Protein 4YHB (pdb70)

Foldseek 3Di:
DKDWDFAQKDKAKWWWDDWACQFVFKIKTKTADPSLPRDDDDALFQKKKKWDADPPVSHTDTFDDDPRDTDVPPPPRTDIAIWGQLDQDVVVRITMTMDGQDDPDDSNPCSVPDDTGDMIIIIDPRIYMDDDDWQEEEEEEEPRCVSSVLSVQQPDDLRHEYEYEYEYADPRPDDDGNGRPPHHYHYHHPPPPDFPPDLVRVVVVVPDDDDDTGYAYEYEEAPVSCVVVVVVCVVVPDDDSHRYHYWYRHHPPDDRDDRVD/DAKDWFFDQKDKAKWWFDDWDPQFVFKIKTKTADPRLPPDDDDALQQKKKKWAAQPVPRHGDTFDDDPSDTDCPPPPRTDIAIWGQLDQDVPVRIGMTMAGQDDPDDRNPCSVPDDTGHMIMIIDPRIYIDHDDWQEEEEEEEPRCVSSVLSVQQPDELQHHYEYEYEYQDDSPDDDGNGRPPYHYHYHHPPPDDFPPDLRRVVVVVPDDDDDIQYAYEYEGAPVSCVVVVVVCCVVPDDDSHRYDHWYRHHPPDDRDDRVD

Nearest PDB structures (foldseek):
  4yhb-assembly1_A  TM=1.004E+00  e=2.285E-58  Thermobifida fusca TM51
  2gpj-assembly1_A  TM=9.014E-01  e=5.171E-22  Shewanella putrefaciens CN-32
  6k2l-assembly1_A  TM=8.757E-01  e=4.577E-22  Aeromonas hydrophila
  6k2l-assembly1_B  TM=9.013E-01  e=5.585E-21  Aeromonas hydrophila
  7lrn-assembly2_B  TM=8.281E-01  e=8.837E-19  Acinetobacter baumannii

Solvent-accessible surface area: 26146 Å² total; per-residue (Å²): 182,114,66,84,57,113,8,106,25,114,31,16,75,1,63,2,74,57,52,111,121,55,12,29,58,6,2,17,0,12,0,2,40,97,53,5,52,66,13,98,21,58,25,10,28,6,55,2,40,0,0,1,40,37,106,168,96,62,74,62,33,62,8,70,33,94,143,67,148,10,95,18,74,235,34,123,32,30,19,39,46,51,37,10,1,3,100,46,74,70,196,53,105,40,0,12,0,7,0,24,27,72,60,134,13,27,4,1,114,26,1,45,94,12,109,86,32,39,127,0,0,0,6,5,4,89,16,4,42,78,44,68,134,15,84,31,8,4,1,0,0,5,20,44,0,2,6,0,0,0,14,42,0,49,100,17,59,83,121,2,49,4,17,1,26,0,9,3,11,7,44,32,10,67,27,183,31,110,31,12,159,64,27,116,52,58,40,32,56,17,54,44,44,47,62,16,75,30,60,43,6,28,143,13,5,100,156,31,160,96,29,191,58,174,16,17,4,8,0,0,0,5,18,56,24,0,100,30,0,66,132,41,0,97,141,103,55,30,71,152,14,162,26,1,26,15,35,12,52,61,92,133,92,64,88,54,48,82,48,128,122,132,102,113,61,96,72,116,15,86,18,78,48,16,73,2,71,1,68,70,51,170,118,43,13,78,113,4,2,67,0,26,0,2,42,77,65,7,23,51,10,106,22,48,23,9,27,6,59,1,38,0,0,2,49,19,111,164,85,68,72,61,34,60,8,76,42,109,135,68,170,13,97,18,65,214,30,118,19,29,19,39,46,48,35,10,0,21,137,48,27,20,145,41,85,31,0,12,0,6,0,22,28,70,112,129,15,29,3,1,109,28,2,45,101,12,111,84,33,44,144,0,0,0,6,6,5,81,17,3,54,71,47,32,130,10,73,16,15,3,4,0,0,5,24,42,0,5,5,0,0,0,33,37,0,64,86,16,67,176,126,12,51,3,9,0,19,0,9,3,12,43,62,60,12,68,26,184,30,110,32,8,117,67,27,112,54,56,40,31,56,20,113,80,45,51,56,14,71,26,59,47,9,29,141,14,5,95,156,33,155,39,59,201,32,158,14,16,0,7,0,0,0,6,13,67,30,2,94,55,1,73,153,65,3,94,158,144,54,30,78,105,6,154,16,0,40,21,32,18,51,63,62,135,93,71,85,54,41,84,48,120,123

Radius of gyration: 28.06 Å; Cα contacts (8 Å, |Δi|>4): 1148; chains: 2; bounding box: 57×70×82 Å

Structure (mmCIF, N/CA/C/O backbone):
data_4YHB
#
_entry.id   4YHB
#
_cell.length_a   129.541
_cell.length_b   75.067
_cell.length_c   73.904
_cell.angle_alpha   90.00
_cell.angle_beta   102.62
_cell.angle_gamma   90.00
#
_symmetry.space_group_name_H-M   'C 1 2 1'
#
loop_
_entity.id
_entity.type
_entity.pdbx_description
1 polymer 'Iron-chelator utilization protein'
2 non-polymer 'FLAVIN-ADENINE DINUCLEOTIDE'
3 non-polymer 'ZINC ION'
4 non-polymer (4S)-2-METHYL-2,4-PENTANEDIOL
5 water water
#
loop_
_atom_site.group_PDB
_atom_site.id
_atom_site.type_symbol
_atom_site.label_atom_id
_atom_site.label_alt_id
_atom_site.label_comp_id
_atom_site.label_asym_id
_atom_site.label_entity_id
_atom_site.label_seq_id
_atom_site.pdbx_PDB_ins_code
_atom_site.Cartn_x
_atom_site.Cartn_y
_atom_site.Cartn_z
_atom_site.occupancy
_atom_site.B_iso_or_equiv
_atom_site.auth_seq_id
_atom_site.auth_comp_id
_atom_site.auth_asym_id
_atom_site.auth_atom_id
_atom_site.pdbx_PDB_model_num
ATOM 1 N N . GLU A 1 7 ? 18.825 -4.241 84.065 1.00 47.34 7 GLU A N 1
ATOM 2 C CA . GLU A 1 7 ? 17.899 -3.109 84.091 1.00 48.04 7 GLU A CA 1
ATOM 3 C C . GLU A 1 7 ? 18.662 -1.777 84.068 1.00 45.89 7 GLU A C 1
ATOM 4 O O . GLU A 1 7 ? 19.794 -1.686 84.544 1.00 45.69 7 GLU A O 1
ATOM 10 N N . ARG A 1 8 ? 18.028 -0.744 83.524 1.00 42.27 8 ARG A N 1
ATOM 11 C CA . ARG A 1 8 ? 18.612 0.592 83.503 1.00 40.57 8 ARG A CA 1
ATOM 12 C C . ARG A 1 8 ? 18.847 1.113 84.917 1.00 44.73 8 ARG A C 1
ATOM 13 O O . ARG A 1 8 ? 17.920 1.141 85.724 1.00 40.28 8 ARG A O 1
ATOM 21 N N . THR A 1 9 ? 20.075 1.534 85.215 1.00 37.22 9 THR A N 1
ATOM 22 C CA . THR A 1 9 ? 20.430 1.894 86.584 1.00 38.01 9 THR A CA 1
ATOM 23 C C . THR A 1 9 ? 21.277 3.167 86.707 1.00 37.05 9 THR A C 1
ATOM 24 O O . THR A 1 9 ? 22.308 3.322 86.042 1.00 35.33 9 THR A O 1
ATOM 28 N N . VAL A 1 10 ? 20.841 4.066 87.582 1.00 36.27 10 VAL A N 1
ATOM 29 C CA . VAL A 1 10 ? 21.572 5.293 87.863 1.00 34.67 10 VAL A CA 1
ATOM 30 C C . VAL A 1 10 ? 22.411 5.159 89.127 1.00 37.47 10 VAL A C 1
ATOM 31 O O . VAL A 1 10 ? 21.948 4.646 90.147 1.00 35.75 10 VAL A O 1
ATOM 35 N N . GLU A 1 11 ? 23.657 5.608 89.049 1.00 33.99 11 GLU A N 1
ATOM 36 C CA . GLU A 1 11 ? 24.517 5.702 90.214 1.00 31.50 11 GLU A CA 1
ATOM 37 C C . GLU A 1 11 ? 25.016 7.137 90.377 1.00 36.34 11 GLU A C 1
ATOM 38 O O . GLU A 1 11 ? 25.531 7.733 89.433 1.00 33.11 11 GLU A O 1
ATOM 44 N N . MET A 1 12 ? 24.862 7.696 91.569 1.00 34.13 12 MET A N 1
ATOM 45 C CA . MET A 1 12 ? 25.340 9.048 91.824 1.00 29.86 12 MET A CA 1
ATOM 46 C C . MET A 1 12 ? 26.809 9.054 92.225 1.00 29.13 12 MET A C 1
ATOM 47 O O . MET A 1 12 ? 27.300 8.122 92.864 1.00 30.55 12 MET A O 1
ATOM 52 N N . TYR A 1 13 ? 27.510 10.106 91.821 1.00 28.68 13 TYR A N 1
ATOM 53 C CA . TYR A 1 13 ? 28.874 10.366 92.269 1.00 28.55 13 TYR A CA 1
ATOM 54 C C . TYR A 1 13 ? 28.857 11.522 93.248 1.00 27.47 13 TYR A C 1
ATOM 55 O O . TYR A 1 13 ? 28.044 12.443 93.103 1.00 30.24 13 TYR A O 1
ATOM 64 N N . PRO A 1 14 ? 29.775 11.508 94.222 1.00 29.31 14 PRO A N 1
ATOM 65 C CA . PRO A 1 14 ? 29.964 12.701 95.054 1.00 29.88 14 PRO A CA 1
ATOM 66 C C . PRO A 1 14 ? 30.512 13.873 94.234 1.00 30.31 14 PRO A C 1
ATOM 67 O O . PRO A 1 14 ? 31.380 13.707 93.371 1.00 28.41 14 PRO A O 1
ATOM 71 N N . LEU A 1 15 ? 29.984 15.055 94.505 1.00 24.02 15 LEU A N 1
ATOM 72 C CA . LEU A 1 15 ? 30.349 16.268 93.784 1.00 24.78 15 LEU A CA 1
ATOM 73 C C . LEU A 1 15 ? 31.601 16.890 94.382 1.00 28.59 15 LEU A C 1
ATOM 74 O O . LEU A 1 15 ? 31.737 16.945 95.603 1.00 28.51 15 LEU A O 1
ATOM 79 N N . LYS A 1 16 ? 32.528 17.349 93.548 1.00 24.32 16 LYS A N 1
ATOM 80 C CA . LYS A 1 16 ? 33.635 18.158 94.062 1.00 31.81 16 LYS A CA 1
ATOM 81 C C . LYS A 1 16 ? 34.122 19.127 92.995 1.00 28.92 16 LYS A C 1
ATOM 82 O O . LYS A 1 16 ? 34.077 18.838 91.794 1.00 29.21 16 LYS A O 1
ATOM 88 N N . SER A 1 17 ? 34.557 20.298 93.446 1.00 26.57 17 SER A N 1
ATOM 89 C CA . SER A 1 17 ? 35.059 21.325 92.555 1.00 25.13 17 SER A CA 1
ATOM 90 C C . SER A 1 17 ? 36.512 21.017 92.250 1.00 31.52 17 SER A C 1
ATOM 91 O O . SER A 1 17 ? 37.344 20.996 93.148 1.00 26.60 17 SER A O 1
ATOM 94 N N . ARG A 1 18 ? 36.812 20.753 90.986 1.00 25.70 18 ARG A N 1
ATOM 95 C CA . ARG A 1 18 ? 38.177 20.464 90.587 1.00 22.93 18 ARG A CA 1
ATOM 96 C C . ARG A 1 18 ? 38.714 21.569 89.696 1.00 25.77 18 ARG A C 1
ATOM 97 O O . ARG A 1 18 ? 37.987 22.122 88.860 1.00 27.62 18 ARG A O 1
ATOM 105 N N . LEU A 1 19 ? 39.985 21.900 89.875 1.00 23.89 19 LEU A N 1
ATOM 106 C CA . LEU A 1 19 ? 40.663 22.791 88.942 1.00 25.19 19 LEU A CA 1
ATOM 107 C C . LEU A 1 19 ? 41.683 21.981 88.158 1.00 24.92 19 LEU A C 1
ATOM 108 O O . LEU A 1 19 ? 42.637 21.463 88.733 1.00 22.96 19 LEU A O 1
ATOM 113 N N . LEU A 1 20 ? 41.478 21.853 86.847 1.00 20.82 20 LEU A N 1
ATOM 114 C CA . LEU A 1 20 ? 42.371 21.032 86.041 1.00 19.67 20 LEU A CA 1
ATOM 115 C C . LEU A 1 20 ? 43.074 21.869 84.991 1.00 19.83 20 LEU A C 1
ATOM 116 O O . LEU A 1 20 ? 42.619 22.948 84.633 1.00 20.18 20 LEU A O 1
ATOM 121 N N . GLU A 1 21 ? 44.188 21.347 84.492 1.00 20.90 21 GLU A N 1
ATOM 122 C CA . GLU A 1 21 ? 45.059 22.094 83.590 1.00 19.85 21 GLU A CA 1
ATOM 123 C C . GLU A 1 21 ? 45.261 21.309 82.312 1.00 18.72 21 GLU A C 1
ATOM 124 O O . GLU A 1 21 ? 45.412 20.091 82.354 1.00 19.84 21 GLU A O 1
ATOM 130 N N . VAL A 1 22 ? 45.244 22.007 81.178 1.00 21.75 22 VAL A N 1
ATOM 131 C CA . VAL A 1 22 ? 45.480 21.361 79.891 1.00 19.81 22 VAL A CA 1
ATOM 132 C C . VAL A 1 22 ? 46.915 20.823 79.831 1.00 20.23 22 VAL A C 1
ATOM 133 O O . VAL A 1 22 ? 47.881 21.558 80.02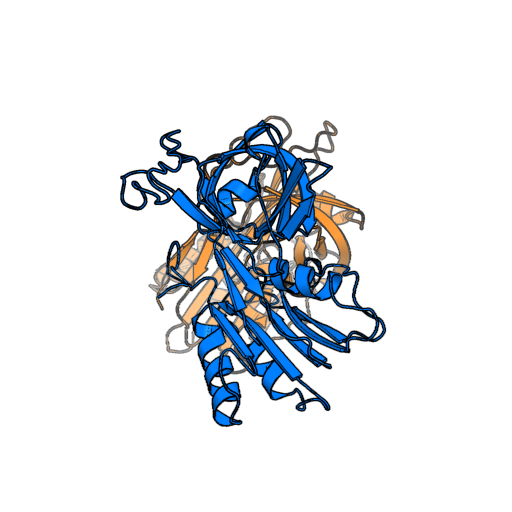5 1.00 21.77 22 VAL A O 1
ATOM 137 N N . VAL A 1 23 ? 47.054 19.536 79.566 1.00 17.20 23 VAL A N 1
ATOM 138 C CA . VAL A 1 23 ? 48.381 18.953 79.395 1.00 20.43 23 VAL A CA 1
ATOM 139 C C . VAL A 1 23 ? 48.683 18.643 77.921 1.00 21.62 23 VAL A C 1
ATOM 140 O O . VAL A 1 23 ? 49.789 18.912 77.440 1.00 20.08 23 VAL A O 1
ATOM 144 N N . ASN A 1 24 ? 47.694 18.083 77.220 1.00 20.33 24 ASN A N 1
ATOM 145 C CA . ASN A 1 24 ? 47.827 17.762 75.795 1.00 18.13 24 ASN A CA 1
ATOM 146 C C . ASN A 1 24 ? 46.702 18.391 74.981 1.00 20.20 24 ASN A C 1
ATOM 147 O O . ASN A 1 24 ? 45.561 18.472 75.450 1.00 17.79 24 ASN A O 1
ATOM 152 N N . VAL A 1 25 ? 47.033 18.835 73.767 1.00 18.32 25 VAL A N 1
ATOM 153 C CA . VAL A 1 25 ? 46.031 19.312 72.808 1.00 17.70 25 VAL A CA 1
ATOM 154 C C . VAL A 1 25 ? 46.266 18.600 71.483 1.00 20.84 25 VAL A C 1
ATOM 155 O O . VAL A 1 25 ? 47.387 18.618 70.953 1.00 18.56 25 VAL A O 1
ATOM 159 N N . ARG A 1 26 ? 45.226 17.943 70.968 1.00 19.17 26 ARG A N 1
ATOM 160 C CA . ARG A 1 26 ? 45.312 17.238 69.693 1.00 20.02 26 ARG A CA 1
ATOM 161 C C . ARG A 1 26 ? 44.210 17.739 68.743 1.00 21.66 26 ARG A C 1
ATOM 162 O O . ARG A 1 26 ? 43.036 17.532 69.009 1.00 23.16 26 ARG A O 1
ATOM 170 N N . ARG A 1 27 ? 44.582 18.430 67.668 1.00 21.69 27 ARG A N 1
ATOM 171 C CA . ARG A 1 27 ? 43.581 18.885 66.706 1.00 24.05 27 ARG A CA 1
ATOM 172 C C . ARG A 1 27 ? 43.286 17.722 65.768 1.00 23.65 27 ARG A C 1
ATOM 173 O O . ARG A 1 27 ? 43.949 17.552 64.744 1.00 25.19 27 ARG A O 1
ATOM 181 N N . ILE A 1 28 ? 42.314 16.901 66.145 1.00 20.04 28 ILE A N 1
ATOM 182 C CA . ILE A 1 28 ? 42.063 15.655 65.438 1.00 22.10 28 ILE A CA 1
ATOM 183 C C . ILE A 1 28 ? 41.405 15.869 64.071 1.00 25.18 28 ILE A C 1
ATOM 184 O O . ILE A 1 28 ? 41.696 15.134 63.137 1.00 25.71 28 ILE A O 1
ATOM 189 N N . THR A 1 29 ? 40.523 16.856 63.950 1.00 22.42 29 THR A N 1
ATOM 190 C CA . THR A 1 29 ? 39.966 17.240 62.646 1.00 21.83 29 THR A CA 1
ATOM 191 C C . THR A 1 29 ? 39.931 18.761 62.633 1.00 22.57 29 THR A C 1
ATOM 192 O O . THR A 1 29 ? 40.135 19.385 63.690 1.00 21.84 29 THR A O 1
ATOM 196 N N . PRO A 1 30 ? 39.692 19.375 61.460 1.00 21.48 30 PRO A N 1
ATOM 197 C CA . PRO A 1 30 ? 39.689 20.839 61.421 1.00 21.37 30 PRO A CA 1
ATOM 198 C C . PRO A 1 30 ? 38.753 21.527 62.426 1.00 22.69 30 PRO A C 1
ATOM 199 O O . PRO A 1 30 ? 39.135 22.583 62.934 1.00 23.76 30 PRO A O 1
ATOM 203 N N . ARG A 1 31 ? 37.589 20.950 62.722 1.00 17.91 31 ARG A N 1
ATOM 204 C CA . ARG A 1 31 ? 36.626 21.583 63.632 1.00 20.19 31 ARG A CA 1
ATOM 205 C C . ARG A 1 31 ? 36.458 20.885 64.986 1.00 19.31 31 ARG A C 1
ATOM 206 O O . ARG A 1 31 ? 35.475 21.125 65.687 1.00 17.18 31 ARG A O 1
ATOM 214 N N . MET A 1 32 ? 37.388 20.006 65.333 1.00 17.95 32 MET A N 1
ATOM 215 C CA . MET A 1 32 ? 37.339 19.342 66.630 1.00 21.13 32 MET A CA 1
ATOM 216 C C . MET A 1 32 ? 38.719 19.245 67.264 1.00 19.69 32 MET A C 1
ATOM 217 O O . MET A 1 32 ? 39.697 18.877 66.607 1.00 22.32 32 MET A O 1
ATOM 222 N N . VAL A 1 33 ? 38.788 19.573 68.548 1.00 19.53 33 VAL A N 1
ATOM 223 C CA . VAL A 1 33 ? 40.048 19.531 69.261 1.00 18.32 33 VAL A CA 1
ATOM 224 C C . VAL A 1 33 ? 39.894 18.653 70.500 1.00 19.77 33 VAL A C 1
ATOM 225 O O . VAL A 1 33 ? 38.904 18.749 71.235 1.00 20.93 33 VAL A O 1
ATOM 229 N N . ARG A 1 34 ? 40.866 17.762 70.684 1.00 18.43 34 ARG A N 1
ATOM 230 C CA . ARG A 1 34 ? 40.856 16.789 71.760 1.00 18.53 34 ARG A CA 1
ATOM 231 C C . ARG A 1 34 ? 41.855 17.261 72.792 1.00 19.80 34 ARG A C 1
ATOM 232 O O . ARG A 1 34 ? 43.023 17.507 72.470 1.00 20.85 34 ARG A O 1
ATOM 240 N N . VAL A 1 35 ? 41.377 17.423 74.025 1.00 19.47 35 VAL A N 1
ATOM 241 C CA . VAL A 1 35 ? 42.151 18.045 75.085 1.00 15.17 35 VAL A CA 1
ATOM 242 C C . VAL A 1 35 ? 42.277 17.068 76.248 1.00 21.65 35 VAL A C 1
ATOM 243 O O . VAL A 1 35 ? 41.269 16.494 76.677 1.00 18.78 35 VAL A O 1
ATOM 247 N N . ASP A 1 36 ? 43.498 16.857 76.745 1.00 19.19 36 ASP A N 1
ATOM 248 C CA . ASP A 1 36 ? 43.677 16.085 77.979 1.00 21.26 36 ASP A CA 1
ATOM 249 C C . ASP A 1 36 ? 43.885 17.038 79.154 1.00 22.21 36 ASP A C 1
ATOM 250 O O . ASP A 1 36 ? 44.771 17.896 79.088 1.00 20.37 36 ASP A O 1
ATOM 255 N N . LEU A 1 37 ? 43.076 16.880 80.211 1.00 18.13 37 LEU A N 1
ATOM 256 C CA . LEU A 1 37 ? 43.151 17.709 81.418 1.00 18.92 37 LEU A CA 1
ATOM 257 C C . LEU A 1 37 ? 43.714 16.886 82.578 1.00 19.12 37 LEU A C 1
ATOM 258 O O . LEU A 1 37 ? 43.322 15.738 82.765 1.00 21.42 37 LEU A O 1
ATOM 263 N N . GLY A 1 38 ? 44.625 17.468 83.349 1.00 21.23 38 GLY A N 1
ATOM 264 C CA . GLY A 1 38 ? 45.218 16.755 84.473 1.00 19.45 38 GLY A CA 1
ATOM 265 C C . GLY A 1 38 ? 45.429 17.660 85.666 1.00 24.07 38 GLY A C 1
ATOM 266 O O . GLY A 1 38 ? 45.015 18.818 85.645 1.00 21.38 38 GLY A O 1
ATOM 267 N N . GLY A 1 39 ? 46.094 17.136 86.697 1.00 25.92 39 GLY A N 1
ATOM 268 C CA . GLY A 1 39 ? 46.372 17.896 87.905 1.00 26.63 39 GLY A CA 1
ATOM 269 C C . GLY A 1 39 ? 45.938 17.084 89.112 1.00 25.06 39 GLY A C 1
ATOM 270 O O . GLY A 1 39 ? 45.134 16.167 88.983 1.00 25.56 39 GLY A O 1
ATOM 271 N N . SER A 1 40 ? 46.467 17.407 90.289 1.00 28.27 40 SER A N 1
ATOM 272 C CA . SER A 1 40 ? 46.184 16.605 91.473 1.00 28.74 40 SER A CA 1
ATOM 273 C C . SER A 1 40 ? 44.699 16.580 91.852 1.00 26.77 40 SER A C 1
ATOM 274 O O . SER A 1 40 ? 44.243 15.624 92.481 1.00 27.01 40 SER A O 1
ATOM 277 N N . ASP A 1 41 ? 43.930 17.599 91.467 1.00 26.63 41 ASP A N 1
ATOM 278 C CA . ASP A 1 41 ? 42.492 17.579 91.774 1.00 29.81 41 ASP A CA 1
ATOM 279 C C . ASP A 1 41 ? 41.771 16.405 91.107 1.00 26.96 41 ASP A C 1
ATOM 280 O O . ASP A 1 41 ? 40.651 16.078 91.489 1.00 28.15 41 ASP A O 1
ATOM 285 N N . ILE A 1 42 ? 42.398 15.760 90.124 1.00 28.87 42 ILE A N 1
ATOM 286 C CA . ILE A 1 42 ? 41.704 14.696 89.394 1.00 25.62 42 ILE A CA 1
ATOM 287 C C . ILE A 1 42 ? 41.510 13.449 90.263 1.00 26.36 42 ILE A C 1
ATOM 288 O O . ILE A 1 42 ? 40.739 12.553 89.913 1.00 24.91 42 ILE A O 1
ATOM 293 N N . ALA A 1 43 ? 42.188 13.403 91.412 1.00 32.36 43 ALA A N 1
ATOM 294 C CA . ALA A 1 43 ? 41.973 12.329 92.379 1.00 25.52 43 ALA A CA 1
ATOM 295 C C . ALA A 1 43 ? 40.501 12.142 92.710 1.00 26.46 43 ALA A C 1
ATOM 296 O O . ALA A 1 43 ? 39.774 13.113 92.958 1.00 25.84 43 ALA A O 1
ATOM 298 N N . GLY A 1 44 ? 40.064 10.887 92.708 1.00 26.10 44 GLY A N 1
ATOM 299 C CA . GLY A 1 44 ? 38.698 10.551 93.058 1.00 30.01 44 GLY A CA 1
ATOM 300 C C . GLY A 1 44 ? 37.713 10.659 91.908 1.00 31.65 44 GLY A C 1
ATOM 301 O O . GLY A 1 44 ? 36.552 10.269 92.035 1.00 32.75 44 GLY A O 1
ATOM 302 N N . LEU A 1 45 ? 38.156 11.207 90.784 1.00 27.19 45 LEU A N 1
ATOM 303 C CA . LEU A 1 45 ? 37.259 11.330 89.634 1.00 27.98 45 LEU A CA 1
ATOM 304 C C . LEU A 1 45 ? 36.874 9.942 89.120 1.00 27.74 45 LEU A C 1
ATOM 305 O O . LEU A 1 45 ? 37.717 9.054 89.045 1.00 29.25 45 LEU A O 1
ATOM 310 N N . ARG A 1 46 ? 35.598 9.764 88.785 1.00 29.57 46 ARG A N 1
ATOM 311 C CA . ARG A 1 46 ? 35.088 8.512 88.221 1.00 31.13 46 ARG A CA 1
ATOM 312 C C . ARG A 1 46 ? 34.301 8.736 86.927 1.00 27.55 46 ARG A C 1
ATOM 313 O O . ARG A 1 46 ? 33.637 9.755 86.767 1.00 25.34 46 ARG A O 1
ATOM 321 N N . SER A 1 47 ? 34.346 7.759 86.031 1.00 25.47 47 SER A N 1
ATOM 322 C CA . SER A 1 47 ? 33.462 7.750 84.871 1.00 27.25 47 SER A CA 1
ATOM 323 C C . SER A 1 47 ? 33.242 6.316 84.426 1.00 27.68 47 SER A C 1
ATOM 324 O O . SER A 1 47 ? 34.172 5.656 83.971 1.00 32.68 47 SER A O 1
ATOM 327 N N . ASP A 1 48 ? 32.015 5.826 84.564 1.00 25.04 48 ASP A N 1
ATOM 328 C CA . ASP A 1 48 ? 31.743 4.422 84.278 1.00 27.80 48 ASP A CA 1
ATOM 329 C C . ASP A 1 48 ? 31.050 4.177 82.935 1.00 25.63 48 ASP A C 1
ATOM 330 O O . ASP A 1 48 ? 31.078 3.061 82.419 1.00 27.33 48 ASP A O 1
ATOM 335 N N . ASN A 1 49 ? 30.430 5.202 82.363 1.00 22.71 49 ASN A N 1
ATOM 336 C CA . ASN A 1 49 ? 29.622 4.977 81.161 1.00 23.02 49 ASN A CA 1
ATOM 337 C C . ASN A 1 49 ? 29.784 6.045 80.076 1.00 23.58 49 ASN A C 1
ATOM 338 O O . ASN A 1 49 ? 30.279 7.139 80.343 1.00 20.95 49 ASN A O 1
ATOM 343 N N . PHE A 1 50 ? 29.339 5.712 78.862 1.00 25.00 50 PHE A N 1
ATOM 344 C CA . PHE A 1 50 ? 29.719 6.446 77.656 1.00 22.52 50 PHE A CA 1
ATOM 345 C C . PHE A 1 50 ? 29.200 7.877 77.585 1.00 22.27 50 PHE A C 1
ATOM 346 O O . PHE A 1 50 ? 29.844 8.734 76.981 1.00 20.28 50 PHE A O 1
ATOM 354 N N . ALA A 1 51 ? 28.043 8.150 78.171 1.00 19.76 51 ALA A N 1
ATOM 355 C CA . ALA A 1 51 ? 27.496 9.498 78.075 1.00 22.97 51 ALA A CA 1
ATOM 356 C C . ALA A 1 51 ? 27.786 10.353 79.309 1.00 21.96 51 ALA A C 1
ATOM 357 O O . ALA A 1 51 ? 27.218 11.442 79.448 1.00 20.39 51 ALA A O 1
ATOM 359 N N . ASP A 1 52 ? 28.661 9.870 80.194 1.00 20.77 52 ASP A N 1
ATOM 360 C CA . ASP A 1 52 ? 29.081 10.657 81.359 1.00 20.71 52 ASP A CA 1
ATOM 361 C C . ASP A 1 52 ? 29.557 12.037 80.914 1.00 21.77 52 ASP A C 1
ATOM 362 O O . ASP A 1 52 ? 30.243 12.167 79.902 1.00 19.42 52 ASP A O 1
ATOM 367 N N . HIS A 1 53 ? 29.190 13.072 81.658 1.00 21.64 53 HIS A N 1
ATOM 368 C CA . HIS A 1 53 ? 29.593 14.424 81.272 1.00 19.12 53 HIS A CA 1
ATOM 369 C C . HIS A 1 53 ? 29.853 15.305 82.481 1.00 22.93 53 HIS A C 1
ATOM 370 O O . HIS A 1 53 ? 29.268 15.127 83.552 1.00 19.08 53 HIS A O 1
ATOM 377 N N . VAL A 1 54 ? 30.737 16.270 82.285 1.00 20.71 54 VAL A N 1
ATOM 378 C CA . VAL A 1 54 ? 31.082 17.229 83.319 1.00 21.13 54 VAL A CA 1
ATOM 379 C C . VAL A 1 54 ? 30.562 18.590 82.913 1.00 20.04 54 VAL A C 1
ATOM 380 O O . VAL A 1 54 ? 30.164 18.799 81.757 1.00 20.51 54 VAL A O 1
ATOM 384 N N . LYS A 1 55 ? 30.551 19.517 83.857 1.00 16.55 55 LYS A N 1
ATOM 385 C CA . LYS A 1 55 ? 30.382 20.917 83.514 1.00 16.36 55 LYS A CA 1
ATOM 386 C C . LYS A 1 55 ? 31.753 21.560 83.575 1.00 17.37 55 LYS A C 1
ATOM 387 O O . LYS A 1 55 ? 32.440 21.494 84.598 1.00 17.38 55 LYS A O 1
ATOM 393 N N . LEU A 1 56 ? 32.159 22.164 82.469 1.00 16.88 56 LEU A N 1
ATOM 394 C CA . LEU A 1 56 ? 33.407 22.905 82.421 1.00 17.31 56 LEU A CA 1
ATOM 395 C C . LEU A 1 56 ? 33.150 24.375 82.680 1.00 16.66 56 LEU A C 1
ATOM 396 O O . LEU A 1 56 ? 32.249 24.978 82.085 1.00 17.77 56 LEU A O 1
ATOM 401 N N . TRP A 1 57 ? 33.975 24.959 83.539 1.00 16.34 57 TRP A N 1
ATOM 402 C CA . TRP A 1 57 ? 33.833 26.354 83.934 1.00 18.18 57 TRP A CA 1
ATOM 403 C C . TRP A 1 57 ? 34.954 27.185 83.322 1.00 18.60 57 TRP A C 1
ATOM 404 O O . TRP A 1 57 ? 36.133 26.979 83.619 1.00 19.52 57 TRP A O 1
ATOM 415 N N . PHE A 1 58 ? 34.566 28.122 82.459 1.00 19.84 58 PHE A N 1
ATOM 416 C CA . PHE A 1 58 ? 35.491 28.833 81.581 1.00 19.11 58 PHE A CA 1
ATOM 417 C C . PHE A 1 58 ? 35.817 30.238 82.090 1.00 19.59 58 PHE A C 1
ATOM 418 O O . PHE A 1 58 ? 34.996 30.860 82.773 1.00 21.64 58 PHE A O 1
ATOM 426 N N . PRO A 1 59 ? 36.993 30.766 81.712 1.00 22.92 59 PRO A N 1
ATOM 427 C CA . PRO A 1 59 ? 37.304 32.180 81.964 1.00 27.14 59 PRO A CA 1
ATOM 428 C C . PRO A 1 59 ? 36.478 33.095 81.063 1.00 33.36 59 PRO A C 1
ATOM 429 O O . PRO A 1 59 ? 36.041 32.659 79.996 1.00 26.48 59 PRO A O 1
ATOM 433 N N . ASN A 1 60 ? 36.246 34.330 81.494 1.00 35.51 60 ASN A N 1
ATOM 434 C CA . ASN A 1 60 ? 35.691 35.345 80.609 1.00 44.07 60 ASN A CA 1
ATOM 435 C C . ASN A 1 60 ? 36.829 35.987 79.833 1.00 50.18 60 ASN A C 1
ATOM 436 O O . ASN A 1 60 ? 37.720 36.601 80.425 1.00 56.71 60 ASN A O 1
ATOM 441 N N . PRO A 1 61 ? 36.801 35.853 78.501 1.00 52.43 61 PRO A N 1
ATOM 442 C CA . PRO A 1 61 ? 37.867 36.358 77.630 1.00 56.63 61 PRO A CA 1
ATOM 443 C C . PRO A 1 61 ? 38.019 37.876 77.690 1.00 61.94 61 PRO A C 1
ATOM 444 O O . PRO A 1 61 ? 39.097 38.396 77.393 1.00 65.14 61 PRO A O 1
ATOM 448 N N . GLU A 1 62 ? 36.957 38.578 78.070 1.00 59.45 62 GLU A N 1
ATOM 449 C CA . GLU A 1 62 ? 37.003 40.034 78.117 1.00 66.63 62 GLU A CA 1
ATOM 450 C C . GLU A 1 62 ? 37.385 40.571 79.496 1.00 65.41 62 GLU A C 1
ATOM 451 O O . GLU A 1 62 ? 38.285 41.402 79.610 1.00 68.81 62 GLU A O 1
ATOM 457 N N . THR A 1 63 ? 36.709 40.097 80.538 1.00 60.93 63 THR A N 1
ATOM 458 C CA . THR A 1 63 ? 36.970 40.579 81.893 1.00 59.48 63 THR A CA 1
ATOM 459 C C . THR A 1 63 ? 38.290 40.031 82.440 1.00 61.39 63 THR A C 1
ATOM 460 O O . THR A 1 63 ? 38.964 40.685 83.240 1.00 57.15 63 THR A O 1
ATOM 464 N N . GLY A 1 64 ? 38.661 38.833 81.997 1.00 58.92 64 GLY A N 1
ATOM 465 C CA . GLY A 1 64 ? 39.784 38.116 82.576 1.00 55.43 64 GLY A CA 1
ATOM 466 C C . GLY A 1 64 ? 39.314 37.346 83.800 1.00 54.05 64 GLY A C 1
ATOM 467 O O . GLY A 1 64 ? 40.064 36.577 84.409 1.00 44.39 64 GLY A O 1
ATOM 468 N N . GLU A 1 65 ? 38.052 37.574 84.151 1.00 51.84 65 GLU A N 1
ATOM 469 C CA . GLU A 1 65 ? 37.381 36.903 85.258 1.00 49.56 65 GLU A CA 1
ATOM 470 C C . GLU A 1 65 ? 37.318 35.390 85.039 1.00 41.08 65 GLU A C 1
ATOM 471 O O . GLU A 1 65 ? 37.147 34.928 83.915 1.00 34.11 65 GLU A O 1
ATOM 477 N N . HIS A 1 66 ? 37.478 34.610 86.099 1.00 33.06 66 HIS A N 1
ATOM 478 C CA . HIS A 1 66 ? 37.317 33.166 85.964 1.00 30.86 66 HIS A CA 1
ATOM 479 C C . HIS A 1 66 ? 36.689 32.567 87.207 1.00 29.84 66 HIS A C 1
ATOM 480 O O . HIS A 1 66 ? 37.387 32.192 88.157 1.00 27.50 66 HIS A O 1
ATOM 487 N N . VAL A 1 67 ? 35.367 32.468 87.186 1.00 25.77 67 VAL A N 1
ATOM 488 C CA . VAL A 1 67 ? 34.632 31.933 88.317 1.00 27.00 67 VAL A CA 1
ATOM 489 C C . VAL A 1 67 ? 34.631 30.415 88.277 1.00 25.85 67 VAL A C 1
ATOM 490 O O . VAL A 1 67 ? 34.311 29.801 87.252 1.00 23.83 67 VAL A O 1
ATOM 494 N N . LEU A 1 68 ? 35.001 29.817 89.396 1.00 18.79 68 LEU A N 1
ATOM 495 C CA . LEU A 1 68 ? 35.053 28.366 89.520 1.00 22.82 68 LEU A CA 1
ATOM 496 C C . LEU A 1 68 ? 33.851 27.871 90.324 1.00 22.93 68 LEU A C 1
ATOM 497 O O . LEU A 1 68 ? 33.222 28.662 91.032 1.00 26.04 68 LEU A O 1
ATOM 502 N N . PRO A 1 69 ? 33.524 26.565 90.228 1.00 22.04 69 PRO A N 1
ATOM 503 C CA . PRO A 1 69 ? 32.391 26.050 91.006 1.00 20.23 69 PRO A CA 1
ATOM 504 C C . PRO A 1 69 ? 32.613 26.166 92.511 1.00 27.27 69 PRO A C 1
ATOM 505 O O . PRO A 1 69 ? 33.725 25.924 92.976 1.00 25.18 69 PRO A O 1
ATOM 509 N N . VAL A 1 70 ? 31.563 26.499 93.253 1.00 23.75 70 VAL A N 1
ATOM 510 C CA . VAL A 1 70 ? 31.600 26.421 94.711 1.00 27.06 70 VAL A CA 1
ATOM 511 C C . VAL A 1 70 ? 30.746 25.244 95.156 1.00 25.35 70 VAL A C 1
ATOM 512 O O . VAL A 1 70 ? 29.552 25.231 94.905 1.00 26.04 70 VAL A O 1
ATOM 516 N N . VAL A 1 71 ? 31.352 24.247 95.792 1.00 20.38 71 VAL A N 1
ATOM 517 C CA . VAL A 1 71 ? 30.607 23.048 96.156 1.00 21.49 71 VAL A CA 1
ATOM 518 C C . VAL A 1 71 ? 30.595 22.890 97.677 1.00 27.04 71 VAL A C 1
ATOM 519 O O . VAL A 1 71 ? 31.642 22.925 98.311 1.00 25.73 71 VAL A O 1
ATOM 523 N N . GLU A 1 72 ? 29.401 22.730 98.235 1.00 25.93 72 GLU A N 1
ATOM 524 C CA . GLU A 1 72 ? 29.213 22.580 99.675 1.00 31.84 72 GLU A CA 1
ATOM 525 C C . GLU A 1 72 ? 28.103 21.581 99.940 1.00 30.51 72 GLU A C 1
ATOM 526 O O . GLU A 1 72 ? 27.035 21.686 99.347 1.00 30.27 72 GLU A O 1
ATOM 532 N N . ASP A 1 73 ? 28.358 20.618 100.824 1.00 32.26 73 ASP A N 1
ATOM 533 C CA . ASP A 1 73 ? 27.378 19.580 101.147 1.00 32.65 73 ASP A CA 1
ATOM 534 C C . ASP A 1 73 ? 26.793 18.925 99.884 1.00 33.41 73 ASP A C 1
ATOM 535 O O . ASP A 1 73 ? 25.578 18.807 99.734 1.00 32.31 73 ASP A O 1
ATOM 540 N N . ASP A 1 74 ? 27.684 18.531 98.978 1.00 28.23 74 ASP A N 1
ATOM 541 C CA . ASP A 1 74 ? 27.334 17.814 97.747 1.00 29.11 74 ASP A CA 1
ATOM 542 C C . ASP A 1 74 ? 26.431 18.592 96.789 1.00 28.85 74 ASP A C 1
ATOM 543 O O . ASP A 1 74 ? 25.707 17.992 95.983 1.00 30.32 74 ASP A O 1
ATOM 548 N N . ARG A 1 75 ? 26.485 19.916 96.862 1.00 24.98 75 ARG A N 1
ATOM 549 C CA . ARG A 1 75 ? 25.752 20.754 95.921 1.00 31.22 75 ARG A CA 1
ATOM 550 C C . ARG A 1 75 ? 26.593 21.923 95.433 1.00 27.04 75 ARG A C 1
ATOM 551 O O . ARG A 1 75 ? 27.372 22.506 96.191 1.00 26.59 75 ARG A O 1
ATOM 559 N N . CYS A 1 76 ? 26.411 22.285 94.171 1.00 23.30 76 CYS A N 1
ATOM 560 C CA . CYS A 1 76 ? 27.021 23.503 93.659 1.00 24.81 76 CYS A CA 1
ATOM 561 C C . CYS A 1 76 ? 26.180 24.694 94.088 1.00 23.18 76 CYS A C 1
ATOM 562 O O . CYS A 1 76 ? 24.974 24.712 93.851 1.00 27.02 76 CYS A O 1
ATOM 565 N N . LEU A 1 77 ? 26.814 25.680 94.720 1.00 25.28 77 LEU A N 1
ATOM 566 C CA . LEU A 1 77 ? 26.107 26.842 95.264 1.00 24.65 77 LEU A CA 1
ATOM 567 C C . LEU A 1 77 ? 26.021 28.051 94.331 1.00 31.29 77 LEU A C 1
ATOM 568 O O . LEU A 1 77 ? 25.234 28.973 94.578 1.00 26.24 77 LEU A O 1
ATOM 573 N N . ASN A 1 78 ? 26.843 28.091 93.290 1.00 24.67 78 ASN A N 1
ATOM 574 C CA . ASN A 1 78 ? 26.946 29.337 92.544 1.00 23.32 78 ASN A CA 1
ATOM 575 C C . ASN A 1 78 ? 26.654 29.226 91.055 1.00 25.06 78 ASN A C 1
ATOM 576 O O . ASN A 1 78 ? 27.218 29.971 90.257 1.00 25.84 78 ASN A O 1
ATOM 581 N N . PHE A 1 79 ? 25.752 28.318 90.696 1.00 23.05 79 PHE A N 1
ATOM 582 C CA . PHE A 1 79 ? 25.248 28.231 89.325 1.00 23.96 79 PHE A CA 1
ATOM 583 C C . PHE A 1 79 ? 24.691 29.577 88.874 1.00 29.12 79 PHE A C 1
ATOM 584 O O . PHE A 1 79 ? 24.796 29.928 87.704 1.00 27.22 79 PHE A O 1
ATOM 592 N N . ARG A 1 80 ? 24.100 30.341 89.798 1.00 25.73 80 ARG A N 1
ATOM 593 C CA . ARG A 1 80 ? 23.447 31.590 89.404 1.00 25.31 80 ARG A CA 1
ATOM 594 C C . ARG A 1 80 ? 24.276 32.827 89.736 1.00 25.66 80 ARG A C 1
ATOM 595 O O . ARG A 1 80 ? 23.793 33.952 89.619 1.00 28.91 80 ARG A O 1
ATOM 603 N N . ALA A 1 81 ? 25.517 32.632 90.157 1.00 24.64 81 ALA A N 1
ATOM 604 C CA . ALA A 1 81 ? 26.377 33.777 90.451 1.00 31.23 81 ALA A CA 1
ATOM 605 C C . ALA A 1 81 ? 26.686 34.533 89.159 1.00 37.08 81 ALA A C 1
ATOM 606 O O . ALA A 1 81 ? 26.674 33.947 88.080 1.00 28.85 81 ALA A O 1
ATOM 608 N N . PRO A 1 82 ? 26.937 35.846 89.261 1.00 40.19 82 PRO A N 1
ATOM 609 C CA . PRO A 1 82 ? 27.278 36.580 88.039 1.00 39.92 82 PRO A CA 1
ATOM 610 C C . PRO A 1 82 ? 28.686 36.233 87.550 1.00 36.72 82 PRO A C 1
ATOM 611 O O . PRO A 1 82 ? 29.570 35.927 88.358 1.00 39.46 82 PRO A O 1
ATOM 615 N N . GLY A 1 83 ? 28.876 36.250 86.233 1.00 37.18 83 GLY A N 1
ATOM 616 C CA . GLY A 1 83 ? 30.176 35.983 85.637 1.00 34.22 83 GLY A CA 1
ATOM 617 C C . GLY A 1 83 ? 30.500 34.521 85.352 1.00 33.04 83 GLY A C 1
ATOM 618 O O . GLY A 1 83 ? 31.528 34.224 84.739 1.00 31.55 83 GLY A O 1
ATOM 619 N N . VAL A 1 84 ? 29.652 33.596 85.795 1.00 28.29 84 VAL A N 1
ATOM 620 C CA . VAL A 1 84 ? 29.953 32.182 85.580 1.00 23.46 84 VAL A CA 1
ATOM 621 C C . VAL A 1 84 ? 29.724 31.802 84.120 1.00 22.91 84 VAL A C 1
ATOM 622 O O . VAL A 1 84 ? 28.782 32.259 83.478 1.00 23.66 84 VAL A O 1
ATOM 626 N N . ILE A 1 85 ? 30.610 30.965 83.603 1.00 18.72 85 ILE A N 1
ATOM 627 C CA . ILE A 1 85 ? 30.463 30.427 82.257 1.00 22.10 85 ILE A CA 1
ATOM 628 C C . ILE A 1 85 ? 30.681 28.939 82.327 1.00 21.28 85 ILE A C 1
ATOM 629 O O . ILE A 1 85 ? 31.816 28.486 82.284 1.00 20.88 85 ILE A O 1
ATOM 634 N N . TYR A 1 86 ? 29.604 28.176 82.478 1.00 18.98 86 TYR A N 1
ATOM 635 C CA . TYR A 1 86 ? 29.750 26.736 82.558 1.00 19.94 86 TYR A CA 1
ATOM 636 C C . TYR A 1 86 ? 28.954 26.094 81.427 1.00 19.00 86 TYR A C 1
ATOM 637 O O . TYR A 1 86 ? 27.930 26.633 80.999 1.00 18.78 86 TYR A O 1
ATOM 646 N N . ARG A 1 87 ? 29.441 24.952 80.945 1.00 17.15 87 ARG A N 1
ATOM 647 C CA . ARG A 1 87 ? 28.846 24.250 79.805 1.00 17.12 87 ARG A CA 1
ATOM 648 C C . ARG A 1 87 ? 29.078 22.756 79.966 1.00 20.54 87 ARG A C 1
ATOM 649 O O . ARG A 1 87 ? 30.101 22.346 80.521 1.00 19.65 87 ARG A O 1
ATOM 657 N N . ASP A 1 88 ? 28.146 21.949 79.456 1.00 19.85 88 ASP A N 1
ATOM 658 C CA . ASP A 1 88 ? 28.245 20.489 79.501 1.00 17.64 88 ASP A CA 1
ATOM 659 C C . ASP A 1 88 ? 29.171 19.956 78.415 1.00 17.94 88 ASP A C 1
ATOM 660 O O . ASP A 1 88 ? 28.994 20.292 77.243 1.00 14.57 88 ASP A O 1
ATOM 665 N N . TYR A 1 89 ? 30.115 19.101 78.797 1.00 14.15 89 TYR A N 1
ATOM 666 C CA . TYR A 1 89 ? 30.966 18.394 77.843 1.00 17.88 89 TYR A CA 1
ATOM 667 C C . TYR A 1 89 ? 31.114 16.940 78.281 1.00 19.35 89 TYR A C 1
ATOM 668 O O . TYR A 1 89 ? 31.176 16.628 79.475 1.00 15.64 89 TYR A O 1
ATOM 677 N N . THR A 1 90 ? 31.197 16.053 77.301 1.00 19.09 90 THR A N 1
ATOM 678 C CA . THR A 1 90 ? 31.322 14.626 77.555 1.00 17.60 90 THR A CA 1
ATOM 679 C C . THR A 1 90 ? 32.713 14.224 78.049 1.00 16.35 90 THR A C 1
ATOM 680 O O . THR A 1 90 ? 33.724 14.793 77.630 1.00 17.44 90 THR A O 1
ATOM 684 N N . VAL A 1 91 ? 32.752 13.244 78.956 1.00 16.34 91 VAL A N 1
ATOM 685 C CA . VAL A 1 91 ? 33.986 12.537 79.261 1.00 17.12 91 VAL A CA 1
ATOM 686 C C . VAL A 1 91 ? 34.311 11.629 78.083 1.00 17.65 91 VAL A C 1
ATOM 687 O O . VAL A 1 91 ? 33.793 10.520 77.999 1.00 18.52 91 VAL A O 1
ATOM 691 N N . ARG A 1 92 ? 35.134 12.113 77.156 1.00 17.75 92 ARG A N 1
ATOM 692 C CA . ARG A 1 92 ? 35.507 11.324 75.981 1.00 17.57 92 ARG A CA 1
ATOM 693 C C . ARG A 1 92 ? 36.303 10.087 76.379 1.00 18.48 92 ARG A C 1
ATOM 694 O O . ARG A 1 92 ? 36.080 9.007 75.852 1.00 19.45 92 ARG A O 1
ATOM 702 N N . ARG A 1 93 ? 37.244 10.265 77.299 1.00 19.72 93 ARG A N 1
ATOM 703 C CA . ARG A 1 93 ? 37.950 9.159 77.932 1.00 20.79 93 ARG A CA 1
ATOM 704 C C . ARG A 1 93 ? 38.406 9.607 79.308 1.00 23.87 93 ARG A C 1
ATOM 705 O O . ARG A 1 93 ? 38.682 10.792 79.536 1.00 20.63 93 ARG A O 1
ATOM 713 N N . PHE A 1 94 ? 38.484 8.659 80.229 1.00 24.44 94 PHE A N 1
ATOM 714 C CA . PHE A 1 94 ? 39.115 8.929 81.507 1.00 24.36 94 PHE A CA 1
ATOM 715 C C . PHE A 1 94 ? 40.099 7.820 81.822 1.00 30.07 94 PHE A C 1
ATOM 716 O O . PHE A 1 94 ? 39.725 6.651 81.892 1.00 31.44 94 PHE A O 1
ATOM 724 N N . ASP A 1 95 ? 41.354 8.195 82.015 1.00 29.05 95 ASP A N 1
ATOM 725 C CA . ASP A 1 95 ? 42.408 7.225 82.282 1.00 35.03 95 ASP A CA 1
ATOM 726 C C . ASP A 1 95 ? 42.900 7.426 83.711 1.00 33.35 95 ASP A C 1
ATOM 727 O O . ASP A 1 95 ? 43.629 8.377 83.991 1.00 30.20 95 ASP A O 1
ATOM 732 N N . ALA A 1 96 ? 42.489 6.536 84.610 1.00 35.71 96 ALA A N 1
ATOM 733 C CA . ALA A 1 96 ? 42.768 6.702 86.035 1.00 39.34 96 ALA A CA 1
ATOM 734 C C . ALA A 1 96 ? 44.250 6.557 86.370 1.00 38.89 96 ALA A C 1
ATOM 735 O O . ALA A 1 96 ? 44.736 7.198 87.303 1.00 45.64 96 ALA A O 1
ATOM 737 N N . LYS A 1 97 ? 44.974 5.729 85.626 1.00 38.70 97 LYS A N 1
ATOM 738 C CA . LYS A 1 97 ? 46.393 5.556 85.918 1.00 43.94 97 LYS A CA 1
ATOM 739 C C . LYS A 1 97 ? 47.218 6.706 85.345 1.00 42.27 97 LYS A C 1
ATOM 740 O O . LYS A 1 97 ? 48.141 7.191 85.997 1.00 43.73 97 LYS A O 1
ATOM 746 N N . ALA A 1 98 ? 46.875 7.157 84.139 1.00 35.29 98 ALA A N 1
ATOM 747 C CA . ALA A 1 98 ? 47.516 8.332 83.554 1.00 33.48 98 ALA A CA 1
ATOM 748 C C . ALA A 1 98 ? 47.086 9.603 84.279 1.00 31.14 98 ALA A C 1
ATOM 749 O O . ALA A 1 98 ? 47.754 10.639 84.194 1.00 30.40 98 ALA A O 1
ATOM 751 N N . ARG A 1 99 ? 45.961 9.506 84.987 1.00 28.46 99 ARG A N 1
ATOM 752 C CA . ARG A 1 99 ? 45.349 10.632 85.690 1.00 28.73 99 ARG A CA 1
ATOM 753 C C . ARG A 1 99 ? 45.057 11.760 84.717 1.00 24.01 99 ARG A C 1
ATOM 754 O O . ARG A 1 99 ? 45.452 12.902 84.939 1.00 23.05 99 ARG A O 1
ATOM 762 N N . LEU A 1 100 ? 44.371 11.422 83.632 1.00 24.18 100 LEU A N 1
ATOM 763 C CA . LEU A 1 100 ? 44.056 12.399 82.593 1.00 26.32 100 LEU A CA 1
ATOM 764 C C . LEU A 1 100 ? 42.597 12.286 82.151 1.00 23.01 100 LEU A C 1
ATOM 765 O O . LEU A 1 100 ? 42.106 11.189 81.908 1.00 26.84 100 LEU A O 1
ATOM 770 N N . LEU A 1 101 ? 41.918 13.428 82.065 1.00 22.55 101 LEU A N 1
ATOM 771 C CA . LEU A 1 101 ? 40.544 13.509 81.580 1.00 21.27 101 LEU A CA 1
ATOM 772 C C . LEU A 1 101 ? 40.550 14.050 80.163 1.00 20.40 101 LEU A C 1
ATOM 773 O O . LEU A 1 101 ? 41.023 15.162 79.941 1.00 20.42 101 LEU A O 1
ATOM 778 N N . THR A 1 102 ? 40.021 13.274 79.214 1.00 18.66 102 THR A N 1
ATOM 779 C CA . THR A 1 102 ? 39.988 13.698 77.817 1.00 19.78 102 THR A CA 1
ATOM 780 C C . THR A 1 102 ? 38.614 14.249 77.428 1.00 19.28 102 THR A C 1
ATOM 781 O O . THR A 1 102 ? 37.576 13.627 77.693 1.00 19.72 102 THR A O 1
ATOM 785 N N . ILE A 1 103 ? 38.624 15.427 76.818 1.00 16.61 103 ILE A N 1
ATOM 786 C CA . ILE A 1 103 ? 37.410 16.080 76.347 1.00 17.44 103 ILE A CA 1
ATOM 787 C C . ILE A 1 103 ? 37.551 16.460 74.882 1.00 18.35 103 ILE A C 1
ATOM 788 O O . ILE A 1 103 ? 38.550 17.084 74.492 1.00 17.75 103 ILE A O 1
ATOM 793 N N . ASP A 1 104 ? 36.548 16.104 74.082 1.00 16.77 104 ASP A N 1
ATOM 794 C CA . ASP A 1 104 ? 36.487 16.534 72.686 1.00 17.43 104 ASP A CA 1
ATOM 795 C C . ASP A 1 104 ? 35.591 17.767 72.530 1.00 17.67 104 ASP A C 1
ATOM 796 O O . ASP A 1 104 ? 34.388 17.702 72.813 1.00 19.36 104 ASP A O 1
ATOM 801 N N . PHE A 1 105 ? 36.166 18.876 72.065 1.00 17.34 105 PHE A N 1
ATOM 802 C CA . PHE A 1 105 ? 35.431 20.131 71.882 1.00 16.02 105 PHE A CA 1
ATOM 803 C C . PHE A 1 105 ? 35.110 20.384 70.411 1.00 17.55 105 PHE A C 1
ATOM 804 O O . PHE A 1 105 ? 36.013 20.334 69.569 1.00 17.75 105 PHE A O 1
ATOM 812 N N . VAL A 1 106 ? 33.861 20.724 70.108 1.00 16.65 106 VAL A N 1
ATOM 813 C CA . VAL A 1 106 ? 33.577 21.307 68.797 1.00 17.15 106 VAL A CA 1
ATOM 814 C C . VAL A 1 106 ? 34.166 22.708 68.774 1.00 18.68 106 VAL A C 1
ATOM 815 O O . VAL A 1 106 ? 33.957 23.489 69.700 1.00 18.05 106 VAL A O 1
ATOM 819 N N . VAL A 1 107 ? 34.918 23.024 67.728 1.00 18.21 107 VAL A N 1
ATOM 820 C CA . VAL A 1 107 ? 35.464 24.368 67.591 1.00 17.75 107 VAL A CA 1
ATOM 821 C C . VAL A 1 107 ? 34.490 25.149 66.730 1.00 22.48 107 VAL A C 1
ATOM 822 O O . VAL A 1 107 ? 34.278 24.792 65.580 1.00 19.82 107 VAL A O 1
ATOM 826 N N . HIS A 1 108 ? 33.852 26.161 67.314 1.00 23.64 108 HIS A N 1
ATOM 827 C CA . HIS A 1 108 ? 32.910 27.023 66.602 1.00 23.26 108 HIS A CA 1
ATOM 828 C C . HIS A 1 108 ? 33.012 28.432 67.200 1.00 27.22 108 HIS A C 1
ATOM 829 O O . HIS A 1 108 ? 33.595 28.619 68.275 1.00 26.29 108 HIS A O 1
ATOM 836 N N . ASP A 1 109 ? 32.434 29.414 66.515 1.00 25.79 109 ASP A N 1
ATOM 837 C CA . ASP A 1 109 ? 32.587 30.819 66.885 1.00 30.98 109 ASP A CA 1
ATOM 838 C C . ASP A 1 109 ? 31.394 31.411 67.619 1.00 28.34 109 ASP A C 1
ATOM 839 O O . ASP A 1 109 ? 31.385 32.600 67.915 1.00 31.77 109 ASP A O 1
ATOM 844 N N . ASN A 1 110 ? 30.385 30.604 67.911 1.00 22.86 110 ASN A N 1
ATOM 845 C CA . ASN A 1 110 ? 29.131 31.181 68.383 1.00 22.47 110 ASN A CA 1
ATOM 846 C C . ASN A 1 110 ? 29.019 31.337 69.898 1.00 23.62 110 ASN A C 1
ATOM 847 O O . ASN A 1 110 ? 28.091 31.983 70.379 1.00 24.06 110 ASN A O 1
ATOM 852 N N . GLY A 1 111 ? 29.954 30.759 70.647 1.00 25.00 111 GLY A N 1
ATOM 853 C CA . GLY A 1 111 ? 29.903 30.846 72.101 1.00 20.54 111 GLY A CA 1
ATOM 854 C C . GLY A 1 111 ? 31.263 30.703 72.739 1.00 21.34 111 GLY A C 1
ATOM 855 O O . GLY A 1 111 ? 32.223 30.295 72.079 1.00 20.58 111 GLY A O 1
ATOM 856 N N . PRO A 1 112 ? 31.358 31.022 74.043 1.00 23.53 112 PRO A N 1
ATOM 857 C CA . PRO A 1 112 ? 32.668 31.049 74.694 1.00 21.97 112 PRO A CA 1
ATOM 858 C C . PRO A 1 112 ? 33.331 29.673 74.801 1.00 21.26 112 PRO A C 1
ATOM 859 O O . PRO A 1 112 ? 34.551 29.615 74.771 1.00 19.99 112 PRO A O 1
ATOM 863 N N . GLY A 1 113 ? 32.565 28.590 74.913 1.00 17.56 113 GLY A N 1
ATOM 864 C CA . GLY A 1 113 ? 33.173 27.268 74.982 1.00 17.15 113 GLY A CA 1
ATOM 865 C C . GLY A 1 113 ? 33.864 26.927 73.664 1.00 23.03 113 GLY A C 1
ATOM 866 O O . GLY A 1 113 ? 35.025 26.513 73.636 1.00 20.77 113 GLY A O 1
ATOM 867 N N . GLY A 1 114 ? 33.130 27.099 72.569 1.00 18.85 114 GLY A N 1
ATOM 868 C CA . GLY A 1 114 ? 33.686 26.948 71.231 1.00 18.42 114 GLY A CA 1
ATOM 869 C C . GLY A 1 114 ? 34.892 27.850 70.999 1.00 22.02 114 GLY A C 1
ATOM 870 O O . GLY A 1 114 ? 35.894 27.422 70.431 1.00 21.44 114 GLY A O 1
ATOM 871 N N . ARG A 1 115 ? 34.807 29.097 71.444 1.00 19.46 115 ARG A N 1
ATOM 872 C CA . ARG A 1 115 ? 35.898 30.038 71.214 1.00 22.27 115 ARG A CA 1
ATOM 873 C C . ARG A 1 115 ? 37.122 29.703 72.066 1.00 23.95 115 ARG A C 1
ATOM 874 O O . ARG A 1 115 ? 38.253 29.892 71.620 1.00 25.13 115 ARG A O 1
ATOM 882 N N . TRP A 1 116 ? 36.901 29.179 73.269 1.00 20.54 116 TRP A N 1
ATOM 883 C CA . TRP A 1 116 ? 38.000 28.728 74.131 1.00 21.94 116 TRP A CA 1
ATOM 884 C C . TRP A 1 116 ? 38.740 27.554 73.487 1.00 24.68 116 TRP A C 1
ATOM 885 O O . TRP A 1 116 ? 39.975 27.487 73.514 1.00 21.82 116 TRP A O 1
ATOM 896 N N . ALA A 1 117 ? 37.977 26.619 72.918 1.00 23.38 117 ALA A N 1
ATOM 897 C CA . ALA A 1 117 ? 38.554 25.451 72.255 1.00 22.11 117 ALA A CA 1
ATOM 898 C C . ALA A 1 117 ? 39.517 25.837 71.130 1.00 25.31 117 ALA A C 1
ATOM 899 O O . ALA A 1 117 ? 40.513 25.147 70.891 1.00 22.17 117 ALA A O 1
ATOM 901 N N . ALA A 1 118 ? 39.188 26.909 70.413 1.00 24.71 118 ALA A N 1
ATOM 902 C CA . ALA A 1 118 ? 39.970 27.330 69.245 1.00 25.06 118 ALA A CA 1
ATOM 903 C C . ALA A 1 118 ? 41.391 27.728 69.629 1.00 29.52 118 ALA A C 1
ATOM 904 O O . ALA A 1 118 ? 42.304 27.649 68.808 1.00 28.86 118 ALA A O 1
ATOM 906 N N . THR A 1 119 ? 41.578 28.145 70.881 1.00 26.94 119 THR A N 1
ATOM 907 C CA . THR A 1 119 ? 42.890 28.604 71.341 1.00 28.66 119 THR A CA 1
ATOM 908 C C . THR A 1 119 ? 43.439 27.754 72.482 1.00 31.86 119 THR A C 1
ATOM 909 O O . THR A 1 119 ? 44.389 28.147 73.146 1.00 29.17 119 THR A O 1
ATOM 913 N N . ALA A 1 120 ? 42.834 26.591 72.704 1.00 28.02 120 ALA A N 1
ATOM 914 C CA . ALA A 1 120 ? 43.243 25.716 73.792 1.00 28.38 120 ALA A CA 1
ATOM 915 C C . ALA A 1 120 ? 44.712 25.327 73.666 1.00 26.92 120 ALA A C 1
ATOM 916 O O . ALA A 1 120 ? 45.168 24.927 72.602 1.00 23.39 120 ALA A O 1
ATOM 918 N N . GLN A 1 121 ? 45.457 25.461 74.758 1.00 25.87 121 GLN A N 1
ATOM 919 C CA . GLN A 1 121 ? 46.870 25.100 74.744 1.00 28.97 121 GLN A CA 1
ATOM 920 C C . GLN A 1 121 ? 47.323 24.694 76.147 1.00 23.43 121 GLN A C 1
ATOM 921 O O . GLN A 1 121 ? 46.688 25.076 77.130 1.00 20.91 121 GLN A O 1
ATOM 927 N N . PRO A 1 122 ? 48.402 23.898 76.241 1.00 25.09 122 PRO A N 1
ATOM 928 C CA . PRO A 1 122 ? 48.892 23.441 77.546 1.00 25.77 122 PRO A CA 1
ATOM 929 C C . PRO A 1 122 ? 49.069 24.611 78.513 1.00 25.39 122 PRO A C 1
ATOM 930 O O . PRO A 1 122 ? 49.540 25.672 78.106 1.00 26.17 122 PRO A O 1
ATOM 934 N N . GLY A 1 123 ? 48.636 24.438 79.755 1.00 27.83 123 GLY A N 1
ATOM 935 C CA . GLY A 1 123 ? 48.712 25.513 80.729 1.00 25.46 123 GLY A CA 1
ATOM 936 C C . GLY A 1 123 ? 47.399 26.243 80.970 1.00 26.36 123 GLY A C 1
ATOM 937 O O . GLY A 1 123 ? 47.241 26.859 82.016 1.00 26.49 123 GLY A O 1
ATOM 938 N N . ASP A 1 124 ? 46.474 26.208 80.009 1.00 23.35 124 ASP A N 1
ATOM 939 C CA . ASP A 1 124 ? 45.114 26.714 80.245 1.00 23.63 124 ASP A CA 1
ATOM 940 C C . ASP A 1 124 ? 44.478 25.906 81.355 1.00 21.23 124 ASP A C 1
ATOM 941 O O . ASP A 1 124 ? 44.710 24.709 81.445 1.00 21.01 124 ASP A O 1
ATOM 946 N N . ARG A 1 125 ? 43.662 26.543 82.184 1.00 21.66 125 ARG A N 1
ATOM 947 C CA . ARG A 1 125 ? 42.990 25.809 83.249 1.00 20.36 125 ARG A CA 1
ATOM 948 C C . ARG A 1 125 ? 41.474 25.966 83.165 1.00 16.94 125 ARG A C 1
ATOM 949 O O . ARG A 1 125 ? 40.968 26.992 82.706 1.00 21.49 125 ARG A O 1
ATOM 957 N N . LEU A 1 126 ? 40.758 24.934 83.605 1.00 17.49 126 LEU A N 1
ATOM 958 C CA . LEU A 1 126 ? 39.306 24.955 83.640 1.00 19.45 126 LEU A CA 1
ATOM 959 C C . LEU A 1 126 ? 38.804 24.415 84.963 1.00 16.57 126 LEU A C 1
ATOM 960 O O . LEU A 1 126 ? 39.376 23.471 85.512 1.00 20.57 126 LEU A O 1
ATOM 965 N N . GLY A 1 127 ? 37.724 25.001 85.460 1.00 17.84 127 GLY A N 1
ATOM 966 C CA . GLY A 1 127 ? 36.985 24.393 86.553 1.00 17.58 127 GLY A CA 1
ATOM 967 C C . GLY A 1 127 ? 36.243 23.185 86.001 1.00 22.00 127 GLY A C 1
ATOM 968 O O . GLY A 1 127 ? 35.692 23.228 84.895 1.00 15.92 127 GLY A O 1
ATOM 969 N N . VAL A 1 128 ? 36.244 22.093 86.754 1.00 19.54 128 VAL A N 1
ATOM 970 C CA . VAL A 1 128 ? 35.578 20.875 86.313 1.00 15.87 128 VAL A CA 1
ATOM 971 C C . VAL A 1 128 ? 34.623 20.392 87.392 1.00 21.84 128 VAL A C 1
ATOM 972 O O . VAL A 1 128 ? 35.047 20.028 88.507 1.00 22.59 128 VAL A O 1
ATOM 976 N N . LEU A 1 129 ? 33.329 20.407 87.077 1.00 19.86 129 LEU A N 1
ATOM 977 C CA . LEU A 1 129 ? 32.316 19.969 88.037 1.00 21.27 129 LEU A CA 1
ATOM 978 C C . LEU A 1 129 ? 31.617 18.691 87.572 1.00 21.64 129 LEU A C 1
ATOM 979 O O . LEU A 1 129 ? 31.143 18.602 86.433 1.00 20.64 129 LEU A O 1
AT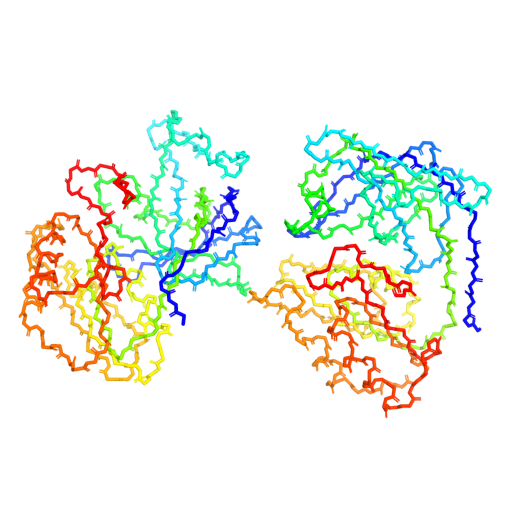OM 984 N N . GLY A 1 130 ? 31.549 17.699 88.459 1.00 21.80 130 GLY A N 1
ATOM 985 C CA . GLY A 1 130 ? 30.932 16.434 88.122 1.00 21.74 130 GLY A CA 1
ATOM 986 C C . GLY A 1 130 ? 31.915 15.383 87.626 1.00 20.05 130 GLY A C 1
ATOM 987 O O . GLY A 1 130 ? 33.119 15.545 87.800 1.00 21.86 130 GLY A O 1
ATOM 988 N N . PRO A 1 131 ? 31.414 14.310 86.989 1.00 21.17 131 PRO A N 1
ATOM 989 C CA . PRO A 1 131 ? 30.014 14.062 86.625 1.00 21.03 131 PRO A CA 1
ATOM 990 C C . PRO A 1 131 ? 29.135 13.924 87.858 1.00 22.71 131 PRO A C 1
ATOM 991 O O . PRO A 1 131 ? 29.629 13.485 88.885 1.00 22.94 131 PRO A O 1
ATOM 995 N N . ARG A 1 132 ? 27.881 14.340 87.756 1.00 22.13 132 ARG A N 1
ATOM 996 C CA . ARG A 1 132 ? 26.944 14.243 88.868 1.00 26.22 132 ARG A CA 1
ATOM 997 C C . ARG A 1 132 ? 26.696 12.770 89.201 1.00 26.78 132 ARG A C 1
ATOM 998 O O . ARG A 1 132 ? 26.421 12.393 90.349 1.00 29.10 132 ARG A O 1
ATOM 1006 N N . GLY A 1 133 ? 26.816 11.937 88.176 1.00 26.61 133 GLY A N 1
ATOM 1007 C CA . GLY A 1 133 ? 26.590 10.513 88.306 1.00 27.91 133 GLY A CA 1
ATOM 1008 C C . GLY A 1 133 ? 26.720 9.832 86.959 1.00 27.84 133 GLY A C 1
ATOM 1009 O O . GLY A 1 133 ? 27.328 10.375 86.036 1.00 22.56 133 GLY A O 1
ATOM 1010 N N . THR A 1 134 ? 26.158 8.637 86.845 1.00 23.39 134 THR A N 1
ATOM 1011 C CA . THR A 1 134 ? 26.364 7.809 85.658 1.00 25.35 134 THR A CA 1
ATOM 1012 C C . THR A 1 134 ? 25.152 6.902 85.462 1.00 29.62 134 THR A C 1
ATOM 1013 O O . THR A 1 134 ? 24.443 6.580 86.424 1.00 28.34 134 THR A O 1
ATOM 1017 N N . VAL A 1 135 ? 24.897 6.519 84.212 1.00 28.54 135 VAL A N 1
ATOM 1018 C CA . VAL A 1 135 ? 23.752 5.667 83.898 1.00 28.33 135 VAL A CA 1
ATOM 1019 C C . VAL A 1 135 ? 24.193 4.382 83.215 1.00 35.86 135 VAL A C 1
ATOM 1020 O O . VAL A 1 135 ? 24.820 4.418 82.146 1.00 30.81 135 VAL A O 1
ATOM 1024 N N . TYR A 1 136 ? 23.872 3.250 83.840 1.00 33.08 136 TYR A N 1
ATOM 1025 C CA . TYR A 1 136 ? 24.158 1.937 83.274 1.00 32.08 136 TYR A CA 1
ATOM 1026 C C . TYR A 1 136 ? 22.979 1.424 82.456 1.00 33.78 136 TYR A C 1
ATOM 1027 O O . TYR A 1 136 ? 21.820 1.625 82.826 1.00 36.35 136 TYR A O 1
ATOM 1036 N N . TYR A 1 137 ? 23.279 0.742 81.357 1.00 34.55 137 TYR A N 1
ATOM 1037 C CA . TYR A 1 137 ? 22.240 0.103 80.549 1.00 31.87 137 TYR A CA 1
ATOM 1038 C C . TYR A 1 137 ? 22.504 -1.391 80.413 1.00 33.83 137 TYR A C 1
ATOM 1039 O O . TYR A 1 137 ? 23.659 -1.822 80.406 1.00 33.53 137 TYR A O 1
ATOM 1048 N N . PRO A 1 138 ? 21.428 -2.189 80.301 1.00 36.53 138 PRO A N 1
ATOM 1049 C CA . PRO A 1 138 ? 21.577 -3.609 79.962 1.00 41.14 138 PRO A CA 1
ATOM 1050 C C . PRO A 1 138 ? 22.128 -3.770 78.549 1.00 43.99 138 PRO A C 1
ATOM 1051 O O . PRO A 1 138 ? 21.945 -2.881 77.713 1.00 38.98 138 PRO A O 1
ATOM 1055 N N . GLU A 1 139 ? 22.789 -4.889 78.285 1.00 42.02 139 GLU A N 1
ATOM 1056 C CA . GLU A 1 139 ? 23.378 -5.117 76.975 1.00 47.40 139 GLU A CA 1
ATOM 1057 C C . GLU A 1 139 ? 22.305 -5.293 75.912 1.00 42.63 139 GLU A C 1
ATOM 1058 O O . GLU A 1 139 ? 21.199 -5.759 76.189 1.00 38.98 139 GLU A O 1
ATOM 1064 N N . ALA A 1 140 ? 22.642 -4.889 74.695 1.00 35.73 140 ALA A N 1
ATOM 1065 C CA . ALA A 1 140 ? 21.778 -5.085 73.545 1.00 33.41 140 ALA A CA 1
ATOM 1066 C C . ALA A 1 140 ? 22.550 -5.860 72.490 1.00 33.42 140 ALA A C 1
ATOM 1067 O O . ALA A 1 140 ? 23.771 -5.976 72.574 1.00 35.49 140 ALA A O 1
ATOM 1069 N N . ASP A 1 141 ? 21.846 -6.402 71.504 1.00 33.45 141 ASP A N 1
ATOM 1070 C CA . ASP A 1 141 ? 22.505 -7.109 70.413 1.00 31.62 141 ASP A CA 1
ATOM 1071 C C . ASP A 1 141 ? 22.939 -6.141 69.330 1.00 34.54 141 ASP A C 1
ATOM 1072 O O . ASP A 1 141 ? 23.980 -6.315 68.699 1.00 37.24 141 ASP A O 1
ATOM 1077 N N . HIS A 1 142 ? 22.121 -5.124 69.105 1.00 33.04 142 HIS A N 1
ATOM 1078 C CA . HIS A 1 142 ? 22.365 -4.202 68.015 1.00 30.98 142 HIS A CA 1
ATOM 1079 C C . HIS A 1 142 ? 22.104 -2.778 68.478 1.00 31.42 142 HIS A C 1
ATOM 1080 O O . HIS A 1 142 ? 21.013 -2.448 68.949 1.00 32.15 142 HIS A O 1
ATOM 1087 N N . TYR A 1 143 ? 23.123 -1.940 68.351 1.00 28.26 143 TYR A N 1
ATOM 1088 C CA . TYR A 1 143 ? 23.036 -0.551 68.770 1.00 27.21 143 TYR A CA 1
ATOM 1089 C C . TYR A 1 143 ? 22.904 0.356 67.560 1.00 27.79 143 TYR A C 1
ATOM 1090 O O . TYR A 1 143 ? 23.701 0.277 66.632 1.00 28.89 143 TYR A O 1
ATOM 1099 N N . VAL A 1 144 ? 21.885 1.204 67.568 1.00 26.52 144 VAL A N 1
ATOM 1100 C CA . VAL A 1 144 ? 21.713 2.207 66.532 1.00 26.24 144 VAL A CA 1
ATOM 1101 C C . VAL A 1 144 ? 22.046 3.582 67.109 1.00 29.39 144 VAL A C 1
ATOM 1102 O O . VAL A 1 144 ? 21.383 4.044 68.037 1.00 30.57 144 VAL A O 1
ATOM 1106 N N . LEU A 1 145 ? 23.081 4.224 66.579 1.00 24.56 145 LEU A N 1
ATOM 1107 C CA . LEU A 1 145 ? 23.548 5.499 67.133 1.00 25.89 145 LEU A CA 1
ATOM 1108 C C . LEU A 1 145 ? 23.445 6.642 66.129 1.00 25.44 145 LEU A C 1
ATOM 1109 O O . LEU A 1 145 ? 23.900 6.525 64.989 1.00 25.05 145 LEU A O 1
ATOM 1114 N N . LEU A 1 146 ? 22.833 7.739 66.554 1.00 22.51 146 LEU A N 1
ATOM 1115 C CA . LEU A 1 146 ? 22.722 8.944 65.742 1.00 20.75 146 LEU A CA 1
ATOM 1116 C C . LEU A 1 146 ? 23.327 10.109 66.522 1.00 25.52 146 LEU A C 1
ATOM 1117 O O . LEU A 1 146 ? 23.090 10.257 67.731 1.00 23.60 146 LEU A O 1
ATOM 1122 N N . ALA A 1 147 ? 24.141 10.920 65.855 1.00 22.60 147 ALA A N 1
ATOM 1123 C CA . ALA A 1 147 ? 24.818 12.004 66.555 1.00 20.68 147 ALA A CA 1
ATOM 1124 C C . ALA A 1 147 ? 25.298 13.062 65.582 1.00 20.13 147 ALA A C 1
ATOM 1125 O O . ALA A 1 147 ? 25.818 12.732 64.520 1.00 19.79 147 ALA A O 1
ATOM 1127 N N . ASP A 1 148 ? 25.116 14.333 65.936 1.00 20.36 148 ASP A N 1
ATOM 1128 C CA . ASP A 1 148 ? 25.850 15.391 65.245 1.00 18.65 148 ASP A CA 1
ATOM 1129 C C . ASP A 1 148 ? 27.155 15.587 66.025 1.00 18.93 148 ASP A C 1
ATOM 1130 O O . ASP A 1 148 ? 27.437 14.800 66.931 1.00 18.66 148 ASP A O 1
ATOM 1135 N N . GLU A 1 149 ? 27.953 16.607 65.710 1.00 18.22 149 GLU A N 1
ATOM 1136 C CA . GLU A 1 149 ? 29.305 16.661 66.279 1.00 20.41 149 GLU A CA 1
ATOM 1137 C C . GLU A 1 149 ? 29.344 16.856 67.813 1.00 19.80 149 GLU A C 1
ATOM 1138 O O . GLU A 1 149 ? 30.317 16.468 68.456 1.00 19.07 149 GLU A O 1
ATOM 1144 N N . THR A 1 150 ? 28.304 17.430 68.404 1.00 19.59 150 THR A N 1
ATOM 1145 C CA . THR A 1 150 ? 28.303 17.631 69.866 1.00 18.20 150 THR A CA 1
ATOM 1146 C C . THR A 1 150 ? 28.110 16.327 70.622 1.00 18.51 150 THR A C 1
ATOM 1147 O O . THR A 1 150 ? 28.546 16.192 71.774 1.00 15.14 150 THR A O 1
ATOM 1151 N N . ALA A 1 151 ? 27.454 15.373 69.964 1.00 17.91 151 ALA A N 1
ATOM 1152 C CA . ALA A 1 151 ? 27.157 14.086 70.558 1.00 16.06 151 ALA A CA 1
ATOM 1153 C C . ALA A 1 151 ? 28.070 12.981 70.041 1.00 16.57 151 ALA A C 1
ATOM 1154 O O . ALA A 1 151 ? 28.022 11.858 70.530 1.00 19.48 151 ALA A O 1
ATOM 1156 N N . LEU A 1 152 ? 28.933 13.309 69.085 1.00 15.55 152 LEU A N 1
ATOM 1157 C CA . LEU A 1 152 ? 29.887 12.332 68.557 1.00 16.43 152 LEU A CA 1
ATOM 1158 C C . LEU A 1 152 ? 30.859 11.797 69.619 1.00 18.76 152 LEU A C 1
ATOM 1159 O O . LEU A 1 152 ? 31.175 10.602 69.601 1.00 17.93 152 LEU A O 1
ATOM 1164 N N . PRO A 1 153 ? 31.336 12.655 70.547 1.00 18.74 153 PRO A N 1
ATOM 1165 C CA . PRO A 1 153 ? 32.228 12.086 71.575 1.00 17.64 153 PRO A CA 1
ATOM 1166 C C . PRO A 1 153 ? 31.616 10.940 72.374 1.00 18.91 153 PRO A C 1
ATOM 1167 O O . PRO A 1 153 ? 32.280 9.910 72.572 1.00 17.59 153 PRO A O 1
ATOM 1171 N N . ALA A 1 154 ? 30.383 11.123 72.844 1.00 17.03 154 ALA A N 1
ATOM 1172 C CA . ALA A 1 154 ? 29.699 10.076 73.583 1.00 18.16 154 ALA A CA 1
ATOM 1173 C C . ALA A 1 154 ? 29.455 8.858 72.691 1.00 19.65 154 ALA A C 1
ATOM 1174 O O . ALA A 1 154 ? 29.707 7.736 73.112 1.00 20.27 154 ALA A O 1
ATOM 1176 N N . ALA A 1 155 ? 28.961 9.078 71.471 1.00 19.45 155 ALA A N 1
ATOM 1177 C CA . ALA A 1 155 ? 28.711 7.967 70.542 1.00 23.70 155 ALA A CA 1
ATOM 1178 C C . ALA A 1 155 ? 29.987 7.185 70.223 1.00 22.65 155 ALA A C 1
ATOM 1179 O O . ALA A 1 155 ? 29.977 5.949 70.206 1.00 22.04 155 ALA A O 1
ATOM 1181 N N . ALA A 1 156 ? 31.083 7.902 69.984 1.00 20.16 156 ALA A N 1
ATOM 1182 C CA . ALA A 1 156 ? 32.353 7.260 69.662 1.00 20.77 156 ALA A CA 1
ATOM 1183 C C . ALA A 1 156 ? 32.886 6.479 70.862 1.00 24.04 156 ALA A C 1
ATOM 1184 O O . ALA A 1 156 ? 33.422 5.372 70.704 1.00 20.95 156 ALA A O 1
ATOM 1186 N N . ARG A 1 157 ? 32.729 7.043 72.060 1.00 21.43 157 ARG A N 1
ATOM 1187 C CA . ARG A 1 157 ? 33.150 6.340 73.269 1.00 19.37 157 ARG A CA 1
ATOM 1188 C C . ARG A 1 157 ? 32.366 5.044 73.423 1.00 21.14 157 ARG A C 1
ATOM 1189 O O . ARG A 1 157 ? 32.930 4.012 73.762 1.00 25.47 157 ARG A O 1
ATOM 1197 N N . ARG A 1 158 ? 31.063 5.111 73.170 1.00 21.67 158 ARG A N 1
ATOM 1198 C CA . ARG A 1 158 ? 30.196 3.936 73.198 1.00 23.81 158 ARG A CA 1
ATOM 1199 C C . ARG A 1 158 ? 30.677 2.865 72.217 1.00 27.54 158 ARG A C 1
ATOM 1200 O O . ARG A 1 158 ? 30.888 1.709 72.591 1.00 28.20 158 ARG A O 1
ATOM 1208 N N . ILE A 1 159 ? 30.866 3.265 70.965 1.00 24.67 159 ILE A N 1
ATOM 1209 C CA . ILE A 1 159 ? 31.325 2.345 69.935 1.00 26.20 159 ILE A CA 1
ATOM 1210 C C . ILE A 1 159 ? 32.645 1.672 70.313 1.00 29.09 159 ILE A C 1
ATOM 1211 O O . ILE A 1 159 ? 32.799 0.463 70.145 1.00 29.00 159 ILE A O 1
ATOM 1216 N N . GLU A 1 160 ? 33.590 2.438 70.849 1.00 26.94 160 GLU A N 1
ATOM 1217 C CA . GLU A 1 160 ? 34.905 1.882 71.116 1.00 28.39 160 GLU A CA 1
ATOM 1218 C C . GLU A 1 160 ? 34.911 0.977 72.357 1.00 32.19 160 GLU A C 1
ATOM 1219 O O . GLU A 1 160 ? 35.841 0.206 72.551 1.00 30.16 160 GLU A O 1
ATOM 1225 N N . GLU A 1 161 ? 33.857 1.038 73.164 1.00 30.10 161 GLU A N 1
ATOM 1226 C CA . GLU A 1 161 ? 33.768 0.221 74.378 1.00 32.87 161 GLU A CA 1
ATOM 1227 C C . GLU A 1 161 ? 32.894 -1.031 74.191 1.00 35.32 161 GLU A C 1
ATOM 1228 O O . GLU A 1 161 ? 32.854 -1.911 75.054 1.00 33.88 161 GLU A O 1
ATOM 1234 N N . LEU A 1 162 ? 32.204 -1.113 73.060 1.00 31.19 162 LEU A N 1
ATOM 1235 C CA . LEU A 1 162 ? 31.357 -2.265 72.764 1.00 36.35 162 LEU A CA 1
ATOM 1236 C C . LEU A 1 162 ? 32.177 -3.545 72.589 1.00 40.84 162 LEU A C 1
ATOM 1237 O O . LEU A 1 162 ? 33.283 -3.507 72.045 1.00 39.70 162 LEU A O 1
ATOM 1242 N N . PRO A 1 163 ? 31.628 -4.686 73.042 1.00 42.30 163 PRO A N 1
ATOM 1243 C CA . PRO A 1 163 ? 32.257 -5.990 72.805 1.00 48.55 163 PRO A CA 1
ATOM 1244 C C . PRO A 1 163 ? 32.352 -6.284 71.308 1.00 47.56 163 PRO A C 1
ATOM 1245 O O . PRO A 1 163 ? 31.539 -5.767 70.542 1.00 46.89 163 PRO A O 1
ATOM 1249 N N . ARG A 1 164 ? 33.322 -7.096 70.900 1.00 47.69 164 ARG A N 1
ATOM 1250 C CA . ARG A 1 164 ? 33.533 -7.381 69.481 1.00 50.49 164 ARG A CA 1
ATOM 1251 C C . ARG A 1 164 ? 32.317 -8.047 68.829 1.00 47.89 164 ARG A C 1
ATOM 1252 O O . ARG A 1 164 ? 32.126 -7.953 67.620 1.00 49.26 164 ARG A O 1
ATOM 1254 N N . ASP A 1 165 ? 31.488 -8.698 69.639 1.00 48.85 165 ASP A N 1
ATOM 1255 C CA . ASP A 1 165 ? 30.297 -9.390 69.144 1.00 55.86 165 ASP A CA 1
ATOM 1256 C C . ASP A 1 165 ? 29.199 -8.434 68.677 1.00 52.20 165 ASP A C 1
ATOM 1257 O O . ASP A 1 165 ? 28.372 -8.794 67.843 1.00 48.50 165 ASP A O 1
ATOM 1262 N N . ALA A 1 166 ? 29.179 -7.232 69.250 1.00 46.90 166 ALA A N 1
ATOM 1263 C CA . ALA A 1 166 ? 28.076 -6.293 69.056 1.00 43.88 166 ALA A CA 1
ATOM 1264 C C . ALA A 1 166 ? 27.907 -5.865 67.607 1.00 39.66 166 ALA A C 1
ATOM 1265 O O . ALA A 1 166 ? 28.878 -5.755 66.868 1.00 39.90 166 ALA A O 1
ATOM 1267 N N . SER A 1 167 ? 26.658 -5.639 67.212 1.00 36.85 167 SER A N 1
ATOM 1268 C CA . SER A 1 167 ? 26.349 -5.014 65.940 1.00 32.93 167 SER A CA 1
ATOM 1269 C C . SER A 1 167 ? 26.108 -3.535 66.152 1.00 35.14 167 SER A C 1
ATOM 1270 O O . SER A 1 167 ? 25.487 -3.127 67.148 1.00 34.25 167 SER A O 1
ATOM 1273 N N . VAL A 1 168 ? 26.581 -2.733 65.206 1.00 32.61 168 VAL A N 1
ATOM 1274 C CA . VAL A 1 168 ? 26.443 -1.286 65.282 1.00 31.95 168 VAL A CA 1
ATOM 1275 C C . VAL A 1 168 ? 25.955 -0.718 63.967 1.00 30.76 168 VAL A C 1
ATOM 1276 O O . VAL A 1 168 ? 26.469 -1.062 62.902 1.00 33.02 168 VAL A O 1
ATOM 1280 N N . THR A 1 169 ? 24.954 0.145 64.042 1.00 24.05 169 THR A N 1
ATOM 1281 C CA . THR A 1 169 ? 24.578 0.968 62.905 1.00 30.22 169 THR A CA 1
ATOM 1282 C C . THR A 1 169 ? 24.640 2.414 63.370 1.00 29.40 169 THR A C 1
ATOM 1283 O O . THR A 1 169 ? 23.912 2.804 64.284 1.00 28.93 169 THR A O 1
ATOM 1287 N N . ALA A 1 170 ? 25.519 3.204 62.767 1.00 26.13 170 ALA A N 1
ATOM 1288 C CA . ALA A 1 170 ? 25.720 4.578 63.223 1.00 25.22 170 ALA A CA 1
ATOM 1289 C C . ALA A 1 170 ? 25.606 5.583 62.086 1.00 25.54 170 ALA A C 1
ATOM 1290 O O . ALA A 1 170 ? 26.052 5.335 60.964 1.00 25.77 170 ALA A O 1
ATOM 1292 N N . PHE A 1 171 ? 24.980 6.711 62.391 1.00 21.83 171 PHE A N 1
ATOM 1293 C CA . PHE A 1 171 ? 24.874 7.830 61.473 1.00 27.66 171 PHE A CA 1
ATOM 1294 C C . PHE A 1 171 ? 25.402 9.079 62.178 1.00 22.09 171 PHE A C 1
ATOM 1295 O O . PHE A 1 171 ? 24.829 9.537 63.149 1.00 21.22 171 PHE A O 1
ATOM 1303 N N . PHE A 1 172 ? 26.517 9.604 61.695 1.00 22.42 172 PHE A N 1
ATOM 1304 C CA . PHE A 1 172 ? 27.142 10.767 62.310 1.00 19.31 172 PHE A CA 1
ATOM 1305 C C . PHE A 1 172 ? 27.097 11.950 61.348 1.00 22.39 172 PHE A C 1
ATOM 1306 O O . PHE A 1 172 ? 27.670 11.888 60.256 1.00 24.68 172 PHE A O 1
ATOM 1314 N N . GLU A 1 173 ? 26.394 13.006 61.737 1.00 20.30 173 GLU A N 1
ATOM 1315 C CA . GLU A 1 173 ? 26.337 14.228 60.948 1.00 20.64 173 GLU A CA 1
ATOM 1316 C C . GLU A 1 173 ? 27.514 15.128 61.287 1.00 23.06 173 GLU A C 1
ATOM 1317 O O . GLU A 1 173 ? 27.705 15.491 62.447 1.00 20.02 173 GLU A O 1
ATOM 1323 N N . VAL A 1 174 ? 28.305 15.476 60.282 1.00 21.15 174 VAL A N 1
ATOM 1324 C CA . VAL A 1 174 ? 29.459 16.354 60.480 1.00 22.62 174 VAL A CA 1
ATOM 1325 C C . VAL A 1 174 ? 29.466 17.379 59.351 1.00 24.82 174 VAL A C 1
ATOM 1326 O O . VAL A 1 174 ? 28.675 17.266 58.406 1.00 20.29 174 VAL A O 1
ATOM 1330 N N . ALA A 1 175 ? 30.360 18.361 59.437 1.00 21.71 175 ALA A N 1
ATOM 1331 C CA . ALA A 1 175 ? 30.359 19.474 58.487 1.00 23.72 175 ALA A CA 1
ATOM 1332 C C . ALA A 1 175 ? 30.672 19.028 57.068 1.00 24.15 175 ALA A C 1
ATOM 1333 O O . ALA A 1 175 ? 30.051 19.512 56.121 1.00 24.65 175 ALA A O 1
ATOM 1335 N N . ASP A 1 176 ? 31.641 18.122 56.935 1.00 22.49 176 ASP A N 1
ATOM 1336 C CA . ASP A 1 176 ? 32.129 17.662 55.631 1.00 23.43 176 ASP A CA 1
ATOM 1337 C C . ASP A 1 176 ? 33.050 16.469 55.830 1.00 27.74 176 ASP A C 1
ATOM 1338 O O . ASP A 1 176 ? 33.275 16.050 56.977 1.00 22.83 176 ASP A O 1
ATOM 1343 N N . ALA A 1 177 ? 33.630 15.967 54.733 1.00 20.45 177 ALA A N 1
ATOM 1344 C CA . ALA A 1 177 ? 34.413 14.729 54.767 1.00 20.80 177 ALA A CA 1
ATOM 1345 C C . ALA A 1 177 ? 35.687 14.822 55.610 1.00 23.19 177 ALA A C 1
ATOM 1346 O O . ALA A 1 177 ? 36.192 13.805 56.103 1.00 25.04 177 ALA A O 1
ATOM 1348 N N . ALA A 1 178 ? 36.203 16.034 55.791 1.00 21.30 178 ALA A N 1
ATOM 1349 C CA . ALA A 1 178 ? 37.429 16.229 56.563 1.00 24.08 178 ALA A CA 1
ATOM 1350 C C . ALA A 1 178 ? 37.195 16.035 58.050 1.00 22.73 178 ALA A C 1
ATOM 1351 O O . ALA A 1 178 ? 38.1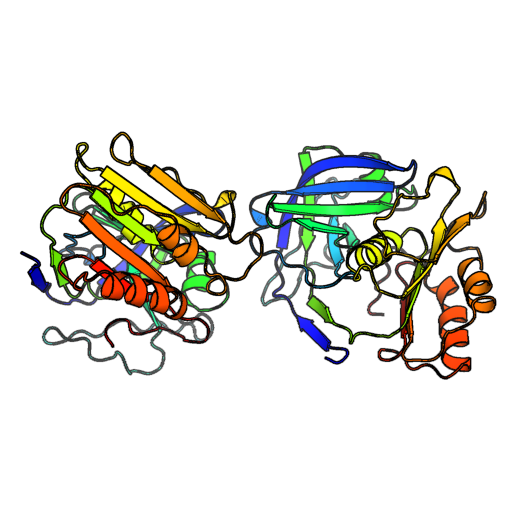45 15.976 58.829 1.00 23.00 178 ALA A O 1
ATOM 1353 N N . GLU A 1 179 ? 35.929 15.950 58.443 1.00 21.88 179 GLU A N 1
ATOM 1354 C CA . GLU A 1 179 ? 35.574 15.829 59.851 1.00 22.83 179 GLU A CA 1
ATOM 1355 C C . GLU A 1 179 ? 35.331 14.381 60.275 1.00 23.61 179 GLU A C 1
ATOM 1356 O O . GLU A 1 179 ? 35.047 14.116 61.442 1.00 22.47 179 GLU A O 1
ATOM 1362 N N . GLU A 1 180 ? 35.430 13.448 59.332 1.00 22.94 180 GLU A N 1
ATOM 1363 C CA . GLU A 1 180 ? 35.291 12.025 59.652 1.00 21.70 180 GLU A CA 1
ATOM 1364 C C . GLU A 1 180 ? 36.430 11.565 60.548 1.00 24.22 180 GLU A C 1
ATOM 1365 O O . GLU A 1 180 ? 37.552 12.043 60.421 1.00 26.63 180 GLU A O 1
ATOM 1371 N N . GLN A 1 181 ? 36.132 10.645 61.459 1.00 22.91 181 GLN A N 1
ATOM 1372 C CA . GLN A 1 181 ? 37.136 10.087 62.354 1.00 24.34 181 GLN A CA 1
ATOM 1373 C C . GLN A 1 181 ? 37.308 8.595 62.107 1.00 24.14 181 GLN A C 1
ATOM 1374 O O . GLN A 1 181 ? 36.396 7.931 61.633 1.00 30.56 181 GLN A O 1
ATOM 1380 N N . GLU A 1 182 ? 38.485 8.074 62.424 1.00 27.21 182 GLU A N 1
ATOM 1381 C CA . GLU A 1 182 ? 38.721 6.642 62.393 1.00 30.76 182 GLU A CA 1
ATOM 1382 C C . GLU A 1 182 ? 38.425 6.075 63.771 1.00 29.43 182 GLU A C 1
ATOM 1383 O O . GLU A 1 182 ? 39.111 6.397 64.732 1.00 27.96 182 GLU A O 1
ATOM 1389 N N . LEU A 1 183 ? 37.392 5.246 63.854 1.00 28.91 183 LEU A N 1
ATOM 1390 C CA . LEU A 1 183 ? 36.921 4.717 65.128 1.00 32.34 183 LEU A CA 1
ATOM 1391 C C . LEU A 1 183 ? 37.254 3.237 65.301 1.00 33.14 183 LEU A C 1
ATOM 1392 O O . LEU A 1 183 ? 37.211 2.468 64.339 1.00 30.09 183 LEU A O 1
ATOM 1397 N N . ASP A 1 184 ? 37.570 2.842 66.530 1.00 31.28 184 ASP A N 1
ATOM 1398 C CA . ASP A 1 184 ? 37.833 1.439 66.842 1.00 35.84 184 ASP A CA 1
ATOM 1399 C C . ASP A 1 184 ? 36.524 0.719 67.150 1.00 37.12 184 ASP A C 1
ATOM 1400 O O . ASP A 1 184 ? 36.133 0.581 68.306 1.00 40.57 184 ASP A O 1
ATOM 1405 N N . ALA A 1 185 ? 35.857 0.260 66.102 1.00 35.38 185 ALA A N 1
ATOM 1406 C CA . ALA A 1 185 ? 34.517 -0.293 66.213 1.00 37.31 185 ALA A CA 1
ATOM 1407 C C . ALA A 1 185 ? 34.548 -1.819 66.145 1.00 42.39 185 ALA A C 1
ATOM 1408 O O . ALA A 1 185 ? 35.509 -2.395 65.621 1.00 39.10 185 ALA A O 1
ATOM 1410 N N . PRO A 1 186 ? 33.501 -2.479 66.674 1.00 38.88 186 PRO A N 1
ATOM 1411 C CA . PRO A 1 186 ? 33.412 -3.933 66.524 1.00 41.03 186 PRO A CA 1
ATOM 1412 C C . PRO A 1 186 ? 33.420 -4.346 65.059 1.00 42.57 186 PRO A C 1
ATOM 1413 O O . PRO A 1 186 ? 33.108 -3.537 64.176 1.00 35.55 186 PRO A O 1
ATOM 1417 N N . GLU A 1 187 ? 33.782 -5.600 64.814 1.00 47.43 187 GLU A N 1
ATOM 1418 C CA . GLU A 1 187 ? 33.814 -6.142 63.467 1.00 49.05 187 GLU A CA 1
ATOM 1419 C C . GLU A 1 187 ? 32.446 -6.017 62.807 1.00 47.15 187 GLU A C 1
ATOM 1420 O O . GLU A 1 187 ? 31.423 -6.324 63.416 1.00 52.11 187 GLU A O 1
ATOM 1426 N N . GLY A 1 188 ? 32.433 -5.535 61.570 1.00 42.42 188 GLY A N 1
ATOM 1427 C CA . GLY A 1 188 ? 31.205 -5.438 60.807 1.00 43.43 188 GLY A CA 1
ATOM 1428 C C . GLY A 1 188 ? 30.348 -4.227 61.122 1.00 41.47 188 GLY A C 1
ATOM 1429 O O . GLY A 1 188 ? 29.237 -4.105 60.607 1.00 39.76 188 GLY A O 1
ATOM 1430 N N . ALA A 1 189 ? 30.848 -3.331 61.968 1.00 38.82 189 ALA A N 1
ATOM 1431 C CA . ALA A 1 189 ? 30.100 -2.119 62.292 1.00 35.34 189 ALA A CA 1
ATOM 1432 C C . ALA A 1 189 ? 29.804 -1.335 61.022 1.00 33.93 189 ALA A C 1
ATOM 1433 O O . ALA A 1 189 ? 30.635 -1.262 60.116 1.00 34.36 189 ALA A O 1
ATOM 1435 N N . GLU A 1 190 ? 28.602 -0.779 60.946 1.00 30.54 190 GLU A N 1
ATOM 1436 C CA . GLU A 1 190 ? 28.216 0.038 59.809 1.00 35.05 190 GLU A CA 1
ATOM 1437 C C . GLU A 1 190 ? 28.117 1.497 60.228 1.00 35.20 190 GLU A C 1
ATOM 1438 O O . GLU A 1 190 ? 27.176 1.900 60.914 1.00 32.12 190 GLU A O 1
ATOM 1444 N N . ILE A 1 191 ? 29.104 2.282 59.813 1.00 29.11 191 ILE A N 1
ATOM 1445 C CA . ILE A 1 191 ? 29.194 3.671 60.228 1.00 28.26 191 ILE A CA 1
ATOM 1446 C C . ILE A 1 191 ? 29.107 4.588 59.024 1.00 29.70 191 ILE A C 1
ATOM 1447 O O . ILE A 1 191 ? 29.928 4.515 58.114 1.00 26.08 191 ILE A O 1
ATOM 1452 N N . THR A 1 192 ? 28.092 5.440 59.013 1.00 26.29 192 THR A N 1
ATOM 1453 C CA . THR A 1 192 ? 27.875 6.338 57.897 1.00 27.74 192 THR A CA 1
ATOM 1454 C C . THR A 1 192 ? 28.072 7.769 58.337 1.00 26.79 192 THR A C 1
ATOM 1455 O O . THR A 1 192 ? 27.469 8.227 59.312 1.00 25.00 192 THR A O 1
ATOM 1459 N N . TRP A 1 193 ? 28.934 8.470 57.622 1.00 24.74 193 TRP A N 1
ATOM 1460 C CA . TRP A 1 193 ? 29.168 9.870 57.895 1.00 23.84 193 TRP A CA 1
ATOM 1461 C C . TRP A 1 193 ? 28.293 10.689 56.959 1.00 25.68 193 TRP A C 1
ATOM 1462 O O . TRP A 1 193 ? 28.375 10.557 55.733 1.00 27.37 193 TRP A O 1
ATOM 1473 N N . LEU A 1 194 ? 27.439 11.522 57.538 1.00 21.62 194 LEU A N 1
ATOM 1474 C CA . LEU A 1 194 ? 26.588 12.409 56.751 1.00 23.37 194 LEU A CA 1
ATOM 1475 C C . LEU A 1 194 ? 27.156 13.823 56.776 1.00 25.25 194 LEU A C 1
ATOM 1476 O O . LEU A 1 194 ? 27.526 14.335 57.834 1.00 22.08 194 LEU A O 1
ATOM 1481 N N . HIS A 1 195 ? 27.217 14.452 55.614 1.00 21.31 195 HIS A N 1
ATOM 1482 C CA . HIS A 1 195 ? 27.891 15.740 55.478 1.00 23.21 195 HIS A CA 1
ATOM 1483 C C . HIS A 1 195 ? 26.916 16.876 55.216 1.00 26.01 195 HIS A C 1
ATOM 1484 O O . HIS A 1 195 ? 26.115 16.813 54.284 1.00 21.30 195 HIS A O 1
ATOM 1491 N N . ARG A 1 196 ? 27.007 17.932 56.019 1.00 22.34 196 ARG A N 1
ATOM 1492 C CA . ARG A 1 196 ? 26.179 19.117 55.815 1.00 21.77 196 ARG A CA 1
ATOM 1493 C C . ARG A 1 196 ? 26.563 19.899 54.561 1.00 23.22 196 ARG A C 1
ATOM 1494 O O . ARG A 1 196 ? 25.731 20.618 54.005 1.00 24.93 196 ARG A O 1
ATOM 1502 N N . ASN A 1 197 ? 27.817 19.770 54.133 1.00 19.70 197 ASN A N 1
ATOM 1503 C CA . ASN A 1 197 ? 28.292 20.390 52.887 1.00 24.88 197 ASN A CA 1
ATOM 1504 C C . ASN A 1 197 ? 27.829 21.839 52.666 1.00 29.27 197 ASN A C 1
ATOM 1505 O O . ASN A 1 197 ? 27.331 22.188 51.588 1.00 25.59 197 ASN A O 1
ATOM 1510 N N . GLY A 1 198 ? 27.979 22.673 53.693 1.00 25.08 198 GLY A N 1
ATOM 1511 C CA . GLY A 1 198 ? 27.664 24.087 53.573 1.00 25.32 198 GLY A CA 1
ATOM 1512 C C . GLY A 1 198 ? 26.477 24.529 54.406 1.00 26.32 198 GLY A C 1
ATOM 1513 O O . GLY A 1 198 ? 26.374 25.703 54.764 1.00 29.28 198 GLY A O 1
ATOM 1514 N N . ALA A 1 199 ? 25.580 23.597 54.718 1.00 21.61 199 ALA A N 1
ATOM 1515 C CA . ALA A 1 199 ? 24.449 23.898 55.581 1.00 22.76 199 ALA A CA 1
ATOM 1516 C C . ALA A 1 199 ? 24.947 24.143 57.008 1.00 25.71 199 ALA A C 1
ATOM 1517 O O . ALA A 1 199 ? 25.865 23.466 57.472 1.00 24.35 199 ALA A O 1
ATOM 1519 N N . ALA A 1 200 ? 24.353 25.109 57.696 1.00 24.43 200 ALA A N 1
ATOM 1520 C CA . ALA A 1 200 ? 24.780 25.426 59.066 1.00 30.69 200 ALA A CA 1
ATOM 1521 C C . ALA A 1 200 ? 24.403 24.312 60.041 1.00 23.21 200 ALA A C 1
ATOM 1522 O O . ALA A 1 200 ? 23.413 23.616 59.828 1.00 26.09 200 ALA A O 1
ATOM 1524 N N . PRO A 1 201 ? 25.188 24.147 61.125 1.00 25.62 201 PRO A N 1
ATOM 1525 C CA . PRO A 1 201 ? 24.850 23.189 62.183 1.00 26.78 201 PRO A CA 1
ATOM 1526 C C . PRO A 1 201 ? 23.423 23.388 62.664 1.00 25.01 201 PRO A C 1
ATOM 1527 O O . PRO A 1 201 ? 23.009 24.527 62.862 1.00 25.63 201 PRO A O 1
ATOM 1531 N N . GLY A 1 202 ? 22.684 22.299 62.830 1.00 25.11 202 GLY A N 1
ATOM 1532 C CA . GLY A 1 202 ? 21.364 22.360 63.419 1.00 25.20 202 GLY A CA 1
ATOM 1533 C C . GLY A 1 202 ? 20.260 22.761 62.451 1.00 34.52 202 GLY A C 1
ATOM 1534 O O . GLY A 1 202 ? 19.132 22.980 62.882 1.00 33.36 202 GLY A O 1
ATOM 1535 N N . THR A 1 203 ? 20.566 22.850 61.155 1.00 28.67 203 THR A N 1
ATOM 1536 C CA . THR A 1 203 ? 19.563 23.292 60.187 1.00 29.68 203 THR A CA 1
ATOM 1537 C C . THR A 1 203 ? 19.142 22.214 59.197 1.00 29.57 203 THR A C 1
ATOM 1538 O O . THR A 1 203 ? 18.300 22.468 58.336 1.00 35.31 203 THR A O 1
ATOM 1542 N N . THR A 1 204 ? 19.723 21.023 59.299 1.00 27.48 204 THR A N 1
ATOM 1543 C CA . THR A 1 204 ? 19.361 19.938 58.390 1.00 32.07 204 THR A CA 1
ATOM 1544 C C . THR A 1 204 ? 18.559 18.845 59.094 1.00 32.11 204 THR A C 1
ATOM 1545 O O . THR A 1 204 ? 18.527 18.777 60.316 1.00 30.66 204 THR A O 1
ATOM 1549 N N . ASP A 1 205 ? 17.935 17.969 58.318 1.00 28.59 205 ASP A N 1
ATOM 1550 C CA . ASP A 1 205 ? 17.267 16.806 58.893 1.00 30.95 205 ASP A CA 1
ATOM 1551 C C . ASP A 1 205 ? 17.976 15.514 58.503 1.00 29.34 205 ASP A C 1
ATOM 1552 O O . ASP A 1 205 ? 17.339 14.464 58.366 1.00 28.54 205 ASP A O 1
ATOM 1557 N N . LEU A 1 206 ? 19.295 15.591 58.330 1.00 26.31 206 LEU A N 1
ATOM 1558 C CA . LEU A 1 206 ? 20.089 14.448 57.858 1.00 25.80 206 LEU A CA 1
ATOM 1559 C C . LEU A 1 206 ? 19.964 13.215 58.748 1.00 26.78 206 LEU A C 1
ATOM 1560 O O . LEU A 1 206 ? 19.890 12.096 58.248 1.00 20.93 206 LEU A O 1
ATOM 1565 N N . LEU A 1 207 ? 19.933 13.411 60.066 1.00 21.26 207 LEU A N 1
ATOM 1566 C CA . LEU A 1 207 ? 19.822 12.274 60.978 1.00 24.35 207 LEU A CA 1
ATOM 1567 C C . LEU A 1 207 ? 18.456 11.592 60.878 1.00 24.68 207 LEU A C 1
ATOM 1568 O O . LEU A 1 207 ? 18.367 10.362 60.827 1.00 24.29 207 LEU A O 1
ATOM 1573 N N . LEU A 1 208 ? 17.398 12.398 60.872 1.00 24.35 208 LEU A N 1
ATOM 1574 C CA . LEU A 1 208 ? 16.040 11.883 60.732 1.00 25.25 208 LEU A CA 1
ATOM 1575 C C . LEU A 1 208 ? 15.890 11.109 59.423 1.00 27.59 208 LEU A C 1
ATOM 1576 O O . LEU A 1 208 ? 15.341 10.007 59.396 1.00 28.09 208 LEU A O 1
ATOM 1581 N N . ARG A 1 209 ? 16.399 11.690 58.343 1.00 26.95 209 ARG A N 1
ATOM 1582 C CA . ARG A 1 209 ? 16.305 11.071 57.023 1.00 28.58 209 ARG A CA 1
ATOM 1583 C C . ARG A 1 209 ? 17.020 9.728 56.989 1.00 30.68 209 ARG A C 1
ATOM 1584 O O . ARG A 1 209 ? 16.510 8.776 56.410 1.00 29.29 209 ARG A O 1
ATOM 1592 N N . ALA A 1 210 ? 18.191 9.639 57.619 1.00 25.87 210 ALA A N 1
ATOM 1593 C CA . ALA A 1 210 ? 18.923 8.371 57.667 1.00 24.51 210 ALA A CA 1
ATOM 1594 C C . ALA A 1 210 ? 18.178 7.319 58.494 1.00 28.85 210 ALA A C 1
ATOM 1595 O O . ALA A 1 210 ? 18.119 6.147 58.117 1.00 29.75 210 ALA A O 1
ATOM 1597 N N . LEU A 1 211 ? 17.624 7.744 59.626 1.00 26.98 211 LEU A N 1
ATOM 1598 C CA . LEU A 1 211 ? 16.841 6.867 60.497 1.00 28.82 211 LEU A CA 1
ATOM 1599 C C . LEU A 1 211 ? 15.606 6.298 59.784 1.00 28.20 211 LEU A C 1
ATOM 1600 O O . LEU A 1 211 ? 15.293 5.109 59.911 1.00 30.27 211 LEU A O 1
ATOM 1605 N N . GLU A 1 212 ? 14.920 7.161 59.042 1.00 26.14 212 GLU A N 1
ATOM 1606 C CA . GLU A 1 212 ? 13.735 6.779 58.274 1.00 31.34 212 GLU A CA 1
ATOM 1607 C C . GLU A 1 212 ? 14.025 5.701 57.234 1.00 34.60 212 GLU A C 1
ATOM 1608 O O . GLU A 1 212 ? 13.135 4.923 56.875 1.00 37.16 212 GLU A O 1
ATOM 1614 N N . GLN A 1 213 ? 15.265 5.649 56.755 1.00 29.02 213 GLN A N 1
ATOM 1615 C CA . GLN A 1 213 ? 15.643 4.678 55.738 1.00 28.84 213 GLN A CA 1
ATOM 1616 C C . GLN A 1 213 ? 16.173 3.387 56.334 1.00 33.44 213 GLN A C 1
ATOM 1617 O O . GLN A 1 213 ? 16.530 2.472 55.603 1.00 34.52 213 GLN A O 1
ATOM 1623 N N . THR A 1 214 ? 16.224 3.311 57.660 1.00 28.93 214 THR A N 1
ATOM 1624 C CA . THR A 1 214 ? 16.872 2.194 58.327 1.00 31.74 214 THR A CA 1
ATOM 1625 C C . THR A 1 214 ? 15.862 1.150 58.791 1.00 35.50 214 THR A C 1
ATOM 1626 O O . THR A 1 214 ? 14.959 1.454 59.563 1.00 35.75 214 THR A O 1
ATOM 1630 N N . GLU A 1 215 ? 16.026 -0.081 58.323 1.00 38.40 215 GLU A N 1
ATOM 1631 C CA . GLU A 1 215 ? 15.147 -1.165 58.737 1.00 41.80 215 GLU A CA 1
ATOM 1632 C C . GLU A 1 215 ? 15.442 -1.523 60.187 1.00 37.57 215 GLU A C 1
ATOM 1633 O O . GLU A 1 215 ? 16.601 -1.561 60.597 1.00 36.68 215 GLU A O 1
ATOM 1639 N N . PHE A 1 216 ? 14.397 -1.770 60.968 1.00 37.85 216 PHE A N 1
ATOM 1640 C CA . PHE A 1 216 ? 14.594 -2.127 62.369 1.00 38.67 216 PHE A CA 1
ATOM 1641 C C . PHE A 1 216 ? 15.319 -3.473 62.462 1.00 39.57 216 PHE A C 1
ATOM 1642 O O . PHE A 1 216 ? 14.842 -4.484 61.954 1.00 40.61 216 PHE A O 1
ATOM 1650 N N . PRO A 1 217 ? 16.496 -3.483 63.094 1.00 36.50 217 PRO A N 1
ATOM 1651 C CA . PRO A 1 217 ? 17.326 -4.691 63.079 1.00 34.07 217 PRO A CA 1
ATOM 1652 C C . PRO A 1 217 ? 16.758 -5.836 63.930 1.00 38.85 217 PRO A C 1
ATOM 1653 O O . PRO A 1 217 ? 15.781 -5.661 64.668 1.00 33.67 217 PRO A O 1
ATOM 1657 N N . LYS A 1 218 ? 17.374 -7.007 63.805 1.00 38.53 218 LYS A N 1
ATOM 1658 C CA . LYS A 1 218 ? 16.960 -8.186 64.555 1.00 39.02 218 LYS A CA 1
ATOM 1659 C C . LYS A 1 218 ? 17.562 -8.184 65.957 1.00 38.92 218 LYS A C 1
ATOM 1660 O O . LYS A 1 218 ? 18.510 -7.449 66.236 1.00 39.84 218 LYS A O 1
ATOM 1666 N N . GLY A 1 219 ? 17.010 -9.011 66.839 1.00 35.60 219 GLY A N 1
ATOM 1667 C CA . GLY A 1 219 ? 17.535 -9.132 68.187 1.00 32.25 219 GLY A CA 1
ATOM 1668 C C . GLY A 1 219 ? 17.158 -7.980 69.104 1.00 29.47 219 GLY A C 1
ATOM 1669 O O . GLY A 1 219 ? 16.276 -7.177 68.801 1.00 27.97 219 GLY A O 1
ATOM 1670 N N . ARG A 1 220 ? 17.826 -7.907 70.247 1.00 31.34 220 ARG A N 1
ATOM 1671 C CA . ARG A 1 220 ? 17.570 -6.835 71.196 1.00 27.60 220 ARG A CA 1
ATOM 1672 C C . ARG A 1 220 ? 18.259 -5.555 70.709 1.00 32.21 220 ARG A C 1
ATOM 1673 O O . ARG A 1 220 ? 19.484 -5.506 70.603 1.00 29.28 220 ARG A O 1
ATOM 1681 N N . VAL A 1 221 ? 17.455 -4.537 70.406 1.00 27.14 221 VAL A N 1
ATOM 1682 C CA . VAL A 1 221 ? 17.926 -3.292 69.804 1.00 32.72 221 VAL A CA 1
ATOM 1683 C C . VAL A 1 221 ? 17.868 -2.115 70.781 1.00 36.43 221 VAL A C 1
ATOM 1684 O O . VAL A 1 221 ? 16.907 -1.961 71.537 1.00 29.43 221 VAL A O 1
ATOM 1688 N N . PHE A 1 222 ? 18.902 -1.280 70.768 1.00 33.48 222 PHE A N 1
ATOM 1689 C CA . PHE A 1 222 ? 18.835 -0.020 71.496 1.00 28.18 222 PHE A CA 1
ATOM 1690 C C . PHE A 1 222 ? 19.206 1.155 70.588 1.00 30.02 222 PHE A C 1
ATOM 1691 O O . PHE A 1 222 ? 20.237 1.128 69.914 1.00 27.22 222 PHE A O 1
ATOM 1699 N N . VAL A 1 223 ? 18.343 2.167 70.563 1.00 26.59 223 VAL A N 1
ATOM 1700 C CA . VAL A 1 223 ? 18.546 3.345 69.723 1.00 26.32 223 VAL A CA 1
ATOM 1701 C C . VAL A 1 223 ? 18.978 4.526 70.584 1.00 28.50 223 VAL A C 1
ATOM 1702 O O . VAL A 1 223 ? 18.310 4.864 71.560 1.00 26.71 223 VAL A O 1
ATOM 1706 N N . TRP A 1 224 ? 20.103 5.143 70.238 1.00 23.89 224 TRP A N 1
ATOM 1707 C CA . TRP A 1 224 ? 20.586 6.303 70.996 1.00 24.22 224 TRP A CA 1
ATOM 1708 C C . TRP A 1 224 ? 20.835 7.454 70.038 1.00 23.42 224 TRP A C 1
ATOM 1709 O O . TRP A 1 224 ? 21.542 7.296 69.042 1.00 23.31 224 TRP A O 1
ATOM 1720 N N . ALA A 1 225 ? 20.243 8.606 70.327 1.00 21.93 225 ALA A N 1
ATOM 1721 C CA . ALA A 1 225 ? 20.434 9.776 69.476 1.00 24.68 225 ALA A CA 1
ATOM 1722 C C . ALA A 1 225 ? 20.758 10.988 70.343 1.00 26.32 225 ALA A C 1
ATOM 1723 O O . ALA A 1 225 ? 20.138 11.194 71.389 1.00 24.48 225 ALA A O 1
ATOM 1725 N N . GLY A 1 226 ? 21.729 11.783 69.900 1.00 23.01 226 GLY A N 1
ATOM 1726 C CA . GLY A 1 226 ? 22.115 12.993 70.602 1.00 19.57 226 GLY A CA 1
ATOM 1727 C C . GLY A 1 226 ? 22.452 14.060 69.577 1.00 20.63 226 GLY A C 1
ATOM 1728 O O . GLY A 1 226 ? 22.932 13.766 68.493 1.00 20.62 226 GLY A O 1
ATOM 1729 N N . GLY A 1 227 ? 22.199 15.309 69.913 1.00 19.58 227 GLY A N 1
ATOM 1730 C CA . GLY A 1 227 ? 22.472 16.387 68.985 1.00 23.89 227 GLY A CA 1
ATOM 1731 C C . GLY A 1 227 ? 21.540 17.553 69.218 1.00 20.94 227 GLY A C 1
ATOM 1732 O O . GLY A 1 227 ? 21.110 17.788 70.351 1.00 23.23 227 GLY A O 1
ATOM 1733 N N . GLU A 1 228 ? 21.218 18.276 68.151 1.00 22.66 228 GLU A N 1
ATOM 1734 C CA . GLU A 1 228 ? 20.470 19.525 68.266 1.00 22.11 228 GLU A CA 1
ATOM 1735 C C . GLU A 1 228 ? 19.017 19.219 68.627 1.00 26.45 228 GLU A C 1
ATOM 1736 O O . GLU A 1 228 ? 18.381 18.360 68.004 1.00 26.89 228 GLU A O 1
ATOM 1742 N N . ALA A 1 229 ? 18.503 19.928 69.632 1.00 21.90 229 ALA A N 1
ATOM 1743 C CA . ALA A 1 229 ? 17.233 19.571 70.272 1.00 27.97 229 ALA A CA 1
ATOM 1744 C C . ALA A 1 229 ? 16.058 19.475 69.292 1.00 26.19 229 ALA A C 1
ATOM 1745 O O . ALA A 1 229 ? 15.288 18.512 69.328 1.00 29.24 229 ALA A O 1
ATOM 1747 N N . ASP A 1 230 ? 15.930 20.464 68.420 1.00 29.26 230 ASP A N 1
ATOM 1748 C CA . ASP A 1 230 ? 14.804 20.512 67.489 1.00 30.12 230 ASP A CA 1
ATOM 1749 C C . ASP A 1 230 ? 14.908 19.433 66.413 1.00 35.34 230 ASP A C 1
ATOM 1750 O O . ASP A 1 230 ? 13.891 18.890 65.975 1.00 31.92 230 ASP A O 1
ATOM 1755 N N . ALA A 1 231 ? 16.132 19.127 65.988 1.00 29.81 231 ALA A N 1
ATOM 1756 C CA . ALA A 1 231 ? 16.370 18.044 65.044 1.00 30.59 231 ALA A CA 1
ATOM 1757 C C . ALA A 1 231 ? 15.962 16.705 65.632 1.00 31.93 231 ALA A C 1
ATOM 1758 O O . ALA A 1 231 ? 15.547 15.804 64.909 1.00 32.14 231 ALA A O 1
ATOM 1760 N N . LEU A 1 232 ? 16.063 16.581 66.951 1.00 29.15 232 LEU A N 1
ATOM 1761 C CA . LEU A 1 232 ? 15.794 15.311 67.617 1.00 25.63 232 LEU A CA 1
ATOM 1762 C C . LEU A 1 232 ? 14.312 15.072 67.895 1.00 28.58 232 LEU A C 1
ATOM 1763 O O . LEU A 1 232 ? 13.915 13.943 68.174 1.00 31.81 232 LEU A O 1
ATOM 1768 N N . LYS A 1 233 ? 13.504 16.126 67.842 1.00 29.32 233 LYS A N 1
ATOM 1769 C CA . LYS A 1 233 ? 12.073 16.001 68.152 1.00 38.32 233 LYS A CA 1
ATOM 1770 C C . LYS A 1 233 ? 11.339 15.034 67.212 1.00 36.56 233 LYS A C 1
ATOM 1771 O O . LYS A 1 233 ? 10.590 14.180 67.681 1.00 34.14 233 LYS A O 1
ATOM 1777 N N . PRO A 1 234 ? 11.558 15.145 65.885 1.00 35.06 234 PRO A N 1
ATOM 1778 C CA . PRO A 1 234 ? 10.907 14.159 65.023 1.00 38.03 234 PRO A CA 1
ATOM 1779 C C . PRO A 1 234 ? 11.481 12.757 65.174 1.00 35.56 234 PRO A C 1
ATOM 1780 O O . PRO A 1 234 ? 10.763 11.812 64.869 1.00 36.34 234 PRO A O 1
ATOM 1784 N N . ILE A 1 235 ? 12.739 12.624 65.605 1.00 29.89 235 ILE A N 1
ATOM 1785 C CA . ILE A 1 235 ? 13.350 11.319 65.830 1.00 29.56 235 ILE A CA 1
ATOM 1786 C C . ILE A 1 235 ? 12.701 10.636 67.025 1.00 34.36 235 ILE A C 1
ATOM 1787 O O . ILE A 1 235 ? 12.390 9.445 66.980 1.00 32.36 235 ILE A O 1
ATOM 1792 N N . ARG A 1 236 ? 12.499 11.402 68.095 1.00 34.13 236 ARG A N 1
ATOM 1793 C CA . ARG A 1 236 ? 11.808 10.916 69.290 1.00 34.11 236 ARG A CA 1
ATOM 1794 C C . ARG A 1 236 ? 10.408 10.404 68.922 1.00 40.40 236 ARG A C 1
ATOM 1795 O O . ARG A 1 236 ? 10.027 9.286 69.268 1.00 37.02 236 ARG A O 1
ATOM 1803 N N . ARG A 1 237 ? 9.674 11.228 68.178 1.00 41.47 237 ARG A N 1
ATOM 1804 C CA . ARG A 1 237 ? 8.311 10.918 67.758 1.00 43.18 237 ARG A CA 1
ATOM 1805 C C . ARG A 1 237 ? 8.252 9.637 66.924 1.00 48.17 237 ARG A C 1
ATOM 1806 O O . ARG A 1 237 ? 7.382 8.786 67.128 1.00 51.27 237 ARG A O 1
ATOM 1814 N N . LEU A 1 238 ? 9.204 9.484 66.015 1.00 44.97 238 LEU A N 1
ATOM 1815 C CA . LEU A 1 238 ? 9.243 8.328 65.134 1.00 46.39 238 LEU A CA 1
ATOM 1816 C C . LEU A 1 238 ? 9.445 7.044 65.934 1.00 50.48 238 LEU A C 1
ATOM 1817 O O . LEU A 1 238 ? 8.815 6.022 65.662 1.00 48.15 238 LEU A O 1
ATOM 1822 N N . LEU A 1 239 ? 10.319 7.108 66.933 1.00 40.77 239 LEU A N 1
ATOM 1823 C CA . LEU A 1 239 ? 10.603 5.956 67.779 1.00 43.78 239 LEU A CA 1
ATOM 1824 C C . LEU A 1 239 ? 9.400 5.573 68.632 1.00 47.43 239 LEU A C 1
ATOM 1825 O O . LEU A 1 239 ? 9.116 4.393 68.826 1.00 48.22 239 LEU A O 1
ATOM 1830 N N . LYS A 1 240 ? 8.703 6.577 69.150 1.00 43.33 240 LYS A N 1
ATOM 1831 C CA . LYS A 1 240 ? 7.543 6.336 69.997 1.00 48.86 240 LYS A CA 1
ATOM 1832 C C . LYS A 1 240 ? 6.368 5.801 69.180 1.00 54.46 240 LYS A C 1
ATOM 1833 O O . LYS A 1 240 ? 5.623 4.932 69.645 1.00 54.84 240 LYS A O 1
ATOM 1839 N N . GLU A 1 241 ? 6.215 6.316 67.961 1.00 55.19 241 GLU A N 1
ATOM 1840 C CA . GLU A 1 241 ? 5.133 5.896 67.073 1.00 57.59 241 GLU A CA 1
ATOM 1841 C C . GLU A 1 241 ? 5.278 4.445 66.628 1.00 59.69 241 GLU A C 1
ATOM 1842 O O . GLU A 1 241 ? 4.311 3.828 66.185 1.00 65.80 241 GLU A O 1
ATOM 1848 N N . ARG A 1 242 ? 6.485 3.902 66.741 1.00 55.97 242 ARG A N 1
ATOM 1849 C CA . ARG A 1 242 ? 6.703 2.495 66.447 1.00 55.73 242 ARG A CA 1
ATOM 1850 C C . ARG A 1 242 ? 6.660 1.677 67.735 1.00 51.86 242 ARG A C 1
ATOM 1851 O O . ARG A 1 242 ? 7.054 0.516 67.765 1.00 57.48 242 ARG A O 1
ATOM 1859 N N . GLY A 1 243 ? 6.171 2.302 68.801 1.00 50.67 243 GLY A N 1
ATOM 1860 C CA . GLY A 1 243 ? 5.902 1.603 70.045 1.00 51.07 243 GLY A CA 1
ATOM 1861 C C . GLY A 1 243 ? 7.076 1.424 70.991 1.00 52.28 243 GLY A C 1
ATOM 1862 O O . GLY A 1 243 ? 6.984 0.667 71.958 1.00 50.96 243 GLY A O 1
ATOM 1863 N N . LEU A 1 244 ? 8.180 2.118 70.727 1.00 50.88 244 LEU A N 1
ATOM 1864 C CA . LEU A 1 244 ? 9.364 1.989 71.568 1.00 43.32 244 LEU A CA 1
ATOM 1865 C C . LEU A 1 244 ? 9.241 2.865 72.805 1.00 47.13 244 LEU A C 1
ATOM 1866 O O . LEU A 1 244 ? 8.585 3.907 72.782 1.00 44.88 244 LEU A O 1
ATOM 1871 N N . VAL A 1 245 ? 9.876 2.432 73.887 1.00 41.20 245 VAL A N 1
ATOM 1872 C CA . VAL A 1 245 ? 9.757 3.119 75.164 1.00 45.61 245 VAL A CA 1
ATOM 1873 C C . VAL A 1 245 ? 11.081 3.734 75.591 1.00 38.82 245 VAL A C 1
ATOM 1874 O O . VAL A 1 245 ? 12.105 3.053 75.631 1.00 35.74 245 VAL A O 1
ATOM 1878 N N . ARG A 1 246 ? 11.036 5.025 75.905 1.00 39.70 246 ARG A N 1
ATOM 1879 C CA . ARG A 1 246 ? 12.186 5.772 76.400 1.00 40.78 246 ARG A CA 1
ATOM 1880 C C . ARG A 1 246 ? 12.802 5.098 77.618 1.00 43.49 246 ARG A C 1
ATOM 1881 O O . ARG A 1 246 ? 12.091 4.640 78.512 1.00 42.06 246 ARG A O 1
ATOM 1889 N N . GLY A 1 247 ? 14.128 5.017 77.637 1.00 36.56 247 GLY A N 1
ATOM 1890 C CA . GLY A 1 247 ? 14.839 4.430 78.755 1.00 41.65 247 GLY A CA 1
ATOM 1891 C C . GLY A 1 247 ? 15.055 2.942 78.582 1.00 40.92 247 GLY A C 1
ATOM 1892 O O . GLY A 1 247 ? 16.057 2.400 79.036 1.00 42.54 247 GLY A O 1
ATOM 1893 N N . ARG A 1 248 ? 14.116 2.283 77.911 1.00 38.71 248 ARG A N 1
ATOM 1894 C CA . ARG A 1 248 ? 14.204 0.846 77.687 1.00 41.00 248 ARG A CA 1
ATOM 1895 C C . ARG A 1 248 ? 14.676 0.516 76.265 1.00 41.39 248 ARG A C 1
ATOM 1896 O O . ARG A 1 248 ? 15.594 -0.278 76.080 1.00 37.34 248 ARG A O 1
ATOM 1904 N N . ASP A 1 249 ? 14.044 1.131 75.271 1.00 35.11 249 ASP A N 1
ATOM 1905 C CA . ASP A 1 249 ? 14.361 0.854 73.872 1.00 38.74 249 ASP A CA 1
ATOM 1906 C C . ASP A 1 249 ? 15.234 1.949 73.268 1.00 36.35 249 ASP A C 1
ATOM 1907 O O . ASP A 1 249 ? 16.035 1.701 72.358 1.00 33.12 249 ASP A O 1
ATOM 1912 N N . PHE A 1 250 ? 15.066 3.167 73.761 1.00 33.13 250 PHE A N 1
ATOM 1913 C CA . PHE A 1 250 ? 15.837 4.277 73.226 1.00 32.93 250 PHE A CA 1
ATOM 1914 C C . PHE A 1 250 ? 16.128 5.361 74.242 1.00 36.41 250 PHE A C 1
ATOM 1915 O O . PHE A 1 250 ? 15.567 5.389 75.337 1.00 36.56 250 PHE A O 1
ATOM 1923 N N . GLU A 1 251 ? 17.027 6.251 73.848 1.00 29.63 251 GLU A N 1
ATOM 1924 C CA . GLU A 1 251 ? 17.286 7.485 74.560 1.00 32.76 251 GLU A CA 1
ATOM 1925 C C . GLU A 1 251 ? 17.496 8.555 73.502 1.00 31.81 251 GLU A C 1
ATOM 1926 O O . GLU A 1 251 ? 18.184 8.317 72.508 1.00 29.64 251 GLU A O 1
ATOM 1932 N N . VAL A 1 252 ? 16.887 9.717 73.697 1.00 24.85 252 VAL A N 1
ATOM 1933 C CA . VAL A 1 252 ? 17.072 10.834 72.777 1.00 27.72 252 VAL A CA 1
ATOM 1934 C C . VAL A 1 252 ? 17.385 12.068 73.604 1.00 32.62 252 VAL A C 1
ATOM 1935 O O . VAL A 1 252 ? 16.567 12.493 74.420 1.00 31.21 252 VAL A O 1
ATOM 1939 N N . ASP A 1 253 ? 18.575 12.629 73.414 1.00 24.60 253 ASP A N 1
ATOM 1940 C CA . ASP A 1 253 ? 19.071 13.657 74.331 1.00 23.50 253 ASP A CA 1
ATOM 1941 C C . ASP A 1 253 ? 19.531 14.872 73.539 1.00 27.73 253 ASP A C 1
ATOM 1942 O O . ASP A 1 253 ? 20.495 14.800 72.769 1.00 23.17 253 ASP A O 1
ATOM 1947 N N . GLY A 1 254 ? 18.820 15.978 73.705 1.00 22.94 254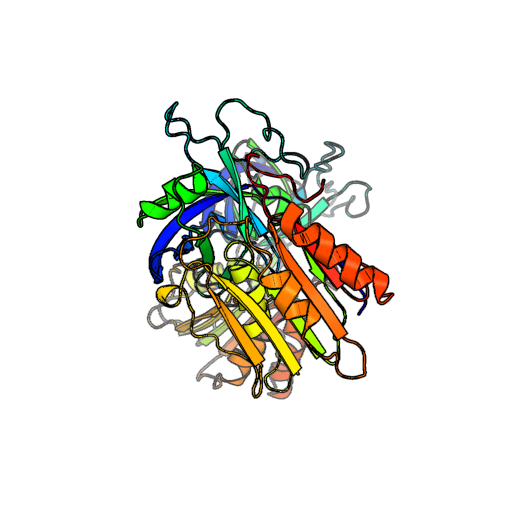 GLY A N 1
ATOM 1948 C CA . GLY A 1 254 ? 19.201 17.228 73.077 1.00 23.67 254 GLY A CA 1
ATOM 1949 C C . GLY A 1 254 ? 20.381 17.871 73.787 1.00 21.82 254 GLY A C 1
ATOM 1950 O O . GLY A 1 254 ? 20.257 18.282 74.942 1.00 21.37 254 GLY A O 1
ATOM 1951 N N . TYR A 1 255 ? 21.511 17.992 73.085 1.00 20.33 255 TYR A N 1
ATOM 1952 C CA . TYR A 1 255 ? 22.755 18.501 73.674 1.00 21.03 255 TYR A CA 1
ATOM 1953 C C . TYR A 1 255 ? 22.920 20.018 73.534 1.00 19.38 255 TYR A C 1
ATOM 1954 O O . TYR A 1 255 ? 23.644 20.665 74.289 1.00 17.63 255 TYR A O 1
ATOM 1963 N N . TRP A 1 256 ? 22.230 20.577 72.556 1.00 18.16 256 TRP A N 1
ATOM 1964 C CA . TRP A 1 256 ? 22.267 21.995 72.308 1.00 19.35 256 TRP A CA 1
ATOM 1965 C C . TRP A 1 256 ? 21.071 22.360 71.441 1.00 21.69 256 TRP A C 1
ATOM 1966 O O . TRP A 1 256 ? 20.365 21.482 70.949 1.00 20.52 256 TRP A O 1
ATOM 1977 N N . ARG A 1 257 ? 20.847 23.654 71.273 1.00 19.69 257 ARG A N 1
ATOM 1978 C CA . ARG A 1 257 ? 19.730 24.140 70.467 1.00 24.04 257 ARG A CA 1
ATOM 1979 C C . ARG A 1 257 ? 20.102 25.482 69.858 1.00 23.38 257 ARG A C 1
ATOM 1980 O O . ARG A 1 257 ? 20.594 26.363 70.570 1.00 21.30 257 ARG A O 1
ATOM 1988 N N . ARG A 1 258 ? 19.878 25.643 68.550 1.00 21.89 258 ARG A N 1
ATOM 1989 C CA . ARG A 1 258 ? 20.157 26.907 67.873 1.00 25.16 258 ARG A CA 1
ATOM 1990 C C . ARG A 1 258 ? 19.425 28.056 68.540 1.00 26.29 258 ARG A C 1
ATOM 1991 O O . ARG A 1 258 ? 18.238 27.941 68.851 1.00 26.38 258 ARG A O 1
ATOM 1999 N N . GLY A 1 259 ? 20.142 29.157 68.754 1.00 25.57 259 GLY A N 1
ATOM 2000 C CA . GLY A 1 259 ? 19.577 30.350 69.361 1.00 28.24 259 GLY A CA 1
ATOM 2001 C C . GLY A 1 259 ? 19.490 30.280 70.875 1.00 29.91 259 GLY A C 1
ATOM 2002 O O . GLY A 1 259 ? 19.016 31.224 71.516 1.00 31.54 259 GLY A O 1
ATOM 2003 N N . VAL A 1 260 ? 19.944 29.171 71.456 1.00 22.69 260 VAL A N 1
ATOM 2004 C CA . VAL A 1 260 ? 19.911 29.012 72.910 1.00 22.20 260 VAL A CA 1
ATOM 2005 C C . VAL A 1 260 ? 21.324 28.855 73.457 1.00 25.49 260 VAL A C 1
ATOM 2006 O O . VAL A 1 260 ? 22.105 28.046 72.964 1.00 22.71 260 VAL A O 1
ATOM 2010 N N . SER A 1 261 ? 21.658 29.636 74.473 1.00 23.15 261 SER A N 1
ATOM 2011 C CA . SER A 1 261 ? 22.967 29.513 75.104 1.00 25.76 261 SER A CA 1
ATOM 2012 C C . SER A 1 261 ? 22.869 28.608 76.329 1.00 26.36 261 SER A C 1
ATOM 2013 O O . SER A 1 261 ? 21.969 28.766 77.161 1.00 24.42 261 SER A O 1
ATOM 2016 N N . ASN A 1 262 ? 23.795 27.653 76.430 1.00 23.53 262 ASN A N 1
ATOM 2017 C CA . ASN A 1 262 ? 23.887 26.748 77.576 1.00 21.75 262 ASN A CA 1
ATOM 2018 C C . ASN A 1 262 ? 22.565 26.037 77.868 1.00 25.87 262 ASN A C 1
ATOM 2019 O O . ASN A 1 262 ? 22.026 26.135 78.971 1.00 23.35 262 ASN A O 1
ATOM 2024 N N . LEU A 1 263 ? 22.041 25.337 76.860 1.00 22.62 263 LEU A N 1
ATOM 2025 C CA . LEU A 1 263 ? 20.838 24.527 77.019 1.00 23.00 263 LEU A CA 1
ATOM 2026 C C . LEU A 1 263 ? 20.953 23.573 78.196 1.00 25.93 263 LEU A C 1
ATOM 2027 O O . LEU A 1 263 ? 21.951 22.868 78.315 1.00 23.20 263 LEU A O 1
ATOM 2032 N N . ASP A 1 264 ? 19.936 23.548 79.060 1.00 22.26 264 ASP A N 1
ATOM 2033 C CA . ASP A 1 264 ? 19.905 22.598 80.173 1.00 26.22 264 ASP A CA 1
ATOM 2034 C C . ASP A 1 264 ? 19.194 21.328 79.728 1.00 28.56 264 ASP A C 1
ATOM 2035 O O . ASP A 1 264 ? 17.981 21.318 79.548 1.00 28.62 264 ASP A O 1
ATOM 2040 N N . HIS A 1 265 ? 19.933 20.241 79.566 1.00 26.13 265 HIS A N 1
ATOM 2041 C CA . HIS A 1 265 ? 19.309 19.045 79.009 1.00 25.22 265 HIS A CA 1
ATOM 2042 C C . HIS A 1 265 ? 18.526 18.250 80.061 1.00 28.51 265 HIS A C 1
ATOM 2043 O O . HIS A 1 265 ? 17.870 17.258 79.743 1.00 31.45 265 HIS A O 1
ATOM 2050 N N . HIS A 1 266 ? 18.574 18.693 81.314 1.00 28.17 266 HIS A N 1
ATOM 2051 C CA . HIS A 1 266 ? 17.801 18.037 82.368 1.00 31.26 266 HIS A CA 1
ATOM 2052 C C . HIS A 1 266 ? 16.320 18.404 82.305 1.00 38.37 266 HIS A C 1
ATOM 2053 O O . HIS A 1 266 ? 15.474 17.607 82.695 1.00 46.09 266 HIS A O 1
ATOM 2060 N N . ALA A 1 267 ? 16.012 19.605 81.826 1.00 37.89 267 ALA A N 1
ATOM 2061 C CA . ALA A 1 267 ? 14.625 20.055 81.704 1.00 49.52 267 ALA A CA 1
ATOM 2062 C C . ALA A 1 267 ? 14.524 21.259 80.772 1.00 53.07 267 ALA A C 1
ATOM 2063 O O . ALA A 1 267 ? 15.074 22.326 81.059 1.00 51.26 267 ALA A O 1
ATOM 2065 N N . THR B 1 6 ? 13.632 40.922 50.010 1.00 86.08 6 THR B N 1
ATOM 2066 C CA . THR B 1 6 ? 14.611 41.591 50.840 1.00 86.30 6 THR B CA 1
ATOM 2067 C C . THR B 1 6 ? 15.081 42.819 50.119 1.00 86.49 6 THR B C 1
ATOM 2068 O O . THR B 1 6 ? 14.860 42.955 48.943 1.00 88.36 6 THR B O 1
ATOM 2072 N N . GLU B 1 7 ? 15.763 43.684 50.854 1.00 89.20 7 GLU B N 1
ATOM 2073 C CA . GLU B 1 7 ? 16.362 44.898 50.319 1.00 90.81 7 GLU B CA 1
ATOM 2074 C C . GLU B 1 7 ? 17.902 44.882 50.349 1.00 81.49 7 GLU B C 1
ATOM 2075 O O . GLU B 1 7 ? 18.464 44.100 51.060 1.00 80.98 7 GLU B O 1
ATOM 2081 N N . ARG B 1 8 ? 18.559 45.763 49.603 1.00 74.51 8 ARG B N 1
ATOM 2082 C CA . ARG B 1 8 ? 20.028 45.814 49.580 1.00 70.42 8 ARG B CA 1
ATOM 2083 C C . ARG B 1 8 ? 20.613 45.841 50.998 1.00 69.33 8 ARG B C 1
ATOM 2084 O O . ARG B 1 8 ? 20.535 46.850 51.698 1.00 69.51 8 ARG B O 1
ATOM 2092 N N . THR B 1 9 ? 21.203 44.722 51.411 1.00 61.83 9 THR B N 1
ATOM 2093 C CA . THR B 1 9 ? 21.676 44.573 52.782 1.00 57.38 9 THR B CA 1
ATOM 2094 C C . THR B 1 9 ? 23.042 43.880 52.892 1.00 50.96 9 THR B C 1
ATOM 2095 O O . THR B 1 9 ? 23.353 42.957 52.139 1.00 50.93 9 THR B O 1
ATOM 2099 N N . VAL B 1 10 ? 23.845 44.348 53.844 1.00 47.67 10 VAL B N 1
ATOM 2100 C CA . VAL B 1 10 ? 25.202 43.865 54.065 1.00 43.37 10 VAL B CA 1
ATOM 2101 C C . VAL B 1 10 ? 25.303 43.008 55.327 1.00 50.06 10 VAL B C 1
ATOM 2102 O O . VAL B 1 10 ? 24.851 43.418 56.401 1.00 41.30 10 VAL B O 1
ATOM 2106 N N . GLU B 1 11 ? 25.879 41.816 55.188 1.00 43.79 11 GLU B N 1
ATOM 2107 C CA . GLU B 1 11 ? 26.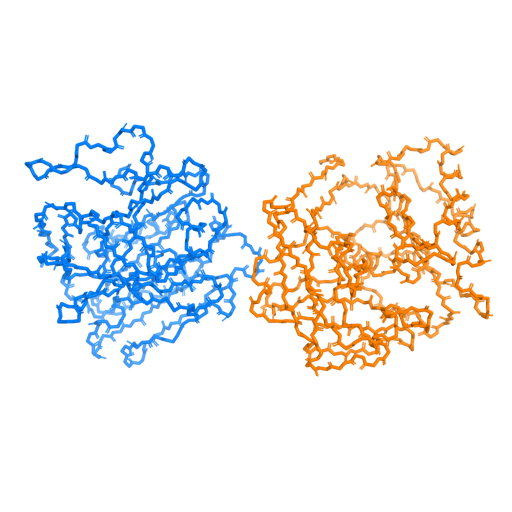175 40.955 56.330 1.00 44.00 11 GLU B CA 1
ATOM 2108 C C . GLU B 1 11 ? 27.688 40.797 56.494 1.00 46.94 11 GLU B C 1
ATOM 2109 O O . GLU B 1 11 ? 28.392 40.490 55.532 1.00 41.14 11 GLU B O 1
ATOM 2115 N N . MET B 1 12 ? 28.193 41.017 57.704 1.00 39.18 12 MET B N 1
ATOM 2116 C CA . MET B 1 12 ? 29.625 40.892 57.950 1.00 38.46 12 MET B CA 1
ATOM 2117 C C . MET B 1 12 ? 30.017 39.455 58.273 1.00 38.38 12 MET B C 1
ATOM 2118 O O . MET B 1 12 ? 29.249 38.703 58.880 1.00 40.07 12 MET B O 1
ATOM 2123 N N . TYR B 1 13 ? 31.213 39.077 57.833 1.00 38.39 13 TYR B N 1
ATOM 2124 C CA . TYR B 1 13 ? 31.820 37.798 58.190 1.00 37.45 13 TYR B CA 1
ATOM 2125 C C . TYR B 1 13 ? 32.922 38.028 59.205 1.00 36.05 13 TYR B C 1
ATOM 2126 O O . TYR B 1 13 ? 33.690 38.986 59.077 1.00 36.98 13 TYR B O 1
ATOM 2135 N N . PRO B 1 14 ? 33.022 37.150 60.212 1.00 37.99 14 PRO B N 1
ATOM 2136 C CA . PRO B 1 14 ? 34.180 37.272 61.102 1.00 39.78 14 PRO B CA 1
ATOM 2137 C C . PRO B 1 14 ? 35.469 37.060 60.306 1.00 35.83 14 PRO B C 1
ATOM 2138 O O . PRO B 1 14 ? 35.572 36.094 59.549 1.00 31.97 14 PRO B O 1
ATOM 2142 N N . LEU B 1 15 ? 36.417 37.979 60.461 1.00 33.92 15 LEU B N 1
ATOM 2143 C CA . LEU B 1 15 ? 37.669 37.951 59.718 1.00 33.57 15 LEU B CA 1
ATOM 2144 C C . LEU B 1 15 ? 38.602 36.837 60.182 1.00 40.70 15 LEU B C 1
ATOM 2145 O O . LEU B 1 15 ? 38.921 36.728 61.368 1.00 34.58 15 LEU B O 1
ATOM 2150 N N . LYS B 1 16 ? 39.043 36.005 59.248 1.00 34.67 16 LYS B N 1
ATOM 2151 C CA . LYS B 1 16 ? 40.017 34.972 59.568 1.00 37.04 16 LYS B CA 1
ATOM 2152 C C . LYS B 1 16 ? 41.156 34.946 58.558 1.00 35.31 16 LYS B C 1
ATOM 2153 O O . LYS B 1 16 ? 40.973 35.278 57.390 1.00 38.75 16 LYS B O 1
ATOM 2159 N N . SER B 1 17 ? 42.333 34.556 59.022 1.00 33.42 17 SER B N 1
ATOM 2160 C CA . SER B 1 17 ? 43.482 34.426 58.149 1.00 35.78 17 SER B CA 1
ATOM 2161 C C . SER B 1 17 ? 43.693 32.954 57.836 1.00 36.77 17 SER B C 1
ATOM 2162 O O . SER B 1 17 ? 43.896 32.137 58.735 1.00 33.48 17 SER B O 1
ATOM 2165 N N . ARG B 1 18 ? 43.627 32.616 56.556 1.00 24.30 18 ARG B N 1
ATOM 2166 C CA . ARG B 1 18 ? 43.791 31.239 56.132 1.00 24.21 18 ARG B CA 1
ATOM 2167 C C . ARG B 1 18 ? 45.017 31.058 55.263 1.00 27.13 18 ARG B C 1
ATOM 2168 O O . ARG B 1 18 ? 45.403 31.955 54.514 1.00 26.70 18 ARG B O 1
ATOM 2176 N N . LEU B 1 19 ? 45.639 29.892 55.385 1.00 26.14 19 LEU B N 1
ATOM 2177 C CA . LEU B 1 19 ? 46.711 29.509 54.488 1.00 24.84 19 LEU B CA 1
ATOM 2178 C C . LEU B 1 19 ? 46.200 28.357 53.634 1.00 27.73 19 LEU B C 1
ATOM 2179 O O . LEU B 1 19 ? 45.875 27.291 54.151 1.00 25.50 19 LEU B O 1
ATOM 2184 N N . LEU B 1 20 ? 46.092 28.584 52.325 1.00 24.55 20 LEU B N 1
ATOM 2185 C CA . LEU B 1 20 ? 45.553 27.568 51.435 1.00 22.42 20 LEU B CA 1
ATOM 2186 C C . LEU B 1 20 ? 46.573 27.173 50.369 1.00 24.71 20 LEU B C 1
ATOM 2187 O O . LEU B 1 20 ? 47.538 27.894 50.106 1.00 23.94 20 LEU B O 1
ATOM 2192 N N . GLU B 1 21 ? 46.338 26.025 49.754 1.00 24.16 21 GLU B N 1
ATOM 2193 C CA . GLU B 1 21 ? 47.267 25.467 48.780 1.00 28.23 21 GLU B CA 1
ATOM 2194 C C . GLU B 1 21 ? 46.565 25.186 47.458 1.00 26.64 21 GLU B C 1
ATOM 2195 O O . GLU B 1 21 ? 45.401 24.783 47.436 1.00 24.23 21 GLU B O 1
ATOM 2201 N N . VAL B 1 22 ? 47.270 25.404 46.356 1.00 26.42 22 VAL B N 1
ATOM 2202 C CA . VAL B 1 22 ? 46.712 25.100 45.057 1.00 25.54 22 VAL B CA 1
ATOM 2203 C C . VAL B 1 22 ? 46.531 23.593 44.905 1.00 26.71 22 VAL B C 1
ATOM 2204 O O . VAL B 1 22 ? 47.478 22.825 45.032 1.00 30.55 22 VAL B O 1
ATOM 2208 N N . VAL B 1 23 ? 45.302 23.179 44.639 1.00 24.09 23 VAL B N 1
ATOM 2209 C CA . VAL B 1 23 ? 44.985 21.775 44.436 1.00 23.92 23 VAL B CA 1
ATOM 2210 C C . VAL B 1 23 ? 44.865 21.488 42.943 1.00 30.84 23 VAL B C 1
ATOM 2211 O O . VAL B 1 23 ? 45.474 20.543 42.433 1.00 28.29 23 VAL B O 1
ATOM 2215 N N . ASN B 1 24 ? 44.101 22.327 42.245 1.00 25.55 24 ASN B N 1
ATOM 2216 C CA . ASN B 1 24 ? 43.937 22.218 40.793 1.00 31.63 24 ASN B CA 1
ATOM 2217 C C . ASN B 1 24 ? 44.232 23.531 40.079 1.00 26.90 24 ASN B C 1
ATOM 2218 O O . ASN B 1 24 ? 43.971 24.610 40.604 1.00 24.25 24 ASN B O 1
ATOM 2223 N N . VAL B 1 25 ? 44.785 23.428 38.875 1.00 29.83 25 VAL B N 1
ATOM 2224 C CA . VAL B 1 25 ? 45.029 24.582 38.014 1.00 26.47 25 VAL B CA 1
ATOM 2225 C C . VAL B 1 25 ? 44.543 24.226 36.622 1.00 31.55 25 VAL B C 1
ATOM 2226 O O . VAL B 1 25 ? 44.919 23.187 36.082 1.00 33.84 25 VAL B O 1
ATOM 2230 N N . ARG B 1 26 ? 43.702 25.075 36.048 1.00 28.32 26 ARG B N 1
ATOM 2231 C CA . ARG B 1 26 ? 43.225 24.864 34.693 1.00 31.81 26 ARG B CA 1
ATOM 2232 C C . ARG B 1 26 ? 43.237 26.184 33.927 1.00 32.06 26 ARG B C 1
ATOM 2233 O O . ARG B 1 26 ? 42.620 27.162 34.354 1.00 25.36 26 ARG B O 1
ATOM 2241 N N . ARG B 1 27 ? 43.958 26.209 32.809 1.00 30.89 27 ARG B N 1
ATOM 2242 C CA . ARG B 1 27 ? 43.905 27.339 31.885 1.00 28.36 27 ARG B CA 1
ATOM 2243 C C . ARG B 1 27 ? 42.614 27.233 31.073 1.00 25.90 27 ARG B C 1
ATOM 2244 O O . ARG B 1 27 ? 42.562 26.493 30.089 1.00 27.82 27 ARG B O 1
ATOM 2252 N N . ILE B 1 28 ? 41.565 27.948 31.485 1.00 23.51 28 ILE B N 1
ATOM 2253 C CA . ILE B 1 28 ? 40.263 27.772 30.851 1.00 20.09 28 ILE B CA 1
ATOM 2254 C C . ILE B 1 28 ? 40.200 28.478 29.491 1.00 24.73 28 ILE B C 1
ATOM 2255 O O . ILE B 1 28 ? 39.534 27.992 28.584 1.00 26.19 28 ILE B O 1
ATOM 2260 N N . THR B 1 29 ? 40.881 29.616 29.368 1.00 23.49 29 THR B N 1
ATOM 2261 C CA . THR B 1 29 ? 41.104 30.279 28.075 1.00 24.61 29 THR B CA 1
ATOM 2262 C C . THR B 1 29 ? 42.563 30.748 28.073 1.00 23.82 29 THR B C 1
ATOM 2263 O O . THR B 1 29 ? 43.218 30.703 29.117 1.00 24.35 29 THR B O 1
ATOM 2267 N N . PRO B 1 30 ? 43.092 31.190 26.916 1.00 25.32 30 PRO B N 1
ATOM 2268 C CA . PRO B 1 30 ? 44.510 31.577 26.925 1.00 24.37 30 PRO B CA 1
ATOM 2269 C C . PRO B 1 30 ? 44.901 32.626 27.976 1.00 26.52 30 PRO B C 1
ATOM 2270 O O . PRO B 1 30 ? 46.020 32.557 28.482 1.00 25.13 30 PRO B O 1
ATOM 2274 N N . ARG B 1 31 ? 44.017 33.563 28.315 1.00 23.44 31 ARG B N 1
ATOM 2275 C CA . ARG B 1 31 ? 44.397 34.600 29.275 1.00 23.65 31 ARG B CA 1
ATOM 2276 C C . ARG B 1 31 ? 43.690 34.496 30.619 1.00 22.86 31 ARG B C 1
ATOM 2277 O O . ARG B 1 31 ? 43.690 35.458 31.389 1.00 24.33 31 ARG B O 1
ATOM 2285 N N . MET B 1 32 ? 43.076 33.357 30.906 1.00 21.50 32 MET B N 1
ATOM 2286 C CA . MET B 1 32 ? 42.443 33.208 32.214 1.00 23.38 32 MET B CA 1
ATOM 2287 C C . MET B 1 32 ? 42.705 31.846 32.866 1.00 24.20 32 MET B C 1
ATOM 2288 O O . MET B 1 32 ? 42.438 30.791 32.275 1.00 22.01 32 MET B O 1
ATOM 2293 N N . VAL B 1 33 ? 43.209 31.863 34.101 1.00 22.71 33 VAL B N 1
ATOM 2294 C CA . VAL B 1 33 ? 43.482 30.609 34.779 1.00 19.21 33 VAL B CA 1
ATOM 2295 C C . VAL B 1 33 ? 42.580 30.415 36.014 1.00 20.43 33 VAL B C 1
ATOM 2296 O O . VAL B 1 33 ? 42.375 31.326 36.816 1.00 20.19 33 VAL B O 1
ATOM 2300 N N . ARG B 1 34 ? 42.016 29.217 36.115 1.00 20.57 34 ARG B N 1
ATOM 2301 C CA . ARG B 1 34 ? 41.110 28.840 37.196 1.00 20.43 34 ARG B CA 1
ATOM 2302 C C . ARG B 1 34 ? 41.896 28.006 38.213 1.00 22.95 34 ARG B C 1
ATOM 2303 O O . ARG B 1 34 ? 42.488 26.981 37.857 1.00 22.76 34 ARG B O 1
ATOM 2311 N N . VAL B 1 35 ? 41.918 28.469 39.456 1.00 21.92 35 VAL B N 1
ATOM 2312 C CA . VAL B 1 35 ? 42.692 27.820 40.516 1.00 20.34 35 VAL B CA 1
ATOM 2313 C C . VAL B 1 35 ? 41.761 27.356 41.633 1.00 24.90 35 VAL B C 1
ATOM 2314 O O . VAL B 1 35 ? 40.971 28.158 42.148 1.00 22.21 35 VAL B O 1
ATOM 2318 N N . ASP B 1 36 ? 41.827 26.067 41.983 1.00 24.35 36 ASP B N 1
ATOM 2319 C CA . ASP B 1 36 ? 41.105 25.550 43.151 1.00 23.14 36 ASP B CA 1
ATOM 2320 C C . ASP B 1 36 ? 42.049 25.541 44.360 1.00 21.93 36 ASP B C 1
ATOM 2321 O O . ASP B 1 36 ? 43.095 24.896 44.327 1.00 27.69 36 ASP B O 1
ATOM 2326 N N . LEU B 1 37 ? 41.679 26.245 45.426 1.00 23.35 37 LEU B N 1
ATOM 2327 C CA . LEU B 1 37 ? 42.491 26.299 46.647 1.00 22.09 37 LEU B CA 1
ATOM 2328 C C . LEU B 1 37 ? 41.887 25.438 47.750 1.00 24.53 37 LEU B C 1
ATOM 2329 O O . LEU B 1 37 ? 40.686 25.499 47.967 1.00 21.06 37 LEU B O 1
ATOM 2334 N N . GLY B 1 38 ? 42.724 24.665 48.452 1.00 23.31 38 GLY B N 1
ATOM 2335 C CA . GLY B 1 38 ? 42.258 23.776 49.503 1.00 23.92 38 GLY B CA 1
ATOM 2336 C C . GLY B 1 38 ? 43.193 23.755 50.706 1.00 25.64 38 GLY B C 1
ATOM 2337 O O . GLY B 1 38 ? 44.213 24.443 50.727 1.00 22.79 38 GLY B O 1
ATOM 2338 N N . GLY B 1 39 ? 42.833 22.960 51.711 1.00 28.19 39 GLY B N 1
ATOM 2339 C CA . GLY B 1 39 ? 43.583 22.889 52.952 1.00 24.30 39 GLY B CA 1
ATOM 2340 C C . GLY B 1 39 ? 42.653 22.946 54.144 1.00 26.14 39 GLY B C 1
ATOM 2341 O O . GLY B 1 39 ? 41.547 23.484 54.067 1.00 21.94 39 GLY B O 1
ATOM 2342 N N . SER B 1 40 ? 43.101 22.417 55.277 1.00 25.61 40 SER B N 1
ATOM 2343 C CA . SER B 1 40 ? 42.248 22.349 56.455 1.00 23.28 40 SER B CA 1
ATOM 2344 C C . SER B 1 40 ? 41.783 23.719 56.940 1.00 26.56 40 SER B C 1
ATOM 2345 O O . SER B 1 40 ? 40.717 23.828 57.544 1.00 24.74 40 SER B O 1
ATOM 2348 N N . ASP B 1 41 ? 42.582 24.759 56.690 1.00 23.83 41 ASP B N 1
ATOM 2349 C CA . ASP B 1 41 ? 42.225 26.122 57.099 1.00 24.48 41 ASP B CA 1
ATOM 2350 C C . ASP B 1 41 ? 40.931 26.609 56.430 1.00 22.59 41 ASP B C 1
ATOM 2351 O O . ASP B 1 41 ? 40.327 27.594 56.867 1.00 22.21 41 ASP B O 1
ATOM 2356 N N . ILE B 1 42 ? 40.503 25.942 55.365 1.00 22.33 42 ILE B N 1
ATOM 2357 C CA . ILE B 1 42 ? 39.324 26.428 54.657 1.00 21.53 42 ILE B CA 1
ATOM 2358 C C . ILE B 1 42 ? 38.044 26.223 55.493 1.00 25.80 42 ILE B C 1
ATOM 2359 O O . ILE B 1 42 ? 37.024 26.863 55.243 1.00 24.59 42 ILE B O 1
ATOM 2364 N N . ALA B 1 43 ? 38.114 25.364 56.509 1.00 26.08 43 ALA B N 1
ATOM 2365 C CA . ALA B 1 43 ? 36.973 25.147 57.397 1.00 24.31 43 ALA B CA 1
ATOM 2366 C C . ALA B 1 43 ? 36.368 26.468 57.871 1.00 25.19 43 ALA B C 1
ATOM 2367 O O . ALA B 1 43 ? 37.082 27.369 58.329 1.00 26.50 43 ALA B O 1
ATOM 2369 N N . GLY B 1 44 ? 35.052 26.585 57.749 1.00 23.22 44 GLY B N 1
ATOM 2370 C CA . GLY B 1 44 ? 34.355 27.776 58.201 1.00 25.85 44 GLY B CA 1
ATOM 2371 C C . GLY B 1 44 ? 34.179 28.864 57.153 1.00 27.40 44 GLY B C 1
ATOM 2372 O O . GLY B 1 44 ? 33.425 29.813 57.363 1.00 28.10 44 GLY B O 1
ATOM 2373 N N . LEU B 1 45 ? 34.892 28.752 56.035 1.00 27.86 45 LEU B N 1
ATOM 2374 C CA . LEU B 1 45 ? 34.705 29.691 54.934 1.00 27.63 45 LEU B CA 1
ATOM 2375 C C . LEU B 1 45 ? 33.260 29.676 54.464 1.00 25.57 45 LEU B C 1
ATOM 2376 O O . LEU B 1 45 ? 32.655 28.619 54.353 1.00 27.11 45 LEU B O 1
ATOM 2381 N N . ARG B 1 46 ? 32.709 30.856 54.217 1.00 27.16 46 ARG B N 1
ATOM 2382 C CA . ARG B 1 46 ? 31.378 30.978 53.629 1.00 32.24 46 ARG B CA 1
ATOM 2383 C C . ARG B 1 46 ? 31.380 32.011 52.515 1.00 25.58 46 ARG B C 1
ATOM 2384 O O . ARG B 1 46 ? 32.133 32.977 52.565 1.00 28.72 46 ARG B O 1
ATOM 2392 N N . SER B 1 47 ? 30.525 31.806 51.519 1.00 28.02 47 SER B N 1
ATOM 2393 C CA . SER B 1 47 ? 30.294 32.809 50.492 1.00 26.81 47 SER B CA 1
ATOM 2394 C C . SER B 1 47 ? 28.829 32.773 50.066 1.00 29.18 47 SER B C 1
ATOM 2395 O O . SER B 1 47 ? 28.363 31.783 49.506 1.00 32.27 47 SER B O 1
ATOM 2398 N N . ASP B 1 48 ? 28.107 33.855 50.328 1.00 27.62 48 ASP B N 1
ATOM 2399 C CA . ASP B 1 48 ? 26.668 33.854 50.093 1.00 31.49 48 ASP B CA 1
ATOM 2400 C C . ASP B 1 48 ? 26.244 34.539 48.795 1.00 30.45 48 ASP B C 1
ATOM 2401 O O . ASP B 1 48 ? 25.183 34.224 48.256 1.00 33.08 48 ASP B O 1
ATOM 2406 N N . ASN B 1 49 ? 27.059 35.463 48.289 1.00 30.30 49 ASN B N 1
ATOM 2407 C CA . ASN B 1 49 ? 26.669 36.228 47.098 1.00 28.37 49 ASN B CA 1
ATOM 2408 C C . ASN B 1 49 ? 27.750 36.302 46.011 1.00 28.88 49 ASN B C 1
ATOM 2409 O O . ASN B 1 49 ? 28.926 36.044 46.276 1.00 27.65 49 ASN B O 1
ATOM 2414 N N . PHE B 1 50 ? 27.332 36.668 44.793 1.00 29.60 50 PHE B N 1
ATOM 2415 C CA . PHE B 1 50 ? 28.166 36.513 43.593 1.00 26.82 50 PHE B CA 1
ATOM 2416 C C . PHE B 1 50 ? 29.414 37.398 43.552 1.00 24.74 50 PHE B C 1
ATOM 2417 O O . PHE B 1 50 ? 30.412 37.015 42.942 1.00 27.47 50 PHE B O 1
ATOM 2425 N N . ALA B 1 51 ? 29.379 38.575 44.172 1.00 23.20 51 ALA B N 1
ATOM 2426 C CA . ALA B 1 51 ? 30.542 39.456 44.129 1.00 22.91 51 ALA B CA 1
ATOM 2427 C C . ALA B 1 51 ? 31.426 39.337 45.377 1.00 23.05 51 ALA B C 1
ATOM 2428 O O . ALA B 1 51 ? 32.330 40.152 45.570 1.00 23.58 51 ALA B O 1
ATOM 2430 N N . ASP B 1 52 ? 31.166 38.336 46.210 1.00 22.48 52 ASP B N 1
ATOM 2431 C CA . ASP B 1 52 ? 32.051 38.065 47.351 1.00 24.37 52 ASP B CA 1
ATOM 2432 C C . ASP B 1 52 ? 33.485 37.983 46.861 1.00 24.90 52 ASP B C 1
ATOM 2433 O O . ASP B 1 52 ? 33.748 37.383 45.812 1.00 21.18 52 ASP B O 1
ATOM 2438 N N . HIS B 1 53 ? 34.402 38.578 47.612 1.00 22.41 53 HIS B N 1
ATOM 2439 C CA . HIS B 1 53 ? 35.805 38.569 47.233 1.00 22.32 53 HIS B CA 1
ATOM 2440 C C . HIS B 1 53 ? 36.712 38.405 48.443 1.00 22.75 53 HIS B C 1
ATOM 2441 O O . HIS B 1 53 ? 36.322 38.716 49.570 1.00 23.75 53 HIS B O 1
ATOM 2448 N N . VAL B 1 54 ? 37.918 37.915 48.196 1.00 21.02 54 VAL B N 1
ATOM 2449 C CA . VAL B 1 54 ? 38.914 37.734 49.249 1.00 23.19 54 VAL B CA 1
ATOM 2450 C C . VAL B 1 54 ? 40.123 38.573 48.904 1.00 26.14 54 VAL B C 1
ATOM 2451 O O . VAL B 1 54 ? 40.266 39.018 47.770 1.00 23.77 54 VAL B O 1
ATOM 2455 N N . LYS B 1 55 ? 40.978 38.811 49.890 1.00 23.21 55 LYS B N 1
ATOM 2456 C CA . LYS B 1 55 ? 42.308 39.307 49.614 1.00 24.77 55 LYS B CA 1
ATOM 2457 C C . LYS B 1 55 ? 43.260 38.120 49.594 1.00 25.16 55 LYS B C 1
ATOM 2458 O O . LYS B 1 55 ? 43.315 37.334 50.546 1.00 26.30 55 LYS B O 1
ATOM 2464 N N . LEU B 1 56 ? 43.972 37.967 48.483 1.00 19.91 56 LEU B N 1
ATOM 2465 C CA . LEU B 1 56 ? 44.962 36.913 48.343 1.00 21.13 56 LEU B CA 1
ATOM 2466 C C . LEU B 1 56 ? 46.332 37.491 48.652 1.00 25.97 56 LEU B C 1
ATOM 2467 O O . LEU B 1 56 ? 46.687 38.553 48.142 1.00 23.96 56 LEU B O 1
ATOM 2472 N N . TRP B 1 57 ? 47.093 36.790 49.485 1.00 24.33 57 TRP B N 1
ATOM 2473 C CA . TRP B 1 57 ? 48.396 37.271 49.929 1.00 25.24 57 TRP B CA 1
ATOM 2474 C C . TRP B 1 57 ? 49.491 36.450 49.275 1.00 22.47 57 TRP B C 1
ATOM 2475 O O . TRP B 1 57 ? 49.620 35.247 49.502 1.00 24.43 57 TRP B O 1
ATOM 2486 N N . PHE B 1 58 ? 50.275 37.124 48.441 1.00 24.82 58 PHE B N 1
ATOM 2487 C CA . PHE B 1 58 ? 51.209 36.470 47.546 1.00 26.33 58 PHE B CA 1
ATOM 2488 C C . PHE B 1 58 ? 52.615 36.499 48.102 1.00 24.76 58 PHE B C 1
ATOM 2489 O O . PHE B 1 58 ? 52.954 37.390 48.867 1.00 27.58 58 PHE B O 1
ATOM 2497 N N . PRO B 1 59 ? 53.446 35.548 47.678 1.00 28.02 59 PRO B N 1
ATOM 2498 C CA . PRO B 1 59 ? 54.867 35.655 48.021 1.00 37.45 59 PRO B CA 1
ATOM 2499 C C . PRO B 1 59 ? 55.507 36.849 47.308 1.00 39.64 59 PRO B C 1
ATOM 2500 O O . PRO B 1 59 ? 55.074 37.234 46.223 1.00 36.75 59 PRO B O 1
ATOM 2504 N N . ASN B 1 60 ? 56.518 37.438 47.933 1.00 41.10 60 ASN B N 1
ATOM 2505 C CA . ASN B 1 60 ? 57.228 38.577 47.368 1.00 46.35 60 ASN B CA 1
ATOM 2506 C C . ASN B 1 60 ? 58.453 38.096 46.593 1.00 46.90 60 ASN B C 1
ATOM 2507 O O . ASN B 1 60 ? 59.465 37.743 47.187 1.00 49.40 60 ASN B O 1
ATOM 2512 N N . PRO B 1 61 ? 58.361 38.074 45.254 1.00 52.98 61 PRO B N 1
ATOM 2513 C CA . PRO B 1 61 ? 59.441 37.505 44.436 1.00 58.96 61 PRO B CA 1
ATOM 2514 C C . PRO B 1 61 ? 60.731 38.336 44.470 1.00 61.25 61 PRO B C 1
ATOM 2515 O O . PRO B 1 61 ? 61.772 37.872 43.994 1.00 66.64 61 PRO B O 1
ATOM 2519 N N . GLU B 1 62 ? 60.658 39.540 45.034 1.00 59.06 62 GLU B N 1
ATOM 2520 C CA . GLU B 1 62 ? 61.830 40.399 45.192 1.00 60.89 62 GLU B CA 1
ATOM 2521 C C . GLU B 1 62 ? 62.623 40.069 46.451 1.00 59.77 62 GLU B C 1
ATOM 2522 O O . GLU B 1 62 ? 63.849 40.021 46.421 1.00 59.01 62 GLU B O 1
ATOM 2528 N N . THR B 1 63 ? 61.915 39.840 47.555 1.00 58.49 63 THR B N 1
ATOM 2529 C CA . THR B 1 63 ? 62.552 39.632 48.854 1.00 58.26 63 THR B CA 1
ATOM 2530 C C . THR B 1 63 ? 62.522 38.171 49.307 1.00 55.12 63 THR B C 1
ATOM 2531 O O . THR B 1 63 ? 63.264 37.784 50.209 1.00 54.23 63 THR B O 1
ATOM 2535 N N . GLY B 1 64 ? 61.661 37.368 48.691 1.00 51.15 64 GLY B N 1
ATOM 2536 C CA . GLY B 1 64 ? 61.526 35.969 49.063 1.00 53.90 64 GLY B CA 1
ATOM 2537 C C . GLY B 1 64 ? 60.572 35.760 50.230 1.00 52.58 64 GLY B C 1
ATOM 2538 O O . GLY B 1 64 ? 60.238 34.629 50.586 1.00 45.84 64 GLY B O 1
ATOM 2539 N N . GLU B 1 65 ? 60.134 36.862 50.829 1.00 52.87 65 GLU B N 1
ATOM 2540 C CA . GLU B 1 65 ? 59.164 36.805 51.912 1.00 53.64 65 GLU B CA 1
ATOM 2541 C C . GLU B 1 65 ? 57.839 36.248 51.414 1.00 48.28 65 GLU B C 1
ATOM 2542 O O . GLU B 1 65 ? 57.547 36.288 50.221 1.00 41.43 65 GLU B O 1
ATOM 2548 N N . HIS B 1 66 ? 57.038 35.724 52.333 1.00 47.10 66 HIS B N 1
ATOM 2549 C CA . HIS B 1 66 ? 55.626 35.520 52.049 1.00 37.91 66 HIS B CA 1
ATOM 2550 C C . HIS B 1 66 ? 54.832 35.909 53.283 1.00 38.73 66 HIS B C 1
ATOM 2551 O O . HIS B 1 66 ? 54.485 35.069 54.107 1.00 40.21 66 HIS B O 1
ATOM 2558 N N . VAL B 1 67 ? 54.556 37.200 53.413 1.00 37.02 67 VAL B N 1
ATOM 2559 C CA . VAL B 1 67 ? 53.844 37.687 54.577 1.00 38.78 67 VAL B CA 1
ATOM 2560 C C . VAL B 1 67 ? 52.376 37.277 54.496 1.00 40.94 67 VAL B C 1
ATOM 2561 O O . VAL B 1 67 ? 51.746 37.359 53.427 1.00 33.80 67 VAL B O 1
ATOM 2565 N N . LEU B 1 68 ? 51.851 36.802 55.622 1.00 34.95 68 LEU B N 1
ATOM 2566 C CA . LEU B 1 68 ? 50.467 36.360 55.702 1.00 35.08 68 LEU B CA 1
ATOM 2567 C C . LEU B 1 68 ? 49.653 37.362 56.510 1.00 33.15 68 LEU B C 1
ATOM 2568 O O . LEU B 1 68 ? 50.222 38.138 57.274 1.00 35.11 68 LEU B O 1
ATOM 2573 N N . PRO B 1 69 ? 48.317 37.367 56.330 1.00 30.51 69 PRO B N 1
ATOM 2574 C CA . PRO B 1 69 ? 47.481 38.284 57.108 1.00 29.79 69 PRO B CA 1
ATOM 2575 C C . PRO B 1 69 ? 47.628 38.034 58.605 1.00 35.34 69 PRO B C 1
ATOM 2576 O O . PRO B 1 69 ? 47.732 36.876 59.014 1.00 32.00 69 PRO B O 1
ATOM 2580 N N . VAL B 1 70 ? 47.653 39.104 59.390 1.00 34.26 70 VAL B N 1
ATOM 2581 C CA . VAL B 1 70 ? 47.584 38.992 60.840 1.00 35.17 70 VAL B CA 1
ATOM 2582 C C . VAL B 1 70 ? 46.290 39.627 61.299 1.00 35.09 70 VAL B C 1
ATOM 2583 O O . VAL B 1 70 ? 46.035 40.805 61.058 1.00 40.49 70 VAL B O 1
ATOM 2587 N N . VAL B 1 71 ? 45.456 38.825 61.939 1.00 35.05 71 VAL B N 1
ATOM 2588 C CA . VAL B 1 71 ? 44.167 39.297 62.395 1.00 35.41 71 VAL B CA 1
ATOM 2589 C C . VAL B 1 71 ? 44.108 39.262 63.915 1.00 42.10 71 VAL B C 1
ATOM 2590 O O . VAL B 1 71 ? 44.449 38.262 64.533 1.00 38.98 71 VAL B O 1
ATOM 2594 N N . GLU B 1 72 ? 43.690 40.371 64.505 1.00 44.44 72 GLU B N 1
ATOM 2595 C CA . GLU B 1 72 ? 43.449 40.437 65.940 1.00 50.71 72 GLU B CA 1
ATOM 2596 C C . GLU B 1 72 ? 42.278 41.377 66.173 1.00 50.15 72 GLU B C 1
ATOM 2597 O O . GLU B 1 72 ? 42.213 42.456 65.573 1.00 50.85 72 GLU B O 1
ATOM 2603 N N . ASP B 1 73 ? 41.348 40.947 67.023 1.00 53.16 73 ASP B N 1
ATOM 2604 C CA . ASP B 1 73 ? 40.137 41.707 67.303 1.00 53.50 73 ASP B CA 1
ATOM 2605 C C . ASP B 1 73 ? 39.392 42.036 66.011 1.00 51.66 73 ASP B C 1
ATOM 2606 O O . ASP B 1 73 ? 39.001 43.182 65.782 1.00 50.45 73 ASP B O 1
ATOM 2611 N N . ASP B 1 74 ? 39.237 41.019 65.166 1.00 48.39 74 ASP B N 1
ATOM 2612 C CA . ASP B 1 74 ? 38.465 41.103 63.925 1.00 46.25 74 ASP B CA 1
ATOM 2613 C C . ASP B 1 74 ? 38.965 42.175 62.957 1.00 41.84 74 ASP B C 1
ATOM 2614 O O . ASP B 1 74 ? 38.195 42.705 62.151 1.00 45.62 74 ASP B O 1
ATOM 2619 N N . ARG B 1 75 ? 40.252 42.488 63.033 1.00 39.78 75 ARG B N 1
ATOM 2620 C CA . ARG B 1 75 ? 40.853 43.460 62.132 1.00 44.86 75 ARG B CA 1
ATOM 2621 C C . ARG B 1 75 ? 42.197 42.949 61.625 1.00 44.92 75 ARG B C 1
ATOM 2622 O O . ARG B 1 75 ? 42.903 42.238 62.334 1.00 38.99 75 ARG B O 1
ATOM 2630 N N . CYS B 1 76 ? 42.544 43.281 60.386 1.00 38.14 76 CYS B N 1
ATOM 2631 C CA . CYS B 1 76 ? 43.851 42.906 59.872 1.00 39.15 76 CYS B CA 1
ATOM 2632 C C . CYS B 1 76 ? 44.871 43.967 60.263 1.00 39.59 76 CYS B C 1
ATOM 2633 O O . CYS B 1 76 ? 44.651 45.153 60.035 1.00 39.81 76 CYS B O 1
ATOM 2636 N N . LEU B 1 77 ? 45.989 43.536 60.839 1.00 43.13 77 LEU B N 1
ATOM 2637 C CA . LEU B 1 77 ? 46.935 44.464 61.462 1.00 46.56 77 LEU B CA 1
ATOM 2638 C C . LEU B 1 77 ? 48.120 44.849 60.577 1.00 46.23 77 LEU B C 1
ATOM 2639 O O . LEU B 1 77 ? 48.768 45.868 60.819 1.00 46.84 77 LEU B O 1
ATOM 2644 N N . ASN B 1 78 ? 48.404 44.038 59.562 1.00 41.07 78 ASN B N 1
ATOM 2645 C CA . ASN B 1 78 ? 49.623 44.214 58.777 1.00 43.00 78 ASN B CA 1
ATOM 2646 C C . ASN B 1 78 ? 49.393 44.496 57.285 1.00 42.75 78 ASN B C 1
ATOM 2647 O O . ASN B 1 78 ? 50.169 44.051 56.440 1.00 46.21 78 ASN B O 1
ATOM 2652 N N . PHE B 1 79 ? 48.334 45.240 56.976 1.00 42.27 79 PHE B N 1
ATOM 2653 C CA . PHE B 1 79 ? 48.068 45.679 55.608 1.00 47.33 79 PHE B CA 1
ATOM 2654 C C . PHE B 1 79 ? 49.256 46.428 55.021 1.00 52.52 79 PHE B C 1
ATOM 2655 O O . PHE B 1 79 ? 49.590 46.254 53.853 1.00 48.92 79 PHE B O 1
ATOM 2663 N N . ARG B 1 80 ? 49.901 47.251 55.840 1.00 53.78 80 ARG B N 1
ATOM 2664 C CA . ARG B 1 80 ? 50.978 48.108 55.363 1.00 56.28 80 ARG B CA 1
ATOM 2665 C C . ARG B 1 80 ? 52.348 47.622 55.823 1.00 54.98 80 ARG B C 1
ATOM 2666 O O . ARG B 1 80 ? 53.332 48.357 55.739 1.00 57.93 80 ARG B O 1
ATOM 2674 N N . ALA B 1 81 ? 52.406 46.386 56.312 1.00 51.85 81 ALA B N 1
ATOM 2675 C CA . ALA B 1 81 ? 53.669 45.779 56.719 1.00 48.78 81 ALA B CA 1
ATOM 2676 C C . ALA B 1 81 ? 54.621 45.658 55.537 1.00 55.02 81 ALA B C 1
ATOM 2677 O O . ALA B 1 81 ? 54.178 45.559 54.393 1.00 51.78 81 ALA B O 1
ATOM 2679 N N . PRO B 1 82 ? 55.937 45.673 55.809 1.00 57.22 82 PRO B N 1
ATOM 2680 C CA . PRO B 1 82 ? 56.947 45.497 54.761 1.00 58.36 82 PRO B CA 1
ATOM 2681 C C . PRO B 1 82 ? 56.862 44.133 54.086 1.00 53.95 82 PRO B C 1
ATOM 2682 O O . PRO B 1 82 ? 56.796 43.105 54.764 1.00 49.83 82 PRO B O 1
ATOM 2686 N N . GLY B 1 83 ? 56.862 44.132 52.758 1.00 47.68 83 GLY B N 1
ATOM 2687 C CA . GLY B 1 83 ? 56.914 42.898 52.001 1.00 48.30 83 GLY B CA 1
ATOM 2688 C C . GLY B 1 83 ? 55.567 42.279 51.667 1.00 44.50 83 GLY B C 1
ATOM 2689 O O . GLY B 1 83 ? 55.517 41.247 50.996 1.00 42.08 83 GLY B O 1
ATOM 2690 N N . VAL B 1 84 ? 54.478 42.888 52.129 1.00 41.92 84 VAL B N 1
ATOM 2691 C CA . VAL B 1 84 ? 53.157 42.327 51.868 1.00 41.36 84 VAL B CA 1
ATOM 2692 C C . VAL B 1 84 ? 52.729 42.595 50.428 1.00 39.15 84 VAL B C 1
ATOM 2693 O O . VAL B 1 84 ? 52.948 43.677 49.889 1.00 37.05 84 VAL B O 1
ATOM 2697 N N . ILE B 1 85 ? 52.148 41.573 49.810 1.00 33.98 85 ILE B N 1
ATOM 2698 C CA . ILE B 1 85 ? 51.514 41.698 48.510 1.00 33.52 85 ILE B CA 1
ATOM 2699 C C . ILE B 1 85 ? 50.130 41.062 48.614 1.00 27.38 85 ILE B C 1
ATOM 2700 O O . ILE B 1 85 ? 50.007 39.837 48.618 1.00 27.08 85 ILE B O 1
ATOM 2705 N N . TYR B 1 86 ? 49.101 41.892 48.749 1.00 27.15 86 TYR B N 1
ATOM 2706 C CA . TYR B 1 86 ? 47.725 41.404 48.732 1.00 26.32 86 TYR B CA 1
ATOM 2707 C C . TYR B 1 86 ? 46.907 42.104 47.651 1.00 28.05 86 TYR B C 1
ATOM 2708 O O . TYR B 1 86 ? 47.154 43.266 47.314 1.00 28.28 86 TYR B O 1
ATOM 2717 N N . ARG B 1 87 ? 45.935 41.377 47.114 1.00 26.45 87 ARG B N 1
ATOM 2718 C CA . ARG B 1 87 ? 45.080 41.854 46.032 1.00 25.80 87 ARG B CA 1
ATOM 2719 C C . ARG B 1 87 ? 43.681 41.265 46.188 1.00 24.41 87 ARG B C 1
ATOM 2720 O O . ARG B 1 87 ? 43.530 40.168 46.723 1.00 24.99 87 ARG B O 1
ATOM 2728 N N . ASP B 1 88 ? 42.668 41.978 45.701 1.00 23.67 88 ASP B N 1
ATOM 2729 C CA . ASP B 1 88 ? 41.300 41.481 45.692 1.00 23.55 88 ASP B CA 1
ATOM 2730 C C . ASP B 1 88 ? 41.055 40.525 44.531 1.00 22.95 88 ASP B C 1
ATOM 2731 O O . ASP B 1 88 ? 41.340 40.863 43.384 1.00 21.61 88 ASP B O 1
ATOM 2736 N N . TYR B 1 89 ? 40.482 39.365 44.840 1.00 18.95 89 TYR B N 1
ATOM 2737 C CA . TYR B 1 89 ? 40.012 38.419 43.828 1.00 20.06 89 TYR B CA 1
ATOM 2738 C C . TYR B 1 89 ? 38.655 37.880 44.233 1.00 20.16 89 TYR B C 1
ATOM 2739 O O . TYR B 1 89 ? 38.345 37.752 45.423 1.00 20.21 89 TYR B O 1
ATOM 2748 N N . THR B 1 90 ? 37.833 37.579 43.237 1.00 19.00 90 THR B N 1
ATOM 2749 C CA . THR B 1 90 ? 36.467 37.133 43.459 1.00 17.68 90 THR B CA 1
ATOM 2750 C C . THR B 1 90 ? 36.405 35.667 43.858 1.00 18.97 90 THR B C 1
ATOM 2751 O O . THR B 1 90 ? 37.183 34.856 43.363 1.00 18.41 90 THR B O 1
ATOM 2755 N N . VAL B 1 91 ? 35.495 35.331 44.768 1.00 18.99 91 VAL B N 1
ATOM 2756 C CA . VAL B 1 91 ? 35.153 33.936 45.006 1.00 17.21 91 VAL B CA 1
ATOM 2757 C C . VAL B 1 91 ? 34.360 33.437 43.802 1.00 19.48 91 VAL B C 1
ATOM 2758 O O . VAL B 1 91 ? 33.139 33.620 43.738 1.00 19.28 91 VAL B O 1
ATOM 2762 N N . ARG B 1 92 ? 35.053 32.815 42.850 1.00 17.69 92 ARG B N 1
ATOM 2763 C CA . ARG B 1 92 ? 34.404 32.359 41.615 1.00 20.93 92 ARG B CA 1
ATOM 2764 C C . ARG B 1 92 ? 33.454 31.225 41.968 1.00 22.09 92 ARG B C 1
ATOM 2765 O O . ARG B 1 92 ? 32.373 31.088 41.395 1.00 21.77 92 ARG B O 1
ATOM 2773 N N . ARG B 1 93 ? 33.865 30.425 42.943 1.00 21.85 93 ARG B N 1
ATOM 2774 C CA . ARG B 1 93 ? 33.017 29.378 43.482 1.00 21.84 93 ARG B CA 1
ATOM 2775 C C . ARG B 1 93 ? 33.563 28.901 44.816 1.00 21.92 93 ARG B C 1
ATOM 2776 O O . ARG B 1 93 ? 34.770 28.779 44.985 1.00 21.59 93 ARG B O 1
ATOM 2784 N N . PHE B 1 94 ? 32.678 28.661 45.775 1.00 20.85 94 PHE B N 1
ATOM 2785 C CA . PHE B 1 94 ? 33.095 27.960 46.983 1.00 25.00 94 PHE B CA 1
ATOM 2786 C C . PHE B 1 94 ? 32.333 26.645 47.056 1.00 26.25 94 PHE B C 1
ATOM 2787 O O . PHE B 1 94 ? 31.101 26.624 47.121 1.00 28.41 94 PHE B O 1
ATOM 2795 N N . ASP B 1 95 ? 33.083 25.555 47.000 1.00 26.43 95 ASP B N 1
ATOM 2796 C CA . ASP B 1 95 ? 32.518 24.216 47.007 1.00 29.12 95 ASP B CA 1
ATOM 2797 C C . ASP B 1 95 ? 32.698 23.618 48.394 1.00 25.32 95 ASP B C 1
ATOM 2798 O O . ASP B 1 95 ? 33.756 23.075 48.710 1.00 24.54 95 ASP B O 1
ATOM 2803 N N . ALA B 1 96 ? 31.650 23.692 49.205 1.00 27.09 96 ALA B N 1
ATOM 2804 C CA . ALA B 1 96 ? 31.735 23.216 50.583 1.00 25.92 96 ALA B CA 1
ATOM 2805 C C . ALA B 1 96 ? 31.862 21.695 50.636 1.00 28.92 96 ALA B C 1
ATOM 2806 O O . ALA B 1 96 ? 32.435 21.144 51.571 1.00 30.39 96 ALA B O 1
ATOM 2808 N N . LYS B 1 97 ? 31.339 21.010 49.625 1.00 24.65 97 LYS B N 1
ATOM 2809 C CA . LYS B 1 97 ? 31.452 19.557 49.578 1.00 26.40 97 LYS B CA 1
ATOM 2810 C C . LYS B 1 97 ? 32.900 19.123 49.359 1.00 28.21 97 LYS B C 1
ATOM 2811 O O . LYS B 1 97 ? 33.454 18.342 50.134 1.00 24.98 97 LYS B O 1
ATOM 2817 N N . ALA B 1 98 ? 33.526 19.644 48.311 1.00 29.91 98 ALA B N 1
ATOM 2818 C CA . ALA B 1 98 ? 34.905 19.285 48.009 1.00 26.62 98 ALA B CA 1
ATOM 2819 C C . ALA B 1 98 ? 35.903 20.046 48.893 1.00 26.73 98 ALA B C 1
ATOM 2820 O O . ALA B 1 98 ? 37.084 19.711 48.932 1.00 27.35 98 ALA B O 1
ATOM 2822 N N . ARG B 1 99 ? 35.412 21.075 49.579 1.00 22.16 99 ARG B N 1
ATOM 2823 C CA . ARG B 1 99 ? 36.226 21.955 50.421 1.00 24.28 99 ARG B CA 1
ATOM 2824 C C . ARG B 1 99 ? 37.277 22.695 49.597 1.00 23.44 99 ARG B C 1
ATOM 2825 O O . ARG B 1 99 ? 38.464 22.677 49.929 1.00 22.94 99 ARG B O 1
ATOM 2833 N N . LEU B 1 100 ? 36.822 23.338 48.520 1.00 21.74 100 LEU B N 1
ATOM 2834 C CA . LEU B 1 100 ? 37.706 24.042 47.600 1.00 23.67 100 LEU B CA 1
ATOM 2835 C C . LEU B 1 100 ? 37.194 25.450 47.335 1.00 23.95 100 LEU B C 1
ATOM 2836 O O . LEU B 1 100 ? 35.998 25.655 47.146 1.00 26.16 100 LEU B O 1
ATOM 2841 N N . LEU B 1 101 ? 38.111 26.410 47.330 1.00 20.59 101 LEU B N 1
ATOM 2842 C CA . LEU B 1 101 ? 37.822 27.781 46.935 1.00 20.02 101 LEU B CA 1
ATOM 2843 C C . LEU B 1 101 ? 38.365 28.005 45.519 1.00 22.06 101 LEU B C 1
ATOM 2844 O O . LEU B 1 101 ? 39.573 27.855 45.301 1.00 21.33 101 LEU B O 1
ATOM 2849 N N . THR B 1 102 ? 37.483 28.331 44.567 1.00 21.40 102 THR B N 1
ATOM 2850 C CA . THR B 1 102 ? 37.894 28.562 43.169 1.00 20.79 102 THR B CA 1
ATOM 2851 C C . THR B 1 102 ? 38.077 30.044 42.870 1.00 20.60 102 THR B C 1
ATOM 2852 O O . THR B 1 102 ? 37.213 30.863 43.175 1.00 17.87 102 THR B O 1
ATOM 2856 N N . ILE B 1 103 ? 39.222 30.378 42.289 1.00 19.62 103 ILE B N 1
ATOM 2857 C CA . ILE B 1 103 ? 39.535 31.737 41.898 1.00 19.27 103 ILE B CA 1
ATOM 2858 C C . ILE B 1 103 ? 39.866 31.758 40.404 1.00 21.77 103 ILE B C 1
ATOM 2859 O O . ILE B 1 103 ? 40.654 30.928 39.925 1.00 21.59 103 ILE B O 1
ATOM 2864 N N . ASP B 1 104 ? 39.257 32.689 39.673 1.00 20.77 104 ASP B N 1
ATOM 2865 C CA . ASP B 1 104 ? 39.617 32.928 38.266 1.00 20.55 104 ASP B CA 1
ATOM 2866 C C . ASP B 1 104 ? 40.546 34.139 38.158 1.00 20.30 104 ASP B C 1
ATOM 2867 O O . ASP B 1 104 ? 40.152 35.253 38.499 1.00 22.83 104 ASP B O 1
ATOM 2872 N N . PHE B 1 105 ? 41.774 33.920 37.694 1.00 20.39 105 PHE B N 1
ATOM 2873 C CA . PHE B 1 105 ? 42.769 34.990 37.579 1.00 21.20 105 PHE B CA 1
ATOM 2874 C C . PHE B 1 105 ? 42.901 35.492 36.150 1.00 21.43 105 PHE B C 1
ATOM 2875 O O . PHE B 1 105 ? 43.101 34.685 35.249 1.00 19.72 105 PHE B O 1
ATOM 2883 N N . VAL B 1 106 ? 42.872 36.804 35.943 1.00 22.42 106 VAL B N 1
ATOM 2884 C CA . VAL B 1 106 ? 43.313 37.347 34.650 1.00 22.66 106 VAL B CA 1
ATOM 2885 C C . VAL B 1 106 ? 44.826 37.191 34.559 1.00 25.12 106 VAL B C 1
ATOM 2886 O O . VAL B 1 106 ? 45.550 37.651 35.442 1.00 23.05 106 VAL B O 1
ATOM 2890 N N . VAL B 1 107 ? 45.300 36.512 33.519 1.00 22.00 107 VAL B N 1
ATOM 2891 C CA . VAL B 1 107 ? 46.731 36.377 33.316 1.00 24.86 107 VAL B CA 1
ATOM 2892 C C . VAL B 1 107 ? 47.221 37.600 32.575 1.00 27.30 107 VAL B C 1
ATOM 2893 O O . VAL B 1 107 ? 46.890 37.794 31.406 1.00 28.25 107 VAL B O 1
ATOM 2897 N N . HIS B 1 108 ? 47.979 38.441 33.269 1.00 27.79 108 HIS B N 1
ATOM 2898 C CA . HIS B 1 108 ? 48.583 39.620 32.662 1.00 30.23 108 HIS B CA 1
ATOM 2899 C C . HIS B 1 108 ? 49.964 39.830 33.285 1.00 33.84 108 HIS B C 1
ATOM 2900 O O . HIS B 1 108 ? 50.277 39.263 34.338 1.00 32.75 108 HIS B O 1
ATOM 2907 N N . ASP B 1 109 ? 50.792 40.644 32.639 1.00 30.95 109 ASP B N 1
ATOM 2908 C CA . ASP B 1 109 ? 52.210 40.718 32.982 1.00 30.73 109 ASP B CA 1
ATOM 2909 C C . ASP B 1 109 ? 52.544 41.964 33.796 1.00 33.21 109 ASP B C 1
ATOM 2910 O O . ASP B 1 109 ? 53.696 42.204 34.149 1.00 38.34 109 ASP B O 1
ATOM 2915 N N . ASN B 1 110 ? 51.518 42.738 34.118 1.00 29.16 110 ASN B N 1
ATOM 2916 C CA . ASN B 1 110 ? 51.704 44.076 34.656 1.00 30.16 110 ASN B CA 1
ATOM 2917 C C . ASN B 1 110 ? 51.879 44.168 36.176 1.00 30.38 110 ASN B C 1
ATOM 2918 O O . ASN B 1 110 ? 52.328 45.197 36.686 1.00 30.80 110 ASN B O 1
ATOM 2923 N N . GLY B 1 111 ? 51.507 43.111 36.895 1.00 30.26 111 GLY B N 1
ATOM 2924 C CA . GLY B 1 111 ? 51.599 43.096 38.350 1.00 28.37 111 GLY B CA 1
ATOM 2925 C C . GLY B 1 111 ? 51.841 41.694 38.881 1.00 25.85 111 GLY B C 1
ATOM 2926 O O . GLY B 1 111 ? 51.670 40.714 38.155 1.00 27.19 111 GLY B O 1
ATOM 2927 N N . PRO B 1 112 ? 52.228 41.583 40.163 1.00 28.35 112 PRO B N 1
ATOM 2928 C CA . PRO B 1 112 ? 52.613 40.294 40.753 1.00 25.35 112 PRO B CA 1
ATOM 2929 C C . PRO B 1 112 ? 51.481 39.263 40.801 1.00 25.40 112 PRO B C 1
ATOM 2930 O O . PRO B 1 112 ? 51.745 38.072 40.698 1.00 26.27 112 PRO B O 1
ATOM 2934 N N . GLY B 1 113 ? 50.241 39.708 40.955 1.00 26.42 113 GLY B N 1
ATOM 2935 C CA . GLY B 1 113 ? 49.121 38.778 40.995 1.00 24.29 113 GLY B CA 1
ATOM 2936 C C . GLY B 1 113 ? 48.904 38.104 39.649 1.00 25.55 113 GLY B C 1
ATOM 2937 O O . GLY B 1 113 ? 48.803 36.883 39.560 1.00 24.39 113 GLY B O 1
ATOM 2938 N N . GLY B 1 114 ? 48.822 38.906 38.593 1.00 25.31 114 GLY B N 1
ATOM 2939 C CA . GLY B 1 114 ? 48.700 38.364 37.254 1.00 24.29 114 GLY B CA 1
ATOM 2940 C C . GLY B 1 114 ? 49.870 37.474 36.875 1.00 25.02 114 GLY B C 1
ATOM 2941 O O . GLY B 1 114 ? 49.705 36.472 36.179 1.00 27.79 114 GLY B O 1
ATOM 2942 N N . ARG B 1 115 ? 51.065 37.832 37.327 1.00 26.64 115 ARG B N 1
ATOM 2943 C CA . ARG B 1 115 ? 52.241 37.035 36.991 1.00 29.48 115 ARG B CA 1
ATOM 2944 C C . ARG B 1 115 ? 52.289 35.736 37.788 1.00 27.63 115 ARG B C 1
ATOM 2945 O O . ARG B 1 115 ? 52.670 34.690 37.252 1.00 26.04 115 ARG B O 1
ATOM 2953 N N . TRP B 1 116 ? 51.889 35.801 39.057 1.00 25.87 116 TRP B N 1
ATOM 2954 C CA . TRP B 1 116 ? 51.709 34.598 39.867 1.00 26.19 116 TRP B CA 1
ATOM 2955 C C . TRP B 1 116 ? 50.808 33.603 39.152 1.00 26.33 116 TRP B C 1
ATOM 2956 O O . TRP B 1 116 ? 51.087 32.400 39.113 1.00 25.41 116 TRP B O 1
ATOM 2967 N N . ALA B 1 117 ? 49.724 34.121 38.578 1.00 24.60 117 ALA B N 1
ATOM 2968 C CA . ALA B 1 117 ? 48.720 33.284 37.923 1.00 26.55 117 ALA B CA 1
ATOM 2969 C C . ALA B 1 117 ? 49.302 32.529 36.745 1.00 26.70 117 ALA B C 1
ATOM 2970 O O . ALA B 1 117 ? 48.990 31.357 36.539 1.00 25.80 117 ALA B O 1
ATOM 2972 N N . ALA B 1 118 ? 50.141 33.214 35.969 1.00 28.17 118 ALA B N 1
ATOM 2973 C CA . ALA B 1 118 ? 50.751 32.634 34.772 1.00 28.71 118 ALA B CA 1
ATOM 2974 C C . ALA B 1 118 ? 51.530 31.348 35.055 1.00 30.87 118 ALA B C 1
ATOM 2975 O O . ALA B 1 118 ? 51.607 30.458 34.207 1.00 34.04 118 ALA B O 1
ATOM 2977 N N . THR B 1 119 ? 52.113 31.258 36.241 1.00 30.46 119 THR B N 1
ATOM 2978 C CA . THR B 1 119 ? 52.968 30.120 36.590 1.00 37.40 119 THR B CA 1
ATOM 2979 C C . THR B 1 119 ? 52.428 29.273 37.745 1.00 38.13 119 THR B C 1
ATOM 2980 O O . THR B 1 119 ? 53.140 28.412 38.266 1.00 37.81 119 THR B O 1
ATOM 2984 N N . ALA B 1 120 ? 51.180 29.512 38.143 1.00 31.24 120 ALA B N 1
ATOM 2985 C CA . ALA B 1 120 ? 50.585 28.782 39.266 1.00 35.02 120 ALA B CA 1
ATOM 2986 C C . ALA B 1 120 ? 50.528 27.285 38.994 1.00 34.01 120 ALA B C 1
ATOM 2987 O O . ALA B 1 120 ? 50.203 26.862 37.891 1.00 32.17 120 ALA B O 1
ATOM 2989 N N . GLN B 1 121 ? 50.835 26.489 40.014 1.00 31.20 121 GLN B N 1
ATOM 2990 C CA . GLN B 1 121 ? 50.805 25.039 39.899 1.00 34.63 121 GLN B CA 1
ATOM 2991 C C . GLN B 1 121 ? 50.440 24.416 41.243 1.00 34.60 121 GLN B C 1
ATOM 2992 O O . GLN B 1 121 ? 50.584 25.069 42.276 1.00 30.05 121 GLN B O 1
ATOM 2998 N N . PRO B 1 122 ? 49.961 23.159 41.233 1.00 32.23 122 PRO B N 1
ATOM 2999 C CA . PRO B 1 122 ? 49.643 22.481 42.493 1.00 35.18 122 PRO B CA 1
ATOM 3000 C C . PRO B 1 122 ? 50.786 22.553 43.504 1.00 34.31 122 PRO B C 1
ATOM 3001 O O . PRO B 1 122 ? 51.954 22.377 43.140 1.00 35.88 122 PRO B O 1
ATOM 3005 N N . GLY B 1 123 ? 50.446 22.852 44.753 1.00 31.32 123 GLY B N 1
ATOM 3006 C CA . GLY B 1 123 ? 51.438 22.978 45.804 1.00 34.10 123 GLY B CA 1
ATOM 3007 C C . GLY B 1 123 ? 51.749 24.416 46.170 1.00 30.88 123 GLY B C 1
ATOM 3008 O O . GLY B 1 123 ? 52.180 24.689 47.290 1.00 32.44 123 GLY B O 1
ATOM 3009 N N . ASP B 1 124 ? 51.549 25.335 45.227 1.00 28.80 124 ASP B N 1
ATOM 3010 C CA . ASP B 1 124 ? 51.722 26.755 45.522 1.00 29.40 124 ASP B CA 1
ATOM 3011 C C . ASP B 1 124 ? 50.754 27.138 46.640 1.00 28.63 124 ASP B C 1
ATOM 3012 O O . ASP B 1 124 ? 49.629 26.644 46.674 1.00 28.91 124 ASP B O 1
ATOM 3017 N N . ARG B 1 125 ? 51.195 28.007 47.545 1.00 27.10 125 ARG B N 1
ATOM 3018 C CA . ARG B 1 125 ? 50.374 28.441 48.669 1.00 28.85 125 ARG B CA 1
ATOM 3019 C C . ARG B 1 125 ? 50.057 29.929 48.615 1.00 27.62 125 ARG B C 1
ATOM 3020 O O . ARG B 1 125 ? 50.848 30.726 48.124 1.00 26.57 125 ARG B O 1
ATOM 3028 N N . LEU B 1 126 ? 48.891 30.293 49.132 1.00 21.60 126 LEU B N 1
ATOM 3029 C CA . LEU B 1 126 ? 48.492 31.686 49.245 1.00 23.24 126 LEU B CA 1
ATOM 3030 C C . LEU B 1 126 ? 47.827 31.938 50.578 1.00 22.92 126 LEU B C 1
ATOM 3031 O O . LEU B 1 126 ? 47.104 31.083 51.085 1.00 25.60 126 LEU B O 1
ATOM 3036 N N . GLY B 1 127 ? 48.071 33.114 51.140 1.00 22.75 127 GLY B N 1
ATOM 3037 C CA . GLY B 1 127 ? 47.274 33.587 52.247 1.00 21.83 127 GLY B CA 1
ATOM 3038 C C . GLY B 1 127 ? 45.919 34.017 51.735 1.00 27.03 127 GLY B C 1
ATOM 3039 O O . GLY B 1 127 ? 45.804 34.571 50.634 1.00 22.78 127 GLY B O 1
ATOM 3040 N N . VAL B 1 128 ? 44.882 33.748 52.519 1.00 25.20 128 VAL B N 1
ATOM 3041 C CA . VAL B 1 128 ? 43.536 34.153 52.144 1.00 24.12 128 VAL B CA 1
ATOM 3042 C C . VAL B 1 128 ? 42.867 34.879 53.299 1.00 27.07 128 VAL B C 1
ATOM 3043 O O . VAL B 1 128 ? 42.645 34.303 54.373 1.00 27.72 128 VAL B O 1
ATOM 3047 N N . LEU B 1 129 ? 42.556 36.148 53.075 1.00 24.48 129 LEU B N 1
ATOM 3048 C CA . LEU B 1 129 ? 41.869 36.967 54.061 1.00 27.68 129 LEU B CA 1
ATOM 3049 C C . LEU B 1 129 ? 40.467 37.285 53.586 1.00 29.50 129 LEU B C 1
ATOM 3050 O O . LEU B 1 129 ? 40.273 37.770 52.465 1.00 27.32 129 LEU B O 1
ATOM 3055 N N . GLY B 1 130 ? 39.484 36.994 54.427 1.00 27.86 130 GLY B N 1
ATOM 3056 C CA . GLY B 1 130 ? 38.113 37.325 54.114 1.00 26.48 130 GLY B CA 1
ATOM 3057 C C . GLY B 1 130 ? 37.306 36.173 53.555 1.00 23.85 130 GLY B C 1
ATOM 3058 O O . GLY B 1 130 ? 37.710 35.017 53.675 1.00 23.65 130 GLY B O 1
ATOM 3059 N N . PRO B 1 131 ? 36.158 36.478 52.918 1.00 24.76 131 PRO B N 1
ATOM 3060 C CA . PRO B 1 131 ? 35.606 37.815 52.637 1.00 25.20 131 PRO B CA 1
ATOM 3061 C C . PRO B 1 131 ? 35.232 38.595 53.893 1.00 28.13 131 PRO B C 1
ATOM 3062 O O . PRO B 1 131 ? 34.836 37.978 54.879 1.00 30.41 131 PRO B O 1
ATOM 3066 N N . ARG B 1 132 ? 35.372 39.917 53.849 1.00 29.81 132 ARG B N 1
ATOM 3067 C CA . ARG B 1 132 ? 35.058 40.774 54.991 1.00 33.80 132 ARG B CA 1
ATOM 3068 C C . ARG B 1 132 ? 33.576 40.666 55.323 1.00 35.90 132 ARG B C 1
ATOM 3069 O O . ARG B 1 132 ? 33.156 40.811 56.476 1.00 33.38 132 ARG B O 1
ATOM 3077 N N . GLY B 1 133 ? 32.788 40.391 54.293 1.00 33.62 133 GLY B N 1
ATOM 3078 C CA . GLY B 1 133 ? 31.356 40.228 54.438 1.00 33.61 133 GLY B CA 1
ATOM 3079 C C . GLY B 1 133 ? 30.735 39.964 53.081 1.00 38.72 133 GLY B C 1
ATOM 3080 O O . GLY B 1 133 ? 31.438 39.699 52.106 1.00 28.83 133 GLY B O 1
ATOM 3081 N N . THR B 1 134 ? 29.415 40.034 53.012 1.00 35.41 134 THR B N 1
ATOM 3082 C CA . THR B 1 134 ? 28.712 39.729 51.776 1.00 36.09 134 THR B CA 1
ATOM 3083 C C . THR B 1 134 ? 27.558 40.718 51.593 1.00 41.45 134 THR B C 1
ATOM 3084 O O . THR B 1 134 ? 27.086 41.315 52.567 1.00 37.11 134 THR B O 1
ATOM 3088 N N . VAL B 1 135 ? 27.117 40.916 50.352 1.00 34.74 135 VAL B N 1
ATOM 3089 C CA . VAL B 1 135 ? 26.059 41.889 50.094 1.00 38.26 135 VAL B CA 1
ATOM 3090 C C . VAL B 1 135 ? 24.894 41.251 49.349 1.00 41.04 135 VAL B C 1
ATOM 3091 O O . VAL B 1 135 ? 25.074 40.660 48.281 1.00 34.19 135 VAL B O 1
ATOM 3095 N N . TYR B 1 136 ? 23.703 41.366 49.933 1.00 39.85 136 TYR B N 1
ATOM 3096 C CA . TYR B 1 136 ? 22.476 40.831 49.344 1.00 41.73 136 TYR B CA 1
ATOM 3097 C C . TYR B 1 136 ? 21.717 41.920 48.583 1.00 47.97 136 TYR B C 1
ATOM 3098 O O . TYR B 1 136 ? 21.722 43.086 48.983 1.00 48.40 136 TYR B O 1
ATOM 3107 N N . TYR B 1 137 ? 21.063 41.531 47.493 1.00 51.67 137 TYR B N 1
ATOM 3108 C CA . TYR B 1 137 ? 20.228 42.445 46.719 1.00 54.99 137 TYR B CA 1
ATOM 3109 C C . TYR B 1 137 ? 18.831 41.861 46.535 1.00 57.97 137 TYR B C 1
ATOM 3110 O O . TYR B 1 137 ? 18.667 40.640 46.496 1.00 53.24 137 TYR B O 1
ATOM 3119 N N . PRO B 1 138 ? 17.813 42.733 46.435 1.00 64.28 138 PRO B N 1
ATOM 3120 C CA . PRO B 1 138 ? 16.459 42.242 46.166 1.00 65.25 138 PRO B CA 1
ATOM 3121 C C . PRO B 1 138 ? 16.334 41.783 44.720 1.00 58.54 138 PRO B C 1
ATOM 3122 O O . PRO B 1 138 ? 17.085 42.257 43.869 1.00 59.04 138 PRO B O 1
ATOM 3126 N N . GLU B 1 139 ? 15.416 40.861 44.453 1.00 60.33 139 GLU B N 1
ATOM 3127 C CA . GLU B 1 139 ? 15.234 40.336 43.106 1.00 60.93 139 GLU B CA 1
ATOM 3128 C C . GLU B 1 139 ? 14.710 41.430 42.178 1.00 61.30 139 GLU B C 1
ATOM 3129 O O . GLU B 1 139 ? 14.002 42.336 42.613 1.00 63.58 139 GLU B O 1
ATOM 3135 N N . ALA B 1 140 ? 15.081 41.352 40.904 1.00 59.33 140 ALA B N 1
ATOM 3136 C CA . ALA B 1 140 ? 14.572 42.270 39.894 1.00 58.51 140 ALA B CA 1
ATOM 3137 C C . ALA B 1 140 ? 13.935 41.484 38.751 1.00 57.70 140 ALA B C 1
ATOM 3138 O O . ALA B 1 140 ? 14.079 40.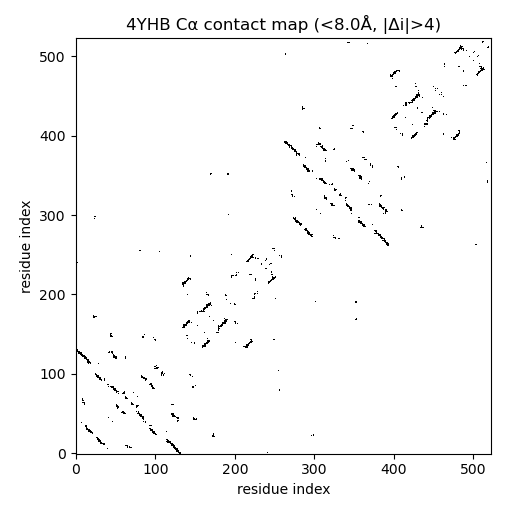263 38.672 1.00 56.76 140 ALA B O 1
ATOM 3140 N N . ASP B 1 141 ? 13.229 42.188 37.870 1.00 55.41 141 ASP B N 1
ATOM 3141 C CA . ASP B 1 141 ? 12.553 41.555 36.742 1.00 53.32 141 ASP B CA 1
ATOM 3142 C C . ASP B 1 141 ? 13.541 41.200 35.635 1.00 51.99 141 ASP B C 1
ATOM 3143 O O . ASP B 1 141 ? 13.451 40.136 35.024 1.00 54.75 141 ASP B O 1
ATOM 3148 N N . HIS B 1 142 ? 14.474 42.107 35.376 1.00 50.24 142 HIS B N 1
ATOM 3149 C CA . HIS B 1 142 ? 15.493 41.901 34.353 1.00 51.56 142 HIS B CA 1
ATOM 3150 C C . HIS B 1 142 ? 16.866 42.286 34.902 1.00 52.01 142 HIS B C 1
ATOM 3151 O O . HIS B 1 142 ? 16.987 43.243 35.667 1.00 47.53 142 HIS B O 1
ATOM 3158 N N . TYR B 1 143 ? 17.898 41.541 34.511 1.00 48.61 143 TYR B N 1
ATOM 3159 C CA . TYR B 1 143 ? 19.255 41.834 34.968 1.00 44.60 143 TYR B CA 1
ATOM 3160 C C . TYR B 1 143 ? 20.177 42.217 33.822 1.00 40.42 143 TYR B C 1
ATOM 3161 O O . TYR B 1 143 ? 20.210 41.548 32.793 1.00 39.98 143 TYR B O 1
ATOM 3170 N N . VAL B 1 144 ? 20.915 43.306 34.004 1.00 36.44 144 VAL B N 1
ATOM 3171 C CA . VAL B 1 144 ? 21.941 43.713 33.053 1.00 38.27 144 VAL B CA 1
ATOM 3172 C C . VAL B 1 144 ? 23.316 43.592 33.708 1.00 38.46 144 VAL B C 1
ATOM 3173 O O . VAL B 1 144 ? 23.525 44.080 34.823 1.00 37.13 144 VAL B O 1
ATOM 3177 N N . LEU B 1 145 ? 24.239 42.931 33.016 1.00 31.37 145 LEU B N 1
ATOM 3178 C CA . LEU B 1 145 ? 25.594 42.741 33.526 1.00 28.42 145 LEU B CA 1
ATOM 3179 C C . LEU B 1 145 ? 26.635 43.251 32.542 1.00 30.51 145 LEU B C 1
ATOM 3180 O O . LEU B 1 145 ? 26.618 42.898 31.359 1.00 32.62 145 LEU B O 1
ATOM 3185 N N . LEU B 1 146 ? 27.533 44.097 33.032 1.00 26.69 146 LEU B N 1
ATOM 3186 C CA . LEU B 1 146 ? 28.642 44.588 32.229 1.00 27.89 146 LEU B CA 1
ATOM 3187 C C . LEU B 1 146 ? 29.929 44.272 32.952 1.00 29.43 146 LEU B C 1
ATOM 3188 O O . LEU B 1 146 ? 30.038 44.505 34.165 1.00 28.24 146 LEU B O 1
ATOM 3193 N N . ALA B 1 147 ? 30.907 43.748 32.222 1.00 25.84 147 ALA B N 1
ATOM 3194 C CA . ALA B 1 147 ? 32.163 43.373 32.853 1.00 24.67 147 ALA B CA 1
ATOM 3195 C C . ALA B 1 147 ? 33.311 43.275 31.873 1.00 24.21 147 ALA B C 1
ATOM 3196 O O . ALA B 1 147 ? 33.154 42.745 30.774 1.00 26.34 147 ALA B O 1
ATOM 3198 N N . ASP B 1 148 ? 34.473 43.798 32.258 1.00 25.22 148 ASP B N 1
ATOM 3199 C CA . ASP B 1 148 ? 35.691 43.404 31.553 1.00 27.55 148 ASP B CA 1
ATOM 3200 C C . ASP B 1 148 ? 36.200 42.124 32.237 1.00 26.53 148 ASP B C 1
ATOM 3201 O O . ASP B 1 148 ? 35.502 41.564 33.097 1.00 24.44 148 ASP B O 1
ATOM 3206 N N . GLU B 1 149 ? 37.390 41.655 31.878 1.00 25.01 149 GLU B N 1
ATOM 3207 C CA . GLU B 1 149 ? 37.806 40.334 32.334 1.00 23.06 149 GLU B CA 1
ATOM 3208 C C . GLU B 1 149 ? 38.047 40.250 33.845 1.00 21.36 149 GLU B C 1
ATOM 3209 O O . GLU B 1 149 ? 37.969 39.165 34.406 1.00 20.16 149 GLU B O 1
ATOM 3215 N N . THR B 1 150 ? 38.320 41.371 34.507 1.00 20.90 150 THR B N 1
ATOM 3216 C CA . THR B 1 150 ? 38.526 41.317 35.962 1.00 21.33 150 THR B CA 1
ATOM 3217 C C . THR B 1 150 ? 37.216 41.097 36.711 1.00 21.32 150 THR B C 1
ATOM 3218 O O . THR B 1 150 ? 37.212 40.569 37.820 1.00 23.63 150 THR B O 1
ATOM 3222 N N . ALA B 1 151 ? 36.109 41.508 36.100 1.00 22.45 151 ALA B N 1
ATOM 3223 C CA . ALA B 1 151 ? 34.799 41.400 36.724 1.00 22.10 151 ALA B CA 1
ATOM 3224 C C . ALA B 1 151 ? 34.016 40.220 36.165 1.00 22.01 151 ALA B C 1
ATOM 3225 O O . ALA B 1 151 ? 32.963 39.856 36.691 1.00 21.70 151 ALA B O 1
ATOM 3227 N N . LEU B 1 152 ? 34.542 39.605 35.109 1.00 18.57 152 LEU B N 1
ATOM 3228 C CA . LEU B 1 152 ? 33.897 38.438 34.519 1.00 17.09 152 LEU B CA 1
ATOM 3229 C C . LEU B 1 152 ? 33.668 37.272 35.510 1.00 20.84 152 LEU B C 1
ATOM 3230 O O . LEU B 1 152 ? 32.615 36.627 35.460 1.00 22.39 152 LEU B O 1
ATOM 3235 N N . PRO B 1 153 ? 34.630 37.002 36.424 1.00 22.05 153 PRO B N 1
ATOM 3236 C CA . PRO B 1 153 ? 34.313 35.930 37.380 1.00 18.66 153 PRO B CA 1
ATOM 3237 C C . PRO B 1 153 ? 33.066 36.203 38.226 1.00 18.73 153 PRO B C 1
ATOM 3238 O O . PRO B 1 153 ? 32.273 35.283 38.441 1.00 23.13 153 PRO B O 1
ATOM 3242 N N . ALA B 1 154 ? 32.893 37.429 38.701 1.00 19.34 154 ALA B N 1
ATOM 3243 C CA . ALA B 1 154 ? 31.689 37.760 39.471 1.00 23.78 154 ALA B CA 1
ATOM 3244 C C . ALA B 1 154 ? 30.446 37.682 38.584 1.00 23.58 154 ALA B C 1
ATOM 3245 O O . ALA B 1 154 ? 29.429 37.121 38.977 1.00 22.15 154 ALA B O 1
ATOM 3247 N N . ALA B 1 155 ? 30.528 38.267 37.393 1.00 23.92 155 ALA B N 1
ATOM 3248 C CA . ALA B 1 155 ? 29.374 38.295 36.496 1.00 20.40 155 ALA B CA 1
ATOM 3249 C C . ALA B 1 155 ? 28.993 36.887 36.041 1.00 23.82 155 ALA B C 1
ATOM 3250 O O . ALA B 1 155 ? 27.808 36.561 35.944 1.00 27.78 155 ALA B O 1
ATOM 3252 N N . ALA B 1 156 ? 29.988 36.043 35.782 1.00 21.49 156 ALA B N 1
ATOM 3253 C CA . ALA B 1 156 ? 29.713 34.666 35.384 1.00 22.51 156 ALA B CA 1
ATOM 3254 C C . ALA B 1 156 ? 29.049 33.882 36.510 1.00 25.56 156 ALA B C 1
ATOM 3255 O O . ALA B 1 156 ? 28.082 33.142 36.277 1.00 24.45 156 ALA B O 1
ATOM 3257 N N . ARG B 1 157 ? 29.578 34.024 37.727 1.00 26.71 157 ARG B N 1
ATOM 3258 C CA . ARG B 1 157 ? 28.964 33.388 38.887 1.00 23.70 157 ARG B CA 1
ATOM 3259 C C . ARG B 1 157 ? 27.491 33.812 39.010 1.00 25.80 157 ARG B C 1
ATOM 3260 O O . ARG B 1 157 ? 26.603 32.987 39.268 1.00 26.81 157 ARG B O 1
ATOM 3268 N N . ARG B 1 158 ? 27.254 35.105 38.816 1.00 26.55 158 ARG B N 1
ATOM 3269 C CA . ARG B 1 158 ? 25.913 35.679 38.891 1.00 31.99 158 ARG B CA 1
ATOM 3270 C C . ARG B 1 158 ? 24.987 35.040 37.865 1.00 32.13 158 ARG B C 1
ATOM 3271 O O . ARG B 1 158 ? 23.883 34.596 38.187 1.00 31.75 158 ARG B O 1
ATOM 3279 N N . ILE B 1 159 ? 25.470 34.980 36.631 1.00 31.17 159 ILE B N 1
ATOM 3280 C CA . ILE B 1 159 ? 24.732 34.387 35.529 1.00 34.01 159 ILE B CA 1
ATOM 3281 C C . ILE B 1 159 ? 24.348 32.943 35.818 1.00 36.92 159 ILE B C 1
ATOM 3282 O O . ILE B 1 159 ? 23.218 32.535 35.564 1.00 38.83 159 ILE B O 1
ATOM 3287 N N . GLU B 1 160 ? 25.277 32.173 36.374 1.00 31.92 160 GLU B N 1
ATOM 3288 C CA . GLU B 1 160 ? 25.039 30.746 36.519 1.00 34.77 160 GLU B CA 1
ATOM 3289 C C . GLU B 1 160 ? 24.220 30.416 37.774 1.00 38.92 160 GLU B C 1
ATOM 3290 O O . GLU B 1 160 ? 23.773 29.286 37.940 1.00 43.32 160 GLU B O 1
ATOM 3296 N N . GLU B 1 161 ? 23.999 31.400 38.643 1.00 39.08 161 GLU B N 1
ATOM 3297 C CA . GLU B 1 161 ? 23.190 31.161 39.841 1.00 41.22 161 GLU B CA 1
ATOM 3298 C C . GLU B 1 161 ? 21.742 31.642 39.680 1.00 42.71 161 GLU B C 1
ATOM 3299 O O . GLU B 1 161 ? 20.862 31.205 40.415 1.00 49.51 161 GLU B O 1
ATOM 3305 N N . LEU B 1 162 ? 21.500 32.540 38.728 1.00 42.06 162 LEU B N 1
ATOM 3306 C CA . LEU B 1 162 ? 20.144 33.017 38.438 1.00 46.21 162 LEU B CA 1
ATOM 3307 C C . LEU B 1 162 ? 19.245 31.854 38.031 1.00 50.40 162 LEU B C 1
ATOM 3308 O O . LEU B 1 162 ? 19.731 30.868 37.477 1.00 51.70 162 LEU B O 1
ATOM 3313 N N . PRO B 1 163 ? 17.933 31.958 38.309 1.00 52.92 163 PRO B N 1
ATOM 3314 C CA . PRO B 1 163 ? 16.990 30.917 37.872 1.00 54.59 163 PRO B CA 1
ATOM 3315 C C . PRO B 1 163 ? 16.898 30.800 36.347 1.00 54.57 163 PRO B C 1
ATOM 3316 O O . PRO B 1 163 ? 17.147 31.778 35.644 1.00 53.62 163 PRO B O 1
ATOM 3320 N N . ARG B 1 164 ? 16.548 29.611 35.856 1.00 60.40 164 ARG B N 1
ATOM 3321 C CA . ARG B 1 164 ? 16.448 29.338 34.417 1.00 61.48 164 ARG B CA 1
ATOM 3322 C C . ARG B 1 164 ? 15.491 30.280 33.695 1.00 61.86 164 ARG B C 1
ATOM 3323 O O . ARG B 1 164 ? 15.683 30.608 32.520 1.00 57.39 164 ARG B O 1
ATOM 3331 N N . ASP B 1 165 ? 14.467 30.721 34.414 1.00 59.99 165 ASP B N 1
ATOM 3332 C CA . ASP B 1 165 ? 13.415 31.545 33.834 1.00 64.21 165 ASP B CA 1
ATOM 3333 C C . ASP B 1 165 ? 13.749 33.029 33.905 1.00 64.03 165 ASP B C 1
ATOM 3334 O O . ASP B 1 165 ? 12.958 33.870 33.475 1.00 62.02 165 ASP B O 1
ATOM 3339 N N . ALA B 1 166 ? 14.917 33.348 34.456 1.00 59.39 166 ALA B N 1
ATOM 3340 C CA . ALA B 1 166 ? 15.304 34.741 34.653 1.00 52.32 166 ALA B CA 1
ATOM 3341 C C . ALA B 1 166 ? 15.601 35.433 33.332 1.00 49.39 166 ALA B C 1
ATOM 3342 O O . ALA B 1 166 ? 16.063 34.810 32.374 1.00 48.40 166 ALA B O 1
ATOM 3344 N N . SER B 1 167 ? 15.325 36.730 33.293 1.00 46.81 167 SER B N 1
ATOM 3345 C CA . SER B 1 167 ? 15.656 37.547 32.142 1.00 51.44 167 SER B CA 1
ATOM 3346 C C . SER B 1 167 ? 16.981 38.259 32.393 1.00 49.49 167 SER B C 1
ATOM 3347 O O . SER B 1 167 ? 17.125 38.994 33.373 1.00 49.55 167 SER B O 1
ATOM 3350 N N . VAL B 1 168 ? 17.957 38.038 31.521 1.00 46.66 168 VAL B N 1
ATOM 3351 C CA . VAL B 1 168 ? 19.240 38.699 31.699 1.00 45.23 168 VAL B CA 1
ATOM 3352 C C . VAL B 1 168 ? 19.931 39.031 30.369 1.00 40.83 168 VAL B C 1
ATOM 3353 O O . VAL B 1 168 ? 19.853 38.276 29.393 1.00 36.59 168 VAL B O 1
ATOM 3357 N N . THR B 1 169 ? 20.563 40.201 30.348 1.00 37.26 169 THR B N 1
ATOM 3358 C CA . THR B 1 169 ? 21.403 40.661 29.248 1.00 38.30 169 THR B CA 1
ATOM 3359 C C . THR B 1 169 ? 22.813 40.950 29.770 1.00 33.80 169 THR B C 1
ATOM 3360 O O . THR B 1 169 ? 22.965 41.647 30.771 1.00 35.83 169 THR B O 1
ATOM 3364 N N . ALA B 1 170 ? 23.839 40.427 29.103 1.00 31.07 170 ALA B N 1
ATOM 3365 C CA . ALA B 1 170 ? 25.210 40.631 29.575 1.00 29.29 170 ALA B CA 1
ATOM 3366 C C . ALA B 1 170 ? 26.128 41.132 28.476 1.00 32.26 170 ALA B C 1
ATOM 3367 O O . ALA B 1 170 ? 26.008 40.733 27.316 1.00 31.04 170 ALA B O 1
ATOM 3369 N N . PHE B 1 171 ? 27.037 42.025 28.843 1.00 29.61 171 PHE B N 1
ATOM 3370 C CA . PHE B 1 171 ? 28.075 42.471 27.921 1.00 30.21 171 PHE B CA 1
ATOM 3371 C C . PHE B 1 171 ? 29.440 42.248 28.551 1.00 26.48 171 PHE B C 1
ATOM 3372 O O . PHE B 1 171 ? 29.753 42.802 29.605 1.00 25.03 171 PHE B O 1
ATOM 3380 N N . PHE B 1 172 ? 30.242 41.415 27.906 1.00 25.51 172 PHE B N 1
ATOM 3381 C CA . PHE B 1 172 ? 31.522 41.024 28.467 1.00 25.11 172 PHE B CA 1
ATOM 3382 C C . PHE B 1 172 ? 32.651 41.411 27.535 1.00 25.64 172 PHE B C 1
ATOM 3383 O O . PHE B 1 172 ? 32.772 40.893 26.417 1.00 27.10 172 PHE B O 1
ATOM 3391 N N . GLU B 1 173 ? 33.462 42.353 27.994 1.00 23.01 173 GLU B N 1
ATOM 3392 C CA . GLU B 1 173 ? 34.615 42.801 27.242 1.00 24.77 173 GLU B CA 1
ATOM 3393 C C . GLU B 1 173 ? 35.808 41.910 27.519 1.00 25.55 173 GLU B C 1
ATOM 3394 O O . GLU B 1 173 ? 36.237 41.760 28.673 1.00 24.57 173 GLU B O 1
ATOM 3400 N N . VAL B 1 174 ? 36.346 41.322 26.458 1.00 23.04 174 VAL B N 1
ATOM 3401 C CA . VAL B 1 174 ? 37.515 40.459 26.567 1.00 26.81 174 VAL B CA 1
ATOM 3402 C C . VAL B 1 174 ? 38.538 40.803 25.498 1.00 26.56 174 VAL B C 1
ATOM 3403 O O . VAL B 1 174 ? 38.262 41.593 24.585 1.00 23.79 174 VAL B O 1
ATOM 3407 N N . ALA B 1 175 ? 39.726 40.220 25.614 1.00 23.39 175 ALA B N 1
ATOM 3408 C CA . ALA B 1 175 ? 40.811 40.526 24.684 1.00 28.05 175 ALA B CA 1
ATOM 3409 C C . ALA B 1 175 ? 40.427 40.135 23.253 1.00 26.83 175 ALA B C 1
ATOM 3410 O O . ALA B 1 175 ? 40.595 40.919 22.315 1.00 29.08 175 ALA B O 1
ATOM 3412 N N . ASP B 1 176 ? 39.890 38.930 23.094 1.00 25.70 176 ASP B N 1
ATOM 3413 C CA . ASP B 1 176 ? 39.506 38.443 21.774 1.00 26.76 176 ASP B CA 1
ATOM 3414 C C . ASP B 1 176 ? 38.593 37.220 21.884 1.00 28.06 176 ASP B C 1
ATOM 3415 O O . ASP B 1 176 ? 38.189 36.830 22.988 1.00 26.81 176 ASP B O 1
ATOM 3420 N N . ALA B 1 177 ? 38.274 36.615 20.741 1.00 24.20 177 ALA B N 1
ATOM 3421 C CA . ALA B 1 177 ? 37.285 35.543 20.685 1.00 24.54 177 ALA B CA 1
ATOM 3422 C C . ALA B 1 177 ? 37.706 34.277 21.423 1.00 24.63 177 ALA B C 1
ATOM 3423 O O . ALA B 1 177 ? 36.850 33.522 21.873 1.00 29.04 177 ALA B O 1
ATOM 3425 N N . ALA B 1 178 ? 39.008 34.041 21.538 1.00 22.45 178 ALA B N 1
ATOM 3426 C CA . ALA B 1 178 ? 39.500 32.880 22.292 1.00 20.97 178 ALA B CA 1
ATOM 3427 C C . ALA B 1 178 ? 39.227 33.013 23.801 1.00 26.03 178 ALA B C 1
ATOM 3428 O O . ALA B 1 178 ? 39.329 32.040 24.550 1.00 25.60 178 ALA B O 1
ATOM 3430 N N . GLU B 1 179 ? 38.870 34.214 24.243 1.00 25.10 179 GLU B N 1
ATOM 3431 C CA . GLU B 1 179 ? 38.604 34.444 25.665 1.00 25.12 179 GLU B CA 1
ATOM 3432 C C . GLU B 1 179 ? 37.140 34.243 26.051 1.00 26.04 179 GLU B C 1
ATOM 3433 O O . GLU B 1 179 ? 36.785 34.387 27.222 1.00 25.26 179 GLU B O 1
ATOM 3439 N N . GLU B 1 180 ? 36.289 33.909 25.080 1.00 24.39 180 GLU B N 1
ATOM 3440 C CA . GLU B 1 180 ? 34.877 33.667 25.373 1.00 26.79 180 GLU B CA 1
ATOM 3441 C C . GLU B 1 180 ? 34.721 32.382 26.178 1.00 28.14 180 GLU B C 1
ATOM 3442 O O . GLU B 1 180 ? 35.448 31.422 25.955 1.00 28.35 180 GLU B O 1
ATOM 3448 N N . GLN B 1 181 ? 33.788 32.378 27.128 1.00 25.64 181 GLN B N 1
ATOM 3449 C CA . GLN B 1 181 ? 33.530 31.197 27.947 1.00 26.91 181 GLN B CA 1
ATOM 3450 C C . GLN B 1 181 ? 32.125 30.650 27.691 1.00 28.61 181 GLN B C 1
ATOM 3451 O O . GLN B 1 181 ? 31.205 31.403 27.363 1.00 31.84 181 GLN B O 1
ATOM 3457 N N . GLU B 1 182 ? 31.968 29.337 27.822 1.00 27.96 182 GLU B N 1
ATOM 3458 C CA . GLU B 1 182 ? 30.658 28.703 27.794 1.00 35.41 182 GLU B CA 1
ATOM 3459 C C . GLU B 1 182 ? 30.007 28.809 29.165 1.00 35.87 182 GLU B C 1
ATOM 3460 O O . GLU B 1 182 ? 30.468 28.188 30.120 1.00 38.91 182 GLU B O 1
ATOM 3466 N N . LEU B 1 183 ? 28.940 29.591 29.265 1.00 33.07 183 LEU B N 1
ATOM 3467 C CA . LEU B 1 183 ? 28.292 29.815 30.554 1.00 37.42 183 LEU B CA 1
ATOM 3468 C C . LEU B 1 183 ? 26.967 29.070 30.669 1.00 41.11 183 LEU B C 1
ATOM 3469 O O . LEU B 1 183 ? 26.184 29.010 29.716 1.00 38.13 183 LEU B O 1
ATOM 3474 N N . ASP B 1 184 ? 26.716 28.512 31.847 1.00 37.51 184 ASP B N 1
ATOM 3475 C CA . ASP B 1 184 ? 25.443 27.868 32.123 1.00 41.29 184 ASP B CA 1
ATOM 3476 C C . ASP B 1 184 ? 24.415 28.938 32.481 1.00 42.79 184 ASP B C 1
ATOM 3477 O O . ASP B 1 184 ? 24.150 29.201 33.652 1.00 41.87 184 ASP B O 1
ATOM 3482 N N . ALA B 1 185 ? 23.846 29.562 31.456 1.00 42.04 185 ALA B N 1
ATOM 3483 C CA . ALA B 1 185 ? 23.007 30.740 31.640 1.00 42.96 185 ALA B CA 1
ATOM 3484 C C . ALA B 1 185 ? 21.515 30.390 31.633 1.00 46.06 185 ALA B C 1
ATOM 3485 O O . ALA B 1 185 ? 21.136 29.306 31.189 1.00 41.94 185 ALA B O 1
ATOM 3487 N N . PRO B 1 186 ? 20.666 31.303 32.141 1.00 41.38 186 PRO B N 1
ATOM 3488 C CA . PRO B 1 186 ? 19.217 31.091 32.064 1.00 48.48 186 PRO B CA 1
ATOM 3489 C C . PRO B 1 186 ? 18.744 30.984 30.620 1.00 53.26 186 PRO B C 1
ATOM 3490 O O . PRO B 1 186 ? 19.409 31.498 29.717 1.00 46.14 186 PRO B O 1
ATOM 3494 N N . GLU B 1 187 ? 17.615 30.322 30.402 1.00 54.86 187 GLU B N 1
ATOM 3495 C CA . GLU B 1 187 ? 17.095 30.191 29.050 1.00 59.24 187 GLU B CA 1
ATOM 3496 C C . GLU B 1 187 ? 16.742 31.570 28.504 1.00 52.56 187 GLU B C 1
ATOM 3497 O O . GLU B 1 187 ? 16.138 32.387 29.196 1.00 56.93 187 GLU B O 1
ATOM 3503 N N . GLY B 1 188 ? 17.165 31.841 27.277 1.00 55.09 188 GLY B N 1
ATOM 3504 C CA . GLY B 1 188 ? 16.860 33.108 26.641 1.00 52.68 188 GLY B CA 1
ATOM 3505 C C . GLY B 1 188 ? 17.744 34.240 27.117 1.00 45.62 188 GLY B C 1
ATOM 3506 O O . GLY B 1 188 ? 17.460 35.408 26.849 1.00 41.26 188 GLY B O 1
ATOM 3507 N N . ALA B 1 189 ? 18.813 33.903 27.835 1.00 46.74 189 ALA B N 1
ATOM 3508 C CA . ALA B 1 189 ? 19.804 34.900 28.225 1.00 41.23 189 ALA B CA 1
ATOM 3509 C C . ALA B 1 189 ? 20.460 35.489 26.987 1.00 37.84 189 ALA B C 1
ATOM 3510 O O . ALA B 1 189 ? 20.759 34.769 26.038 1.00 37.68 189 ALA B O 1
ATOM 3512 N N . GLU B 1 190 ? 20.671 36.801 26.994 1.00 41.88 190 GLU B N 1
ATOM 3513 C CA . GLU B 1 190 ? 21.389 37.459 25.909 1.00 42.54 190 GLU B CA 1
ATOM 3514 C C . GLU B 1 190 ? 22.799 37.834 26.358 1.00 37.33 190 GLU B C 1
ATOM 3515 O O . GLU B 1 190 ? 22.996 38.802 27.097 1.00 34.02 190 GLU B O 1
ATOM 3521 N N . ILE B 1 191 ? 23.770 37.057 25.895 1.00 35.15 191 ILE B N 1
ATOM 3522 C CA . ILE B 1 191 ? 25.173 37.253 26.241 1.00 35.07 191 ILE B CA 1
ATOM 3523 C C . ILE B 1 191 ? 25.985 37.696 25.027 1.00 32.66 191 ILE B C 1
ATOM 3524 O O . ILE B 1 191 ? 26.088 36.975 24.035 1.00 34.88 191 ILE B O 1
ATOM 3529 N N . THR B 1 192 ? 26.553 38.889 25.108 1.00 28.79 192 THR B N 1
ATOM 3530 C CA . THR B 1 192 ? 27.368 39.415 24.029 1.00 28.71 192 THR B CA 1
ATOM 3531 C C . THR B 1 192 ? 28.821 39.525 24.471 1.00 29.10 192 THR B C 1
ATOM 3532 O O . THR B 1 192 ? 29.117 40.127 25.504 1.00 29.08 192 THR B O 1
ATOM 3536 N N . TRP B 1 193 ? 29.726 38.935 23.701 1.00 27.54 193 TRP B N 1
ATOM 3537 C CA . TRP B 1 193 ? 31.145 39.097 23.979 1.00 27.17 193 TRP B CA 1
ATOM 3538 C C . TRP B 1 193 ? 31.689 40.222 23.102 1.00 29.47 193 TRP B C 1
ATOM 3539 O O . TRP B 1 193 ? 31.432 40.269 21.899 1.00 30.00 193 TRP B O 1
ATOM 3550 N N . LEU B 1 194 ? 32.426 41.134 23.719 1.00 22.02 194 LEU B N 1
ATOM 3551 C CA . LEU B 1 194 ? 33.018 42.271 23.033 1.00 24.86 194 LEU B CA 1
ATOM 3552 C C . LEU B 1 194 ? 34.537 42.173 23.039 1.00 27.76 194 LEU B C 1
ATOM 3553 O O . LEU B 1 194 ? 35.165 42.071 24.099 1.00 31.50 194 LEU B O 1
ATOM 3558 N N . HIS B 1 195 ? 35.128 42.200 21.852 1.00 23.33 195 HIS B N 1
ATOM 3559 C CA . HIS B 1 195 ? 36.550 41.939 21.695 1.00 24.46 195 HIS B CA 1
ATOM 3560 C C . HIS B 1 195 ? 37.343 43.223 21.533 1.00 29.47 195 HIS B C 1
ATOM 3561 O O . HIS B 1 195 ? 36.986 44.076 20.715 1.00 26.87 195 HIS B O 1
ATOM 3568 N N . ARG B 1 196 ? 38.427 43.362 22.292 1.00 23.31 196 ARG B N 1
ATOM 3569 C CA . ARG B 1 196 ? 39.287 44.534 22.166 1.00 27.26 196 ARG B CA 1
ATOM 3570 C C . ARG B 1 196 ? 40.127 44.466 20.896 1.00 31.14 196 ARG B C 1
ATOM 3571 O O . ARG B 1 196 ? 40.531 45.491 20.361 1.00 33.02 196 ARG B O 1
ATOM 3579 N N . ASN B 1 197 ? 40.392 43.248 20.441 1.00 30.68 197 ASN B N 1
ATOM 3580 C CA . ASN B 1 197 ? 41.218 42.996 19.262 1.00 38.03 197 ASN B CA 1
ATOM 3581 C C . ASN B 1 197 ? 42.440 43.911 19.116 1.00 38.86 197 ASN B C 1
ATOM 3582 O O . ASN B 1 197 ? 42.598 44.596 18.106 1.00 39.92 197 ASN B O 1
ATOM 3587 N N . GLY B 1 198 ? 43.294 43.923 20.134 1.00 34.20 198 GLY B N 1
ATOM 3588 C CA . GLY B 1 198 ? 44.541 44.657 20.064 1.00 36.43 198 GLY B CA 1
ATOM 3589 C C . GLY B 1 198 ? 44.619 45.866 20.972 1.00 36.70 198 GLY B C 1
ATOM 3590 O O . GLY B 1 198 ? 45.703 46.233 21.416 1.00 35.71 198 GLY B O 1
ATOM 3591 N N . ALA B 1 199 ? 43.481 46.497 21.242 1.00 34.31 199 ALA B N 1
ATOM 3592 C CA . ALA B 1 199 ? 43.462 47.624 22.161 1.00 34.17 199 ALA B CA 1
ATOM 3593 C C . ALA B 1 199 ? 43.799 47.143 23.570 1.00 33.20 199 ALA B C 1
ATOM 3594 O O . ALA B 1 199 ? 43.362 46.067 23.992 1.00 31.96 199 ALA B O 1
ATOM 3596 N N . ALA B 1 200 ? 44.586 47.943 24.281 1.00 31.28 200 ALA B N 1
ATOM 3597 C CA . ALA B 1 200 ? 45.011 47.623 25.642 1.00 31.19 200 ALA B CA 1
ATOM 3598 C C . ALA B 1 200 ? 43.831 47.580 26.609 1.00 29.48 200 ALA B C 1
ATOM 3599 O O . ALA B 1 200 ? 42.878 48.342 26.458 1.00 33.49 200 ALA B O 1
ATOM 3601 N N . PRO B 1 201 ? 43.898 46.694 27.617 1.00 31.84 201 PRO B N 1
ATOM 3602 C CA . PRO B 1 201 ? 42.884 46.639 28.673 1.00 30.64 201 PRO B CA 1
ATOM 3603 C C . PRO B 1 201 ? 42.597 48.025 29.247 1.00 31.50 201 PRO B C 1
ATOM 3604 O O . PRO B 1 201 ? 43.530 48.798 29.466 1.00 32.23 201 PRO B O 1
ATOM 3608 N N . GLY B 1 202 ? 41.325 48.340 29.464 1.00 28.01 202 GLY B N 1
ATOM 3609 C CA . GLY B 1 202 ? 40.954 49.593 30.092 1.00 31.53 202 GLY B CA 1
ATOM 3610 C C . GLY B 1 202 ? 41.056 50.827 29.209 1.00 36.14 202 GLY B C 1
ATOM 3611 O O . GLY B 1 202 ? 40.999 51.948 29.715 1.00 37.86 202 GLY B O 1
ATOM 3612 N N . THR B 1 203 ? 41.193 50.645 27.896 1.00 33.61 203 THR B N 1
ATOM 3613 C CA . THR B 1 203 ? 41.317 51.803 27.011 1.00 33.17 203 THR B CA 1
ATOM 3614 C C . THR B 1 203 ? 40.176 51.951 26.010 1.00 39.45 203 THR B C 1
ATOM 3615 O O . THR B 1 203 ? 40.184 52.881 25.205 1.00 38.97 203 THR B O 1
ATOM 3619 N N . THR B 1 204 ? 39.198 51.051 26.060 1.00 34.83 204 THR B N 1
ATOM 3620 C CA . THR B 1 204 ? 38.091 51.093 25.112 1.00 40.08 204 THR B CA 1
ATOM 3621 C C . THR B 1 204 ? 36.780 51.504 25.772 1.00 38.04 204 THR B C 1
ATOM 3622 O O . THR B 1 204 ? 36.625 51.442 26.991 1.00 38.23 204 THR B O 1
ATOM 3626 N N . ASP B 1 205 ? 35.832 51.910 24.938 1.00 39.62 205 ASP B N 1
ATOM 3627 C CA . ASP B 1 205 ? 34.507 52.306 25.383 1.00 39.16 205 ASP B CA 1
ATOM 3628 C C . ASP B 1 205 ? 33.481 51.260 24.967 1.00 39.91 205 ASP B C 1
ATOM 3629 O O . ASP B 1 205 ? 32.301 51.569 24.804 1.00 34.16 205 ASP B O 1
ATOM 3634 N N . LEU B 1 206 ? 33.943 50.021 24.795 1.00 32.79 206 LEU B N 1
ATOM 3635 C CA . LEU B 1 206 ? 33.089 48.938 24.319 1.00 29.94 206 LEU B CA 1
ATOM 3636 C C . LEU B 1 206 ? 31.884 48.731 25.224 1.00 31.14 206 LEU B C 1
ATOM 3637 O O . LEU B 1 206 ? 30.775 48.530 24.749 1.00 26.17 206 LEU B O 1
ATOM 3642 N N . LEU B 1 207 ? 32.099 48.771 26.537 1.00 27.61 207 LEU B N 1
ATOM 3643 C CA . LEU B 1 207 ? 31.000 48.524 27.459 1.00 27.64 207 LEU B CA 1
ATOM 3644 C C . LEU B 1 207 ? 29.981 49.677 27.444 1.00 26.05 207 LEU B C 1
ATOM 3645 O O . LEU B 1 207 ? 28.775 49.451 27.472 1.00 26.48 207 LEU B O 1
ATOM 3650 N N . LEU B 1 208 ? 30.481 50.906 27.389 1.00 28.21 208 LEU B N 1
ATOM 3651 C CA . LEU B 1 208 ? 29.616 52.079 27.318 1.00 33.69 208 LEU B CA 1
ATOM 3652 C C . LEU B 1 208 ? 28.750 52.044 26.059 1.00 31.07 208 LEU B C 1
ATOM 3653 O O . LEU B 1 208 ? 27.552 52.295 26.114 1.00 33.67 208 LEU B O 1
ATOM 3658 N N . ARG B 1 209 ? 29.357 51.696 24.931 1.00 32.17 209 ARG B N 1
ATOM 3659 C CA . ARG B 1 209 ? 28.647 51.720 23.652 1.00 32.02 209 ARG B CA 1
ATOM 3660 C C . ARG B 1 209 ? 27.610 50.610 23.568 1.00 32.30 209 ARG B C 1
ATOM 3661 O O . ARG B 1 209 ? 26.550 50.784 22.971 1.00 32.08 209 ARG B O 1
ATOM 3669 N N . ALA B 1 210 ? 27.911 49.472 24.182 1.00 28.44 210 ALA B N 1
ATOM 3670 C CA . ALA B 1 210 ? 26.944 48.388 24.284 1.00 29.70 210 ALA B CA 1
ATOM 3671 C C . ALA B 1 210 ? 25.755 48.816 25.145 1.00 33.08 210 ALA B C 1
ATOM 3672 O O . ALA B 1 210 ? 24.600 48.581 24.784 1.00 36.03 210 ALA B O 1
ATOM 3674 N N . LEU B 1 211 ? 26.051 49.436 26.283 1.00 33.25 211 LEU B N 1
ATOM 3675 C CA . LEU B 1 211 ? 25.015 49.936 27.175 1.00 33.65 211 LEU B CA 1
ATOM 3676 C C . LEU B 1 211 ? 24.137 50.969 26.464 1.00 34.00 211 LEU B C 1
ATOM 3677 O O . LEU B 1 211 ? 22.914 50.929 26.570 1.00 38.37 211 LEU B O 1
ATOM 3682 N N . GLU B 1 212 ? 24.769 51.889 25.743 1.00 35.90 212 GLU B N 1
ATOM 3683 C CA . GLU B 1 212 ? 24.045 52.923 25.001 1.00 38.55 212 GLU B CA 1
ATOM 3684 C C . GLU B 1 212 ? 23.046 52.353 23.989 1.00 35.43 212 GLU B C 1
ATOM 3685 O O . GLU B 1 212 ? 22.029 52.981 23.698 1.00 40.97 212 GLU B O 1
ATOM 3691 N N . GLN B 1 213 ? 23.321 51.167 23.454 1.00 31.95 213 GLN B N 1
ATOM 3692 C CA . GLN B 1 213 ? 22.412 50.562 22.481 1.00 32.23 213 GLN B CA 1
ATOM 3693 C C . GLN B 1 213 ? 21.297 49.750 23.123 1.00 37.18 213 GLN B C 1
ATOM 3694 O O . GLN B 1 213 ? 20.247 49.561 22.521 1.00 34.52 213 GLN B O 1
ATOM 3700 N N . THR B 1 214 ? 21.518 49.255 24.337 1.00 37.20 214 THR B N 1
ATOM 3701 C CA . THR B 1 214 ? 20.585 48.287 24.907 1.00 44.03 214 THR B CA 1
ATOM 3702 C C . THR B 1 214 ? 19.267 48.937 25.302 1.00 41.79 214 THR B C 1
ATOM 3703 O O . THR B 1 214 ? 19.258 49.995 25.918 1.00 38.49 214 THR B O 1
ATOM 3707 N N . GLU B 1 215 ? 18.157 48.298 24.946 1.00 49.34 215 GLU B N 1
ATOM 3708 C CA . GLU B 1 215 ? 16.843 48.801 25.339 1.00 60.61 215 GLU B CA 1
ATOM 3709 C C . GLU B 1 215 ? 16.405 48.127 26.637 1.00 63.11 215 GLU B C 1
ATOM 3710 O O . GLU B 1 215 ? 16.461 46.904 26.770 1.00 59.85 215 GLU B O 1
ATOM 3716 N N . PHE B 1 216 ? 15.974 48.937 27.596 1.00 65.81 216 PHE B N 1
ATOM 3717 C CA . PHE B 1 216 ? 15.559 48.427 28.894 1.00 66.95 216 PHE B CA 1
ATOM 3718 C C . PHE B 1 216 ? 14.123 47.938 28.848 1.00 69.45 216 PHE B C 1
ATOM 3719 O O . PHE B 1 216 ? 13.220 48.698 28.507 1.00 70.86 216 PHE B O 1
ATOM 3727 N N . PRO B 1 217 ? 13.902 46.658 29.175 1.00 71.36 217 PRO B N 1
ATOM 3728 C CA . PRO B 1 217 ? 12.504 46.241 29.296 1.00 71.77 217 PRO B CA 1
ATOM 3729 C C . PRO B 1 217 ? 11.862 46.913 30.508 1.00 73.36 217 PRO B C 1
ATOM 3730 O O . PRO B 1 217 ? 12.570 47.343 31.417 1.00 74.53 217 PRO B O 1
ATOM 3734 N N . LYS B 1 218 ? 10.538 47.012 30.501 1.00 76.64 218 LYS B N 1
ATOM 3735 C CA . LYS B 1 218 ? 9.796 47.614 31.599 1.00 78.24 218 LYS B CA 1
ATOM 3736 C C . LYS B 1 218 ? 9.946 46.760 32.865 1.00 73.74 218 LYS B C 1
ATOM 3737 O O . LYS B 1 218 ? 9.991 45.539 32.793 1.00 69.67 218 LYS B O 1
ATOM 3743 N N . GLY B 1 219 ? 10.050 47.408 34.021 1.00 74.37 219 GLY B N 1
ATOM 3744 C CA . GLY B 1 219 ? 10.011 46.722 35.302 1.00 67.74 219 GLY B CA 1
ATOM 3745 C C . GLY B 1 219 ? 11.203 47.106 36.138 1.00 61.35 219 GLY B C 1
ATOM 3746 O O . GLY B 1 219 ? 11.958 48.004 35.774 1.00 60.16 219 GLY B O 1
ATOM 3747 N N . ARG B 1 220 ? 11.363 46.438 37.272 1.00 62.66 220 ARG B N 1
ATOM 3748 C CA . ARG B 1 220 ? 12.576 46.593 38.051 1.00 61.81 220 ARG B CA 1
ATOM 3749 C C . ARG B 1 220 ? 13.716 45.945 37.286 1.00 55.57 220 ARG B C 1
ATOM 3750 O O . ARG B 1 220 ? 13.745 44.728 37.100 1.00 53.10 220 ARG B O 1
ATOM 3758 N N . VAL B 1 221 ? 14.621 46.777 36.791 1.00 53.23 221 VAL B N 1
ATOM 3759 C CA . VAL B 1 221 ? 15.862 46.285 36.228 1.00 51.94 221 VAL B CA 1
ATOM 3760 C C . VAL B 1 221 ? 16.967 46.577 37.232 1.00 53.76 221 VAL B C 1
ATOM 3761 O O . VAL B 1 221 ? 16.944 47.607 37.912 1.00 51.60 221 VAL B O 1
ATOM 3765 N N . PHE B 1 222 ? 17.909 45.652 37.360 1.00 48.79 222 PHE B N 1
ATOM 3766 C CA . PHE B 1 222 ? 19.111 45.926 38.132 1.00 45.46 222 PHE B CA 1
ATOM 3767 C C . PHE B 1 222 ? 20.329 45.788 37.239 1.00 39.77 222 PHE B C 1
ATOM 3768 O O . PHE B 1 222 ? 20.520 44.762 36.590 1.00 40.45 222 PHE B O 1
ATOM 3776 N N . VAL B 1 223 ? 21.138 46.837 37.205 1.00 37.97 223 VAL B N 1
ATOM 3777 C CA . VAL B 1 223 ? 22.316 46.882 36.356 1.00 38.88 223 VAL B CA 1
ATOM 3778 C C . VAL B 1 223 ? 23.569 46.721 37.210 1.00 38.98 223 VAL B C 1
ATOM 3779 O O . VAL B 1 223 ? 23.761 47.453 38.168 1.00 36.71 223 VAL B O 1
ATOM 3783 N N . TRP B 1 224 ? 24.412 45.754 36.873 1.00 35.08 224 TRP B N 1
ATOM 3784 C CA . TRP B 1 224 ? 25.667 45.582 37.595 1.00 35.61 224 TRP B CA 1
ATOM 3785 C C . TRP B 1 224 ? 26.837 45.738 36.639 1.00 33.43 224 TRP B C 1
ATOM 3786 O O . TRP B 1 224 ? 26.857 45.124 35.571 1.00 36.33 224 TRP B O 1
ATOM 3797 N N . ALA B 1 225 ? 27.801 46.575 37.006 1.00 33.41 225 ALA B N 1
ATOM 3798 C CA . ALA B 1 225 ? 28.968 46.800 36.157 1.00 35.49 225 ALA B CA 1
ATOM 3799 C C . ALA B 1 225 ? 30.266 46.754 36.961 1.00 37.45 225 ALA B C 1
ATOM 3800 O O . ALA B 1 225 ? 30.389 47.411 38.004 1.00 37.47 225 ALA B O 1
ATOM 3802 N N . GLY B 1 226 ? 31.233 45.979 36.480 1.00 28.63 226 GLY B N 1
ATOM 3803 C CA . GLY B 1 226 ? 32.558 45.976 37.082 1.00 27.36 226 GLY B CA 1
ATOM 3804 C C . GLY B 1 226 ? 33.623 46.033 36.004 1.00 28.42 226 GLY B C 1
ATOM 3805 O O . GLY B 1 226 ? 33.424 45.511 34.921 1.00 24.92 226 GLY B O 1
ATOM 3806 N N . GLY B 1 227 ? 34.750 46.663 36.300 1.00 28.97 227 GLY B N 1
ATOM 3807 C CA . GLY B 1 227 ? 35.828 46.783 35.333 1.00 29.20 227 GLY B CA 1
ATOM 3808 C C . GLY B 1 227 ? 36.760 47.919 35.692 1.00 30.39 227 GLY B C 1
ATOM 3809 O O . GLY B 1 227 ? 36.869 48.295 36.865 1.00 31.78 227 GLY B O 1
ATOM 3810 N N . GLU B 1 228 ? 37.417 48.481 34.684 1.00 27.17 228 GLU B N 1
ATOM 3811 C CA . GLU B 1 228 ? 38.378 49.559 34.888 1.00 30.31 228 GLU B CA 1
ATOM 3812 C C . GLU B 1 228 ? 37.648 50.794 35.426 1.00 35.48 228 GLU B C 1
ATOM 3813 O O . GLU B 1 228 ? 36.599 51.182 34.902 1.00 37.46 228 GLU B O 1
ATOM 3819 N N . ALA B 1 229 ? 38.189 51.386 36.492 1.00 32.25 229 ALA B N 1
ATOM 3820 C CA . ALA B 1 229 ? 37.503 52.455 37.219 1.00 37.35 229 ALA B CA 1
ATOM 3821 C C . ALA B 1 229 ? 37.097 53.642 36.329 1.00 41.70 229 ALA B C 1
ATOM 3822 O O . ALA B 1 229 ? 35.964 54.118 36.401 1.00 41.44 229 ALA B O 1
ATOM 3824 N N . ASP B 1 230 ? 38.012 54.103 35.482 1.00 40.91 230 ASP B N 1
ATOM 3825 C CA . ASP B 1 230 ? 37.748 55.274 34.647 1.00 45.44 230 ASP B CA 1
ATOM 3826 C C . ASP B 1 230 ? 36.822 54.963 33.473 1.00 47.08 230 ASP B C 1
ATOM 3827 O O . ASP B 1 230 ? 36.026 55.807 33.057 1.00 49.33 230 ASP B O 1
ATOM 3832 N N . ALA B 1 231 ? 36.922 53.748 32.943 1.00 43.53 231 ALA B N 1
ATOM 3833 C CA . ALA B 1 231 ? 36.026 53.313 31.884 1.00 42.83 231 ALA B CA 1
ATOM 3834 C C . ALA B 1 231 ? 34.598 53.238 32.404 1.00 42.17 231 ALA B C 1
ATOM 3835 O O . ALA B 1 231 ? 33.639 53.377 31.647 1.00 43.72 231 ALA B O 1
ATOM 3837 N N . LEU B 1 232 ? 34.459 53.023 33.705 1.00 42.91 232 LEU B N 1
ATOM 3838 C CA . LEU B 1 232 ? 33.143 52.855 34.306 1.00 39.80 232 LEU B CA 1
ATOM 3839 C C . LEU B 1 232 ? 32.492 54.186 34.673 1.00 40.45 232 LEU B C 1
ATOM 3840 O O . LEU B 1 232 ? 31.307 54.227 34.991 1.00 40.73 232 LEU B O 1
ATOM 3845 N N . LYS B 1 233 ? 33.265 55.269 34.624 1.00 42.36 233 LYS B N 1
ATOM 3846 C CA . LYS B 1 233 ? 32.745 56.588 34.987 1.00 49.93 233 LYS B CA 1
ATOM 3847 C C . LYS B 1 233 ? 31.616 57.061 34.056 1.00 50.31 233 LYS B C 1
ATOM 3848 O O . LYS B 1 233 ? 30.546 57.434 34.543 1.00 51.87 233 LYS B O 1
ATOM 3854 N N . PRO B 1 234 ? 31.829 57.029 32.720 1.00 46.34 234 PRO B N 1
ATOM 3855 C CA . PRO B 1 234 ? 30.696 57.437 31.878 1.00 46.67 234 PRO B CA 1
ATOM 3856 C C . PRO B 1 234 ? 29.515 56.477 31.967 1.00 47.29 234 PRO B C 1
ATOM 3857 O O . PRO B 1 234 ? 28.392 56.865 31.661 1.00 47.48 234 PRO B O 1
ATOM 3861 N N . ILE B 1 235 ? 29.750 55.291 32.414 1.00 43.55 235 ILE B N 1
ATOM 3862 C CA . ILE B 1 235 ? 28.650 54.361 32.634 1.00 43.13 235 ILE B CA 1
ATOM 3863 C C . ILE B 1 235 ? 27.877 54.742 33.894 1.00 47.35 235 ILE B C 1
ATOM 3864 O O . ILE B 1 235 ? 26.646 54.701 33.919 1.00 48.01 235 ILE B O 1
ATOM 3869 N N . ARG B 1 236 ? 28.526 55.158 34.934 1.00 49.88 236 ARG B N 1
ATOM 3870 C CA . ARG B 1 236 ? 27.728 55.536 36.063 1.00 53.02 236 ARG B CA 1
ATOM 3871 C C . ARG B 1 236 ? 26.820 56.718 35.661 1.00 54.12 236 ARG B C 1
ATOM 3872 O O . ARG B 1 236 ? 25.635 56.781 35.927 1.00 53.35 236 ARG B O 1
ATOM 3880 N N . ARG B 1 237 ? 27.436 57.639 34.992 1.00 54.19 237 ARG B N 1
ATOM 3881 C CA . ARG B 1 237 ? 26.806 58.873 34.539 1.00 59.46 237 ARG B CA 1
ATOM 3882 C C . ARG B 1 237 ? 25.589 58.606 33.679 1.00 56.54 237 ARG B C 1
ATOM 3883 O O . ARG B 1 237 ? 24.510 59.157 33.909 1.00 56.89 237 ARG B O 1
ATOM 3891 N N . LEU B 1 238 ? 25.777 57.745 32.687 1.00 54.40 238 LEU B N 1
ATOM 3892 C CA . LEU B 1 238 ? 24.705 57.364 31.784 1.00 55.74 238 LEU B CA 1
ATOM 3893 C C . LEU B 1 238 ? 23.527 56.817 32.576 1.00 52.82 238 LEU B C 1
ATOM 3894 O O . LEU B 1 238 ? 22.372 57.133 32.292 1.00 57.25 238 LEU B O 1
ATOM 3899 N N . LEU B 1 239 ? 23.836 56.011 33.587 1.00 54.06 239 LEU B N 1
ATOM 3900 C CA . LEU B 1 239 ? 22.813 55.362 34.399 1.00 52.74 239 LEU B CA 1
ATOM 3901 C C . LEU B 1 239 ? 22.075 56.358 35.291 1.00 54.25 239 LEU B C 1
ATOM 3902 O O . LEU B 1 239 ? 20.883 56.213 35.539 1.00 51.92 239 LEU B O 1
ATOM 3907 N N . LYS B 1 240 ? 22.789 57.368 35.770 1.00 54.85 240 LYS B N 1
ATOM 3908 C CA . LYS B 1 240 ? 22.176 58.399 36.594 1.00 58.71 240 LYS B CA 1
ATOM 3909 C C . LYS B 1 240 ? 21.427 59.418 35.734 1.00 62.17 240 LYS B C 1
ATOM 3910 O O . LYS B 1 240 ? 20.406 59.963 36.161 1.00 63.77 240 LYS B O 1
ATOM 3916 N N . GLU B 1 241 ? 21.917 59.658 34.518 1.00 61.21 241 GLU B N 1
ATOM 3917 C CA . GLU B 1 241 ? 21.237 60.560 33.588 1.00 64.94 241 GLU B CA 1
ATOM 3918 C C . GLU B 1 241 ? 19.916 59.960 33.106 1.00 63.33 241 GLU B C 1
ATOM 3919 O O . GLU B 1 241 ? 19.079 60.659 32.534 1.00 66.24 241 GLU B O 1
ATOM 3925 N N . ARG B 1 242 ? 19.729 58.665 33.338 1.00 59.36 242 ARG B N 1
ATOM 3926 C CA . ARG B 1 242 ? 18.449 58.029 33.056 1.00 61.89 242 ARG B CA 1
ATOM 3927 C C . ARG B 1 242 ? 17.612 58.060 34.336 1.00 61.98 242 ARG B C 1
ATOM 3928 O O . ARG B 1 242 ? 16.409 57.799 34.323 1.00 63.81 242 ARG B O 1
ATOM 3936 N N . GLY B 1 243 ? 18.257 58.415 35.443 1.00 59.79 243 GLY B N 1
ATOM 3937 C CA . GLY B 1 243 ? 17.553 58.599 36.698 1.00 61.56 243 GLY B CA 1
ATOM 3938 C C . GLY B 1 243 ? 17.674 57.456 37.690 1.00 64.27 243 GLY B C 1
ATOM 3939 O O . GLY B 1 243 ? 17.130 57.534 38.795 1.00 60.35 243 GLY B O 1
ATOM 3940 N N . LEU B 1 244 ? 18.386 56.399 37.307 1.00 61.55 244 LEU B N 1
ATOM 3941 C CA . LEU B 1 244 ? 18.539 55.224 38.167 1.00 59.11 244 LEU B CA 1
ATOM 3942 C C . LEU B 1 244 ? 19.302 55.545 39.455 1.00 57.59 244 LEU B C 1
ATOM 3943 O O . LEU B 1 244 ? 20.147 56.446 39.485 1.00 56.08 244 LEU B O 1
ATOM 3948 N N . VAL B 1 245 ? 18.993 54.795 40.512 1.00 52.90 245 VAL B N 1
ATOM 3949 C CA . VAL B 1 245 ? 19.530 55.052 41.845 1.00 56.65 245 VAL B CA 1
ATOM 3950 C C . VAL B 1 245 ? 20.545 54.001 42.291 1.00 54.70 245 VAL B C 1
ATOM 3951 O O . VAL B 1 245 ? 20.231 52.808 42.336 1.00 51.58 245 VAL B O 1
ATOM 3955 N N . ARG B 1 246 ? 21.750 54.454 42.632 1.00 50.59 246 ARG B N 1
ATOM 3956 C CA . ARG B 1 246 ? 22.792 53.574 43.156 1.00 56.86 246 ARG B CA 1
ATOM 3957 C C . ARG B 1 246 ? 22.325 52.720 44.332 1.00 57.68 246 ARG B C 1
ATOM 3958 O O . ARG B 1 246 ? 21.617 53.196 45.216 1.00 59.90 246 ARG B O 1
ATOM 3966 N N . GLY B 1 247 ? 22.734 51.456 44.335 1.00 54.96 247 GLY B N 1
ATOM 3967 C CA . GLY B 1 247 ? 22.373 50.540 45.397 1.00 57.82 247 GLY B CA 1
ATOM 3968 C C . GLY B 1 247 ? 21.013 49.920 45.171 1.00 56.67 247 GLY B C 1
ATOM 3969 O O . GLY B 1 247 ? 20.803 48.737 45.446 1.00 57.65 247 GLY B O 1
ATOM 3970 N N . ARG B 1 248 ? 20.083 50.719 44.660 1.00 55.40 248 ARG B N 1
ATOM 3971 C CA . ARG B 1 248 ? 18.724 50.242 44.424 1.00 58.66 248 ARG B CA 1
ATOM 3972 C C . ARG B 1 248 ? 18.585 49.699 43.009 1.00 52.81 248 ARG B C 1
ATOM 3973 O O . ARG B 1 248 ? 18.123 48.582 42.801 1.00 53.62 248 ARG B O 1
ATOM 3981 N N . ASP B 1 249 ? 19.000 50.499 42.036 1.00 54.18 249 ASP B N 1
ATOM 3982 C CA . ASP B 1 249 ? 18.812 50.156 40.632 1.00 54.72 249 ASP B CA 1
ATOM 3983 C C . ASP B 1 249 ? 20.080 49.635 39.975 1.00 52.50 249 ASP B C 1
ATOM 3984 O O . ASP B 1 249 ? 20.014 48.866 39.014 1.00 48.55 249 ASP B O 1
ATOM 3989 N N . PHE B 1 250 ? 21.231 50.084 40.463 1.00 49.84 250 PHE B N 1
ATOM 3990 C CA . PHE B 1 250 ? 22.495 49.685 39.860 1.00 45.33 250 PHE B CA 1
ATOM 3991 C C . PHE B 1 250 ? 23.669 49.708 40.826 1.00 49.91 250 PHE B C 1
ATOM 3992 O O . PHE B 1 250 ? 23.638 50.381 41.852 1.00 49.21 250 PHE B O 1
ATOM 4000 N N . GLU B 1 251 ? 24.708 48.965 40.460 1.00 44.41 251 GLU B N 1
ATOM 4001 C CA . GLU B 1 251 ? 25.990 48.998 41.143 1.00 45.71 251 GLU B CA 1
ATOM 4002 C C . GLU B 1 251 ? 27.076 49.081 40.081 1.00 43.33 251 GLU B C 1
ATOM 4003 O O . GLU B 1 251 ? 27.107 48.274 39.153 1.00 43.20 251 GLU B O 1
AT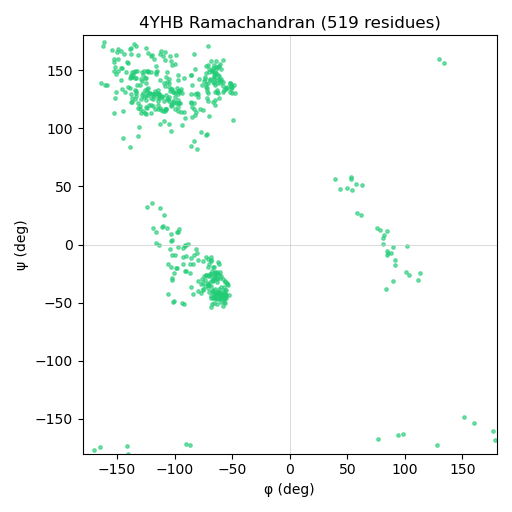OM 4009 N N . VAL B 1 252 ? 27.935 50.084 40.196 1.00 37.49 252 VAL B N 1
ATOM 4010 C CA . VAL B 1 252 ? 29.074 50.239 39.312 1.00 38.87 252 VAL B CA 1
ATOM 4011 C C . VAL B 1 252 ? 30.324 50.202 40.169 1.00 41.59 252 VAL B C 1
ATOM 4012 O O . VAL B 1 252 ? 30.481 51.033 41.059 1.00 44.25 252 VAL B O 1
ATOM 4016 N N . ASP B 1 253 ? 31.208 49.242 39.915 1.00 34.38 253 ASP B N 1
ATOM 4017 C CA . ASP B 1 253 ? 32.333 49.003 40.817 1.00 31.88 253 ASP B CA 1
ATOM 4018 C C . ASP B 1 253 ? 33.653 48.944 40.062 1.00 35.71 253 ASP B C 1
ATOM 4019 O O . ASP B 1 253 ? 33.840 48.093 39.182 1.00 33.51 253 ASP B O 1
ATOM 4024 N N . GLY B 1 254 ? 34.564 49.857 40.393 1.00 28.58 254 GLY B N 1
ATOM 4025 C CA . GLY B 1 254 ? 35.869 49.898 39.759 1.00 32.30 254 GLY B CA 1
ATOM 4026 C C . GLY B 1 254 ? 36.811 48.890 40.394 1.00 36.74 254 GLY B C 1
ATOM 4027 O O . GLY B 1 254 ? 37.177 49.033 41.559 1.00 34.02 254 GLY B O 1
ATOM 4028 N N . TYR B 1 255 ? 37.208 47.879 39.622 1.00 30.89 255 TYR B N 1
ATOM 4029 C CA . TYR B 1 255 ? 37.999 46.761 40.137 1.00 28.70 255 TYR B CA 1
ATOM 4030 C C . TYR B 1 255 ? 39.489 47.025 40.033 1.00 28.17 255 TYR B C 1
ATOM 4031 O O . TYR B 1 255 ? 40.298 46.442 40.757 1.00 27.11 255 TYR B O 1
ATOM 4040 N N . TRP B 1 256 ? 39.848 47.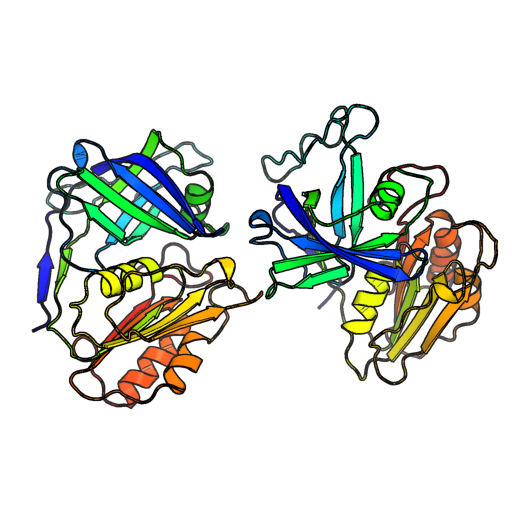917 39.124 1.00 23.89 256 TRP B N 1
ATOM 4041 C CA . TRP B 1 256 ? 41.231 48.290 38.924 1.00 26.36 256 TRP B CA 1
ATOM 4042 C C . TRP B 1 256 ? 41.281 49.626 38.185 1.00 27.20 256 TRP B C 1
ATOM 4043 O O . TRP B 1 256 ? 40.246 50.160 37.790 1.00 30.80 256 TRP B O 1
ATOM 4054 N N . ARG B 1 257 ? 42.481 50.170 38.031 1.00 29.16 257 ARG B N 1
ATOM 4055 C CA . ARG B 1 257 ? 42.671 51.431 37.320 1.00 35.68 257 ARG B CA 1
ATOM 4056 C C . ARG B 1 257 ? 44.057 51.463 36.711 1.00 34.50 257 ARG B C 1
ATOM 4057 O O . ARG B 1 257 ? 45.043 51.243 37.416 1.00 32.39 257 ARG B O 1
ATOM 4065 N N . ARG B 1 258 ? 44.134 51.714 35.399 1.00 31.04 258 ARG B N 1
ATOM 4066 C CA . ARG B 1 258 ? 45.422 51.783 34.709 1.00 32.47 258 ARG B CA 1
ATOM 4067 C C . ARG B 1 258 ? 46.384 52.704 35.442 1.00 34.26 258 ARG B C 1
ATOM 4068 O O . ARG B 1 258 ? 46.025 53.824 35.791 1.00 37.59 258 ARG B O 1
ATOM 4076 N N . GLY B 1 259 ? 47.600 52.222 35.682 1.00 32.13 259 GLY B N 1
ATOM 4077 C CA . GLY B 1 259 ? 48.624 53.017 36.332 1.00 36.56 259 GLY B CA 1
ATOM 4078 C C . GLY B 1 259 ? 48.652 52.870 37.843 1.00 38.03 259 GLY B C 1
ATOM 4079 O O . GLY B 1 259 ? 49.647 53.212 38.479 1.00 42.83 259 GLY B O 1
ATOM 4080 N N . VAL B 1 260 ? 47.564 52.362 38.416 1.00 34.85 260 VAL B N 1
ATOM 4081 C CA . VAL B 1 260 ? 47.460 52.190 39.868 1.00 36.33 260 VAL B CA 1
ATOM 4082 C C . VAL B 1 260 ? 47.648 50.731 40.275 1.00 39.29 260 VAL B C 1
ATOM 4083 O O . VAL B 1 260 ? 47.077 49.822 39.667 1.00 33.35 260 VAL B O 1
ATOM 4087 N N . SER B 1 261 ? 48.457 50.508 41.304 1.00 35.93 261 SER B N 1
ATOM 4088 C CA . SER B 1 261 ? 48.667 49.165 41.825 1.00 35.12 261 SER B CA 1
ATOM 4089 C C . SER B 1 261 ? 47.750 48.936 43.016 1.00 38.58 261 SER B C 1
ATOM 4090 O O . SER B 1 261 ? 47.665 49.792 43.896 1.00 37.45 261 SER B O 1
ATOM 4093 N N . ASN B 1 262 ? 47.048 47.800 43.017 1.00 32.57 262 ASN B N 1
ATOM 4094 C CA . ASN B 1 262 ? 46.173 47.401 44.122 1.00 32.80 262 ASN B CA 1
ATOM 4095 C C . ASN B 1 262 ? 45.162 48.473 44.504 1.00 33.82 262 ASN B C 1
ATOM 4096 O O . ASN B 1 262 ? 45.142 48.934 45.645 1.00 30.71 262 ASN B O 1
ATOM 4101 N N . LEU B 1 263 ? 44.334 48.880 43.548 1.00 31.84 263 LEU B N 1
ATOM 4102 C CA . LEU B 1 263 ? 43.267 49.843 43.809 1.00 34.09 263 LEU B CA 1
ATOM 4103 C C . LEU B 1 263 ? 42.346 49.387 44.942 1.00 38.19 263 LEU B C 1
ATOM 4104 O O . LEU B 1 263 ? 41.909 48.229 44.988 1.00 39.52 263 LEU B O 1
ATOM 4109 N N . ASP B 1 264 ? 42.050 50.303 45.857 1.00 37.06 264 ASP B N 1
ATOM 4110 C CA . ASP B 1 264 ? 41.106 50.029 46.930 1.00 34.66 264 ASP B CA 1
ATOM 4111 C C . ASP B 1 264 ? 39.732 50.562 46.552 1.00 38.94 264 ASP B C 1
ATOM 4112 O O . ASP B 1 264 ? 39.503 51.771 46.469 1.00 44.14 264 ASP B O 1
ATOM 4117 N N . HIS B 1 265 ? 38.815 49.626 46.401 1.00 35.84 265 HIS B N 1
ATOM 4118 C CA . HIS B 1 265 ? 37.595 49.799 45.661 1.00 38.19 265 HIS B CA 1
ATOM 4119 C C . HIS B 1 265 ? 36.520 50.255 46.638 1.00 44.03 265 HIS B C 1
ATOM 4120 O O . HIS B 1 265 ? 35.368 50.503 46.259 1.00 41.16 265 HIS B O 1
ATOM 4127 N N . HIS B 1 266 ? 36.933 50.324 47.904 1.00 41.07 266 HIS B N 1
ATOM 4128 C CA . HIS B 1 266 ? 36.180 50.953 48.966 1.00 49.01 266 HIS B CA 1
ATOM 4129 C C . HIS B 1 266 ? 36.380 52.472 48.935 1.00 55.36 266 HIS B C 1
ATOM 4130 O O . HIS B 1 266 ? 35.734 53.214 49.685 1.00 60.52 266 HIS B O 1
ATOM 4137 N N . ALA B 1 267 ? 37.291 52.914 48.071 1.00 56.84 267 ALA B N 1
ATOM 4138 C CA . ALA B 1 267 ? 37.630 54.325 47.875 1.00 66.15 267 ALA B CA 1
ATOM 4139 C C . ALA B 1 267 ? 38.193 54.977 49.133 1.00 76.06 267 ALA B C 1
ATOM 4140 O O . ALA B 1 267 ? 38.608 54.294 50.069 1.00 80.01 267 ALA B O 1
#

CATH classification: 2.40.30.10 (+1 more: 3.40.50.80)

Sequence (523 aa):
ERTVEMYPLKSRLLEVVNVRRITPRMVRVDLGGSDIAGLRSDNFADHVKLWFPNPETGEHVLPVVEDDRCLNFRAPGVIYRDYTVRRFDAKARLLTIDFVVHDNGPGGRWAATAQPGDRLGVLGPRGTVYYPEADHYVLLADETALPAAARRIEELPRDASVTAFFEVADAAEEQELDAPEGAEITWLHRNGAAPGTTDLLLRALEQTEFPKGRVFVWAGGEADALKPIRRLLKERGLVRGRDFEVDGYWRRGVSNLDHHATERTVEMYPLKSRLLEVVNVRRITPRMVRVDLGGSDIAGLRSDNFADHVKLWFPNPETGEHVLPVVEDDRCLNFRAPGVIYRDYTVRRFDAKARLLTIDFVVHDNGPGGRWAATAQPGDRLGVLGPRGTVYYPEADHYVLLADETALPAAARRIEELPRDASVTAFFEVADAAEEQELDAPEGAEITWLHRNGAAPGTTDLLLRALEQTEFPKGRVFVWAGGEADALKPIRRLLKERGLVRGRDFEVDGYWRRGVSNLDHHA

B-factor: mean 35.23, std 14.91, range [13.61, 108.71]

Organism: NCBI:txid1169414

InterPro domains:
  IPR007037 SIP-like, Rossmann fold domain [PF04954] (140-259)
  IPR013113 Siderophore-interacting, FAD-binding [PF08021] (21-134)
  IPR017927 FAD-binding domain, ferredoxin reductase-type [PS51384] (15-138)
  IPR017938 Riboflavin synthase-like beta-barrel [SSF63380] (10-138)
  IPR039261 Ferredoxin-NADP reductase (FNR), nucleotide-binding domain [G3DSA:3.40.50.80] (136-273)
  IPR039374 Siderophore-interacting protein [PTHR30157] (13-259)

Secondary structure (DSSP, 8-state):
--EEEE----EEEEEEEEEEEEETTEEEEEEESGGGTT----STT-EEEEEPPPTTT---PPP-EETTEES-TTSTT--EEEEE--EEETTTTEEEEEEE--SSSHHHHHHHT--TT-EEEEE---EEEE----SEEEEEE-TTTHHHHHHHHHHS-TT-EEEEEEEESSGGG-----PPTT-EEEEEE-TTPPTT---HHHHHHHTPPPPSSSEEEEEEEEHHHHHHHHHHHHHTT--BTTTEEEEEEE-TT-SS--TT-/--SEEEE----EEEEEEEEEEEEETTEEEEEEE-GGGTT----STT-EEEEE---TTT-------EETTEES-TT-TT--EEEEE--EEETTTTEEEEEEE--SSSHHHHHHHT--TT-EEEEE---EEEE----SEEEEEE-TTTHHHHHHHHHHS-TT-EEEEEEEESSGGG-----PPTT-EEEEEE-TTSPTT---HHHHHHHHPPPPSS-EEEEEEEETTTTHHHHHHHHHTT--BTTTEEEEEEE-TT-SS--TT-